Protein AF-A0A3M4SKT0-F1 (afdb_monomer)

Structure (mmCIF, N/CA/C/O backbone):
data_AF-A0A3M4SKT0-F1
#
_entry.id   AF-A0A3M4SKT0-F1
#
loop_
_atom_site.group_PDB
_atom_site.id
_atom_site.type_symbol
_atom_site.label_atom_id
_atom_site.label_alt_id
_atom_site.label_comp_id
_atom_site.label_asym_id
_atom_site.label_entity_id
_atom_site.label_seq_id
_atom_site.pdbx_PDB_ins_code
_atom_site.Cartn_x
_atom_site.Cartn_y
_atom_site.Cartn_z
_atom_site.occupancy
_atom_site.B_iso_or_equiv
_atom_site.auth_seq_id
_atom_site.auth_comp_id
_atom_site.auth_asym_id
_atom_site.auth_atom_id
_atom_site.pdbx_PDB_model_num
ATOM 1 N N . MET A 1 1 ? 21.524 2.873 -84.196 1.00 40.25 1 MET A N 1
ATOM 2 C CA . MET A 1 1 ? 21.923 1.639 -83.472 1.00 40.25 1 MET A CA 1
ATOM 3 C C . MET A 1 1 ? 23.097 0.876 -84.099 1.00 40.25 1 MET A C 1
ATOM 5 O O . MET A 1 1 ? 23.668 0.061 -83.390 1.00 40.25 1 MET A O 1
ATOM 9 N N . TYR A 1 2 ? 23.519 1.143 -85.344 1.00 30.77 2 TYR A N 1
ATOM 10 C CA . TYR A 1 2 ? 24.672 0.449 -85.950 1.00 30.77 2 TYR A CA 1
ATOM 11 C C . TYR A 1 2 ? 26.050 1.003 -85.520 1.00 30.77 2 TYR A C 1
ATOM 13 O O . TYR A 1 2 ? 26.929 0.214 -85.200 1.00 30.77 2 TYR A O 1
ATOM 21 N N . GLY A 1 3 ? 26.210 2.323 -85.343 1.00 29.98 3 GLY A N 1
ATOM 22 C CA . GLY A 1 3 ? 27.500 2.914 -84.929 1.00 29.98 3 GLY A CA 1
ATOM 23 C C . GLY A 1 3 ? 27.944 2.615 -83.486 1.00 29.98 3 GLY A C 1
ATOM 24 O O . GLY A 1 3 ? 29.134 2.515 -83.218 1.00 29.98 3 GLY A O 1
ATOM 25 N N . LEU A 1 4 ? 27.015 2.397 -82.543 1.00 31.78 4 LEU A N 1
ATOM 26 C CA . LEU A 1 4 ? 27.370 2.099 -81.142 1.00 31.78 4 LEU A CA 1
ATOM 27 C C . LEU A 1 4 ? 27.911 0.669 -80.969 1.00 31.78 4 LEU A C 1
ATOM 29 O O . LEU A 1 4 ? 28.758 0.420 -80.119 1.00 31.78 4 LEU A O 1
ATOM 33 N N . ARG A 1 5 ? 27.422 -0.272 -81.787 1.00 31.64 5 ARG A N 1
ATOM 34 C CA . ARG A 1 5 ? 27.840 -1.680 -81.769 1.00 31.64 5 ARG A CA 1
ATOM 35 C C . ARG A 1 5 ? 29.223 -1.848 -82.397 1.00 31.64 5 ARG A C 1
ATOM 37 O O . ARG A 1 5 ? 30.015 -2.644 -81.908 1.00 31.64 5 ARG A O 1
ATOM 44 N N . GLU A 1 6 ? 29.522 -1.051 -83.419 1.00 30.66 6 GLU A N 1
ATOM 45 C CA . GLU A 1 6 ? 30.832 -0.991 -84.068 1.00 30.66 6 GLU A CA 1
ATOM 46 C C . GLU A 1 6 ? 31.882 -0.372 -83.138 1.00 30.66 6 GLU A C 1
ATOM 48 O O . GLU A 1 6 ? 32.917 -0.995 -82.908 1.00 30.66 6 GLU A O 1
ATOM 53 N N . VAL A 1 7 ? 31.555 0.748 -82.476 1.00 39.28 7 VAL A N 1
ATOM 54 C CA . VAL A 1 7 ? 32.413 1.364 -81.450 1.00 39.28 7 VAL A CA 1
ATOM 55 C C . VAL A 1 7 ? 32.655 0.410 -80.282 1.00 39.28 7 VAL A C 1
ATOM 57 O O . VAL A 1 7 ? 33.806 0.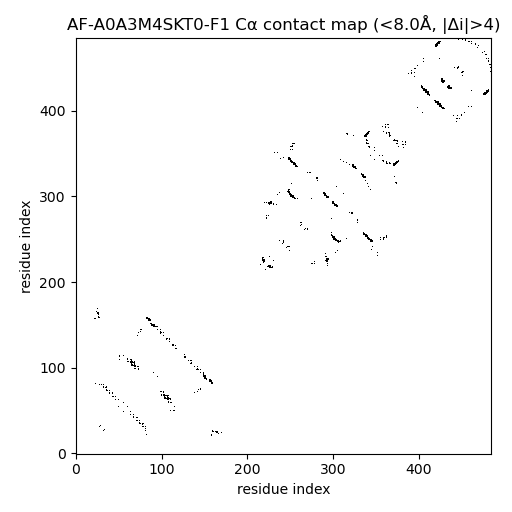229 -79.914 1.00 39.28 7 VAL A O 1
ATOM 60 N N . LEU A 1 8 ? 31.625 -0.262 -79.749 1.00 35.16 8 LEU A N 1
ATOM 61 C CA . LEU A 1 8 ? 31.771 -1.241 -78.659 1.00 35.16 8 LEU A CA 1
ATOM 62 C C . LEU A 1 8 ? 32.544 -2.501 -79.079 1.00 35.16 8 LEU A C 1
ATOM 64 O O . LEU A 1 8 ? 33.274 -3.057 -78.264 1.00 35.16 8 LEU A O 1
ATOM 68 N N . SER A 1 9 ? 32.422 -2.945 -80.334 1.00 33.81 9 SER A N 1
ATOM 69 C CA . SER A 1 9 ? 33.174 -4.095 -80.858 1.00 33.81 9 SER A CA 1
ATOM 70 C C . SER A 1 9 ? 34.650 -3.769 -81.102 1.00 33.81 9 SER A C 1
ATOM 72 O O . SER A 1 9 ? 35.509 -4.564 -80.730 1.00 33.81 9 SER A O 1
ATOM 74 N N . GLN A 1 10 ? 34.960 -2.580 -81.634 1.00 36.44 10 GLN A N 1
ATOM 75 C CA . GLN A 1 10 ? 36.330 -2.082 -81.767 1.00 36.44 10 GLN A CA 1
ATOM 76 C C . GLN A 1 10 ? 36.944 -1.786 -80.394 1.00 36.44 10 GLN A C 1
ATOM 78 O O . GLN A 1 10 ? 38.112 -2.098 -80.181 1.00 36.44 10 GLN A O 1
ATOM 83 N N . TRP A 1 11 ? 36.150 -1.300 -79.432 1.00 41.19 11 TRP A N 1
ATOM 84 C CA . TRP A 1 11 ? 36.553 -1.176 -78.028 1.00 41.19 11 TRP A CA 1
ATOM 85 C C . TRP A 1 11 ? 36.865 -2.537 -77.394 1.00 41.19 11 TRP A C 1
ATOM 87 O O . TRP A 1 11 ? 37.925 -2.709 -76.803 1.00 41.19 11 TRP A O 1
ATOM 97 N N . ALA A 1 12 ? 35.986 -3.530 -77.550 1.00 31.20 12 ALA A N 1
ATOM 98 C CA . ALA A 1 12 ? 36.173 -4.869 -76.990 1.00 31.20 12 ALA A CA 1
ATOM 99 C C . ALA A 1 12 ? 37.360 -5.616 -77.625 1.00 31.20 12 ALA A C 1
ATOM 101 O O . ALA A 1 12 ? 38.073 -6.334 -76.927 1.00 31.20 12 ALA A O 1
ATOM 102 N N . LEU A 1 13 ? 37.619 -5.417 -78.922 1.00 34.81 13 LEU A N 1
ATOM 103 C CA . LEU A 1 13 ? 38.779 -5.980 -79.625 1.00 34.81 13 LEU A CA 1
ATOM 104 C C . LEU A 1 13 ? 40.091 -5.257 -79.279 1.00 34.81 13 LEU A C 1
ATOM 106 O O . LEU A 1 13 ? 41.121 -5.922 -79.154 1.00 34.81 13 LEU A O 1
ATOM 110 N N . ALA A 1 14 ? 40.064 -3.934 -79.081 1.00 35.19 14 ALA A N 1
ATOM 111 C CA . ALA A 1 14 ? 41.228 -3.154 -78.655 1.00 35.19 14 ALA A CA 1
ATOM 112 C C . ALA A 1 14 ? 41.610 -3.435 -77.194 1.00 35.19 14 ALA A C 1
ATOM 114 O O . ALA A 1 14 ? 42.794 -3.518 -76.879 1.00 35.19 14 ALA A O 1
ATOM 115 N N . VAL A 1 15 ? 40.622 -3.642 -76.317 1.00 37.31 15 VAL A N 1
ATOM 116 C CA . VAL A 1 15 ? 40.839 -4.022 -74.915 1.00 37.31 15 VAL A CA 1
ATOM 117 C C . VAL A 1 15 ? 41.234 -5.497 -74.821 1.00 37.31 15 VAL A C 1
ATOM 119 O O . VAL A 1 15 ? 42.263 -5.798 -74.233 1.00 37.31 15 VAL A O 1
ATOM 122 N N . GLY A 1 16 ? 40.512 -6.412 -75.476 1.00 30.20 16 GLY A N 1
ATOM 123 C CA . GLY A 1 16 ? 40.748 -7.858 -75.384 1.00 30.20 16 GLY A CA 1
ATOM 124 C C . GLY A 1 16 ? 42.086 -8.347 -75.953 1.00 30.20 16 GLY A C 1
ATOM 125 O O . GLY A 1 16 ? 42.607 -9.340 -75.459 1.00 30.20 16 GLY A O 1
ATOM 126 N N . ARG A 1 17 ? 42.676 -7.655 -76.944 1.00 32.75 17 ARG A N 1
ATOM 127 C CA . ARG A 1 17 ? 44.039 -7.963 -77.433 1.00 32.75 17 ARG A CA 1
ATOM 128 C C . ARG A 1 17 ? 45.156 -7.235 -76.683 1.00 32.75 17 ARG A C 1
ATOM 130 O O . ARG A 1 17 ? 46.296 -7.671 -76.776 1.00 32.75 17 ARG A O 1
ATOM 137 N N . ARG A 1 18 ? 44.865 -6.141 -75.964 1.00 40.66 18 ARG A N 1
ATOM 138 C CA . ARG A 1 18 ? 45.871 -5.389 -75.182 1.00 40.66 18 ARG A CA 1
ATOM 139 C C . ARG A 1 18 ? 45.945 -5.820 -73.715 1.00 40.66 18 ARG A C 1
ATOM 141 O O . ARG A 1 18 ? 46.968 -5.593 -73.083 1.00 40.66 18 ARG A O 1
ATOM 148 N N . THR A 1 19 ? 44.906 -6.456 -73.172 1.00 38.25 19 THR A N 1
ATOM 149 C CA . THR A 1 19 ? 44.882 -6.939 -71.778 1.00 38.25 19 THR A CA 1
ATOM 150 C C . THR A 1 19 ? 45.243 -8.416 -71.623 1.00 38.25 19 THR A C 1
ATOM 152 O O . THR A 1 19 ? 45.629 -8.823 -70.530 1.00 38.25 19 THR A O 1
ATOM 155 N N . SER A 1 20 ? 45.188 -9.223 -72.690 1.00 32.06 20 SER A N 1
ATOM 156 C CA . SER A 1 20 ? 45.441 -10.673 -72.626 1.00 32.06 20 SER A CA 1
ATOM 157 C C . SER A 1 20 ? 46.900 -11.066 -72.351 1.00 32.06 20 SER A C 1
ATOM 159 O O . SER A 1 20 ? 47.176 -12.241 -72.135 1.00 32.06 20 SER A O 1
ATOM 161 N N . SER A 1 21 ? 47.836 -10.113 -72.347 1.00 40.88 21 SER A N 1
ATOM 162 C CA . SER A 1 21 ? 49.266 -10.342 -72.083 1.00 40.88 21 SER A CA 1
ATOM 163 C C . SER A 1 21 ? 49.825 -9.478 -70.945 1.00 40.88 21 SER A C 1
ATOM 165 O O . SER A 1 21 ? 51.038 -9.294 -70.845 1.00 40.88 21 SER A O 1
ATOM 167 N N . VAL A 1 22 ? 48.967 -8.929 -70.078 1.00 41.97 22 VAL A N 1
ATOM 168 C CA . VAL A 1 22 ? 49.419 -8.164 -68.909 1.00 41.97 22 VAL A CA 1
ATOM 169 C C . VAL A 1 22 ? 49.676 -9.136 -67.753 1.00 41.97 22 VAL A C 1
ATOM 171 O O . VAL A 1 22 ? 48.756 -9.698 -67.165 1.00 41.97 22 VAL A O 1
ATOM 174 N N . CYS A 1 23 ? 50.966 -9.373 -67.503 1.00 42.44 23 CYS A N 1
ATOM 175 C CA . CYS A 1 23 ? 51.544 -10.284 -66.515 1.00 42.44 23 CYS A CA 1
ATOM 176 C C . CYS A 1 23 ? 50.910 -10.184 -65.117 1.00 42.44 23 CYS A C 1
ATOM 178 O O . CYS A 1 23 ? 51.180 -9.247 -64.370 1.00 42.44 23 CYS A O 1
ATOM 180 N N . TRP A 1 24 ? 50.188 -11.230 -64.721 1.00 42.69 24 TRP A N 1
ATOM 181 C CA . TRP A 1 24 ? 49.868 -11.534 -63.325 1.00 42.69 24 TRP A CA 1
ATOM 182 C C . TRP A 1 24 ? 50.733 -12.715 -62.871 1.00 42.69 24 TRP A C 1
ATOM 184 O O . TRP A 1 24 ? 50.278 -13.852 -62.920 1.00 42.69 24 TRP A O 1
ATOM 194 N N . HIS A 1 25 ? 52.010 -12.489 -62.547 1.00 45.72 25 HIS A N 1
ATOM 195 C CA . HIS A 1 25 ? 52.913 -13.530 -62.020 1.00 45.72 25 HIS A CA 1
ATOM 196 C C . HIS A 1 25 ? 53.598 -13.038 -60.729 1.00 45.72 25 HIS A C 1
ATOM 198 O O . HIS A 1 25 ? 53.997 -11.879 -60.600 1.00 45.72 25 HIS A O 1
ATOM 204 N N . SER A 1 26 ? 53.681 -13.930 -59.744 1.00 42.09 26 SER A N 1
ATOM 205 C CA . SER A 1 26 ? 53.785 -13.681 -58.296 1.00 42.09 26 SER A CA 1
ATOM 206 C C . SER A 1 26 ? 55.192 -13.387 -57.748 1.00 42.09 26 SER A C 1
ATOM 208 O O . SER A 1 26 ? 55.489 -13.705 -56.601 1.00 42.09 26 SER A O 1
ATOM 210 N N . SER A 1 27 ? 56.028 -12.681 -58.511 1.00 44.50 27 SER A N 1
ATOM 211 C CA . SER A 1 27 ? 57.257 -12.038 -57.992 1.00 44.50 27 SER A CA 1
ATOM 212 C C . SER A 1 27 ? 57.028 -10.547 -57.680 1.00 44.50 27 SER A C 1
ATOM 214 O O . SER A 1 27 ? 57.956 -9.761 -57.504 1.00 44.50 27 SER A O 1
ATOM 216 N N . CYS A 1 28 ? 55.755 -10.143 -57.606 1.00 45.19 28 CYS A N 1
ATOM 217 C CA . CYS A 1 28 ? 55.297 -8.761 -57.520 1.00 45.19 28 CYS A CA 1
ATOM 218 C C . CYS A 1 28 ? 54.972 -8.320 -56.079 1.00 45.19 28 CYS A C 1
ATOM 220 O O . CYS A 1 28 ? 53.980 -7.638 -55.843 1.00 45.19 28 CYS A O 1
ATOM 222 N N . LEU A 1 29 ? 55.813 -8.651 -55.093 1.00 51.62 29 LEU A N 1
ATOM 223 C CA . LEU A 1 29 ? 55.817 -7.902 -53.827 1.00 51.62 29 LEU A CA 1
ATOM 224 C C . LEU A 1 29 ? 56.739 -6.685 -53.965 1.00 51.62 29 LEU A C 1
ATOM 226 O O . LEU A 1 29 ? 57.667 -6.467 -53.190 1.00 51.62 29 LEU A O 1
ATOM 230 N N . SER A 1 30 ? 56.506 -5.890 -55.012 1.00 60.62 30 SER A N 1
ATOM 231 C CA . SER A 1 30 ? 57.133 -4.580 -55.093 1.00 60.62 30 SER A CA 1
ATOM 232 C C . SER A 1 30 ? 56.611 -3.745 -53.923 1.00 60.62 30 SER A C 1
ATOM 234 O O . SER A 1 30 ? 55.437 -3.828 -53.557 1.00 60.62 30 SER A O 1
ATOM 236 N N . THR A 1 31 ? 57.469 -2.922 -53.327 1.00 72.12 31 THR A N 1
ATOM 237 C CA . THR A 1 31 ? 57.079 -1.959 -52.282 1.00 72.12 31 THR A CA 1
ATOM 238 C C . THR A 1 31 ? 55.842 -1.141 -52.679 1.00 72.12 31 THR A C 1
ATOM 240 O O . THR A 1 31 ? 55.043 -0.783 -51.821 1.00 72.12 31 THR A O 1
ATOM 243 N N . LEU A 1 32 ? 55.633 -0.925 -53.983 1.00 73.75 32 LEU A N 1
ATOM 244 C CA . LEU A 1 32 ? 54.468 -0.260 -54.569 1.00 73.75 32 LEU A CA 1
ATOM 245 C C . LEU A 1 32 ? 53.156 -1.055 -54.444 1.00 73.75 32 LEU A C 1
ATOM 247 O O . LEU A 1 32 ? 52.113 -0.448 -54.215 1.00 73.75 32 LEU A O 1
ATOM 251 N N . ALA A 1 33 ? 53.178 -2.387 -54.547 1.00 70.00 33 ALA A N 1
ATOM 252 C CA . ALA A 1 33 ? 51.981 -3.218 -54.381 1.00 70.00 33 ALA A CA 1
ATOM 253 C C . ALA A 1 33 ? 51.516 -3.257 -52.912 1.00 70.00 33 ALA A C 1
ATOM 255 O O . ALA A 1 33 ? 50.330 -3.091 -52.628 1.00 70.00 33 ALA A O 1
ATOM 256 N N . LEU A 1 34 ? 52.458 -3.381 -51.967 1.00 76.62 34 LEU A N 1
ATOM 257 C CA . LEU A 1 34 ? 52.172 -3.259 -50.530 1.00 76.62 34 LEU A CA 1
ATOM 258 C C 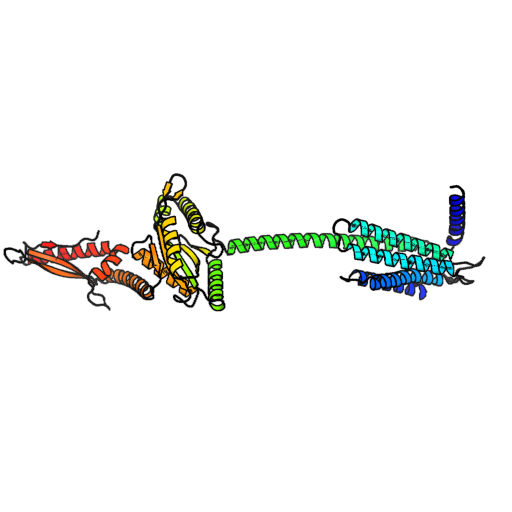. LEU A 1 34 ? 51.690 -1.849 -50.164 1.00 76.62 34 LEU A C 1
ATOM 260 O O . LEU A 1 34 ? 50.777 -1.701 -49.353 1.00 76.62 34 LEU A O 1
ATOM 264 N N . LEU A 1 35 ? 52.263 -0.818 -50.792 1.00 82.69 35 LEU A N 1
ATOM 265 C CA . LEU A 1 35 ? 51.817 0.564 -50.630 1.00 82.69 35 LEU A CA 1
ATOM 266 C C . LEU A 1 35 ? 50.379 0.750 -51.138 1.00 82.69 35 LEU A C 1
ATOM 268 O O . LEU A 1 35 ? 49.581 1.376 -50.447 1.00 82.69 35 LEU A O 1
ATOM 272 N N . SER A 1 36 ? 50.027 0.170 -52.292 1.00 83.56 36 SER A N 1
ATOM 273 C CA . SER A 1 36 ? 48.652 0.189 -52.816 1.00 83.56 36 SER A CA 1
ATOM 274 C C . SER A 1 36 ? 47.670 -0.460 -51.832 1.00 83.56 36 SER A C 1
ATOM 276 O O . SER A 1 36 ? 46.645 0.136 -51.496 1.00 83.56 36 SER A O 1
ATOM 278 N N . LEU A 1 37 ? 48.019 -1.621 -51.265 1.00 79.69 37 LEU A N 1
ATOM 279 C CA . LEU A 1 37 ? 47.199 -2.285 -50.246 1.00 79.69 37 LEU A CA 1
ATOM 280 C C . LEU A 1 37 ? 47.028 -1.426 -48.981 1.00 79.69 37 LEU A C 1
ATOM 282 O O . LEU A 1 37 ? 45.922 -1.305 -48.455 1.00 79.69 37 LEU A O 1
ATOM 286 N N . LEU A 1 38 ? 48.099 -0.791 -48.502 1.00 84.06 38 LEU A N 1
ATOM 287 C CA . LEU A 1 38 ? 48.051 0.083 -47.329 1.00 84.06 38 LEU A CA 1
ATOM 288 C C . LEU A 1 38 ? 47.180 1.327 -47.577 1.00 84.06 38 LEU A C 1
ATOM 290 O O . LEU A 1 38 ? 46.382 1.697 -46.714 1.00 84.06 38 LEU A O 1
ATOM 294 N N . ILE A 1 39 ? 47.262 1.928 -48.769 1.00 86.31 39 ILE A N 1
ATOM 295 C CA . ILE A 1 39 ? 46.379 3.029 -49.184 1.00 86.31 39 ILE A CA 1
ATOM 296 C C . ILE A 1 39 ? 44.913 2.570 -49.186 1.00 86.31 39 ILE A C 1
ATOM 298 O O . ILE A 1 39 ? 44.042 3.300 -48.702 1.00 86.31 39 ILE A O 1
ATOM 302 N N . ALA A 1 40 ? 44.623 1.359 -49.672 1.00 81.50 40 ALA A N 1
ATOM 303 C CA . ALA A 1 40 ? 43.271 0.798 -49.666 1.00 81.50 40 ALA A CA 1
ATOM 304 C C . ALA A 1 40 ? 42.722 0.614 -48.237 1.00 81.50 40 ALA A C 1
ATOM 306 O O . ALA A 1 40 ? 41.585 1.001 -47.956 1.00 81.50 40 ALA A O 1
ATOM 307 N N . ILE A 1 41 ? 43.535 0.083 -47.316 1.00 82.12 41 ILE A N 1
ATOM 308 C CA . ILE A 1 41 ? 43.149 -0.128 -45.911 1.00 82.12 41 ILE A CA 1
ATOM 309 C C . ILE A 1 41 ? 42.896 1.211 -45.208 1.00 82.12 41 ILE A C 1
ATOM 311 O O . ILE A 1 41 ? 41.860 1.378 -44.563 1.00 82.12 41 ILE A O 1
ATOM 315 N N . LEU A 1 42 ? 43.802 2.184 -45.354 1.00 85.88 42 LEU A N 1
ATOM 316 C CA . LEU A 1 42 ? 43.671 3.492 -44.704 1.00 85.88 42 LEU A CA 1
ATOM 317 C C . LEU A 1 42 ? 42.479 4.291 -45.243 1.00 85.88 42 LEU A C 1
ATOM 319 O O . LEU A 1 42 ? 41.723 4.865 -44.458 1.00 85.88 42 LEU A O 1
ATOM 323 N N . SER A 1 43 ? 42.276 4.304 -46.565 1.00 83.69 43 SER A N 1
ATOM 324 C CA . SER A 1 43 ? 41.134 4.995 -47.182 1.00 83.69 43 SER A CA 1
ATOM 325 C C . SER A 1 43 ? 39.795 4.367 -46.779 1.00 83.69 43 SER A C 1
ATOM 327 O O . SER A 1 43 ? 38.861 5.093 -46.429 1.00 83.69 43 SER A O 1
ATOM 329 N N . SER A 1 44 ? 39.718 3.033 -46.726 1.00 80.69 44 SER A N 1
ATOM 330 C CA . SER A 1 44 ? 38.523 2.310 -46.270 1.00 80.69 44 SER A CA 1
ATOM 331 C C . SER A 1 44 ? 38.255 2.521 -44.776 1.00 80.69 44 SER A C 1
ATOM 333 O O . SER A 1 44 ? 37.122 2.801 -44.383 1.00 80.69 44 SER A O 1
ATOM 335 N N . GLY A 1 45 ? 39.292 2.458 -43.934 1.00 81.62 45 GLY A N 1
ATOM 336 C CA . GLY A 1 45 ? 39.186 2.719 -42.497 1.00 81.62 45 GLY A CA 1
ATOM 337 C C . GLY A 1 45 ? 38.722 4.145 -42.194 1.00 81.62 45 GLY A C 1
ATOM 338 O O . GLY A 1 45 ? 37.830 4.348 -41.371 1.00 81.62 45 GLY A O 1
ATOM 339 N N . PHE A 1 46 ? 39.250 5.138 -42.913 1.00 83.56 46 PHE A N 1
ATOM 340 C CA . PHE A 1 46 ? 38.803 6.526 -42.798 1.00 83.56 46 PHE A CA 1
ATOM 341 C C . PHE A 1 46 ? 37.335 6.705 -43.212 1.00 83.56 46 PHE A C 1
ATOM 343 O O . PHE A 1 46 ? 36.578 7.379 -42.509 1.00 83.56 46 PHE A O 1
ATOM 350 N N . ALA A 1 47 ? 36.902 6.070 -44.306 1.00 78.00 47 ALA A N 1
ATOM 351 C CA . ALA A 1 47 ? 35.505 6.108 -44.735 1.00 78.00 47 ALA A CA 1
ATOM 352 C C . ALA A 1 47 ? 34.556 5.503 -43.685 1.00 78.00 47 ALA A C 1
ATOM 354 O O . ALA A 1 47 ? 33.503 6.082 -43.409 1.00 78.00 47 ALA A O 1
ATOM 355 N N . LEU A 1 48 ? 34.948 4.394 -43.046 1.00 75.75 48 LEU A N 1
ATOM 356 C CA . LEU A 1 48 ? 34.190 3.777 -41.951 1.00 75.75 48 LEU A CA 1
ATOM 357 C C . LEU A 1 48 ? 34.119 4.683 -40.714 1.00 75.75 48 LEU A C 1
ATOM 359 O O . LEU A 1 48 ? 33.039 4.868 -40.152 1.00 75.75 48 LEU A O 1
ATOM 363 N N . LEU A 1 49 ? 35.236 5.303 -40.321 1.00 81.12 49 LEU A N 1
ATOM 364 C CA . LEU A 1 49 ? 35.273 6.258 -39.207 1.00 81.12 49 LEU A CA 1
ATOM 365 C C . LEU A 1 49 ? 34.375 7.470 -39.459 1.00 81.12 49 LEU A C 1
ATOM 367 O O . LEU A 1 49 ? 33.710 7.949 -38.540 1.00 81.12 49 LEU A O 1
ATOM 371 N N . LEU A 1 50 ? 34.342 7.968 -40.696 1.00 79.25 50 LEU A N 1
ATOM 372 C CA . LEU A 1 50 ? 33.476 9.076 -41.075 1.00 79.25 50 LEU A CA 1
ATOM 373 C C . LEU A 1 50 ? 32.001 8.655 -41.026 1.00 79.25 50 LEU A C 1
ATOM 375 O O . LEU A 1 50 ? 31.190 9.359 -40.430 1.00 79.25 50 LEU A O 1
ATOM 379 N N . ALA A 1 51 ? 31.669 7.481 -41.572 1.00 71.56 51 ALA A N 1
ATOM 380 C CA . ALA A 1 51 ? 30.317 6.924 -41.557 1.00 71.56 51 ALA A CA 1
ATOM 381 C C . ALA A 1 51 ? 29.796 6.614 -40.139 1.00 71.56 51 ALA A C 1
ATOM 383 O O . ALA A 1 51 ? 28.587 6.671 -39.902 1.00 71.56 51 ALA A O 1
ATOM 384 N N . ALA A 1 52 ? 30.685 6.330 -39.181 1.00 73.00 52 ALA A N 1
ATOM 385 C CA . ALA A 1 52 ? 30.322 6.087 -37.786 1.00 73.00 52 ALA A CA 1
ATOM 386 C C . ALA A 1 52 ? 29.860 7.358 -37.044 1.00 73.00 52 ALA A C 1
ATOM 388 O O . ALA A 1 52 ? 29.103 7.263 -36.071 1.00 73.00 52 ALA A O 1
ATOM 389 N N . ARG A 1 53 ? 30.254 8.560 -37.497 1.00 80.25 53 ARG A N 1
ATOM 390 C CA . ARG A 1 53 ? 29.931 9.817 -36.799 1.00 80.25 53 ARG A CA 1
ATOM 391 C C . ARG A 1 53 ? 28.423 10.127 -36.819 1.00 80.25 53 ARG A C 1
ATOM 393 O O . ARG A 1 53 ? 27.760 9.905 -37.833 1.00 80.25 53 ARG A O 1
ATOM 400 N N . PRO A 1 54 ? 27.854 10.651 -35.713 1.00 70.25 54 PRO A N 1
ATOM 401 C CA . PRO A 1 54 ? 26.413 10.902 -35.596 1.00 70.25 54 PRO A CA 1
ATOM 402 C C . PRO A 1 54 ? 25.935 12.099 -36.430 1.00 70.25 54 PRO A C 1
ATOM 404 O O . PRO A 1 54 ? 24.809 12.091 -36.921 1.00 70.25 54 PRO A O 1
ATOM 407 N N . LEU A 1 55 ? 26.789 13.110 -36.617 1.00 74.62 55 LEU A N 1
ATOM 408 C CA . LEU A 1 55 ? 26.504 14.334 -37.365 1.00 74.62 55 LEU A CA 1
ATOM 409 C C . LEU A 1 55 ? 27.685 14.636 -38.296 1.00 74.62 55 LEU A C 1
ATOM 411 O O . LEU A 1 55 ? 28.823 14.717 -37.834 1.00 74.62 55 LEU A O 1
ATOM 415 N N . LEU A 1 56 ? 27.413 14.801 -39.591 1.00 75.69 56 LEU A N 1
ATOM 416 C CA . LEU A 1 56 ? 28.389 15.198 -40.602 1.00 75.69 56 LEU A CA 1
ATOM 417 C C . LEU A 1 56 ? 27.904 16.461 -41.310 1.00 75.69 56 LEU A C 1
ATOM 419 O O . LEU A 1 56 ? 26.763 16.529 -41.769 1.00 75.69 56 LEU A O 1
ATOM 423 N N . SER A 1 57 ? 28.779 17.458 -41.425 1.00 83.38 57 SER A N 1
ATOM 424 C CA . SER A 1 57 ? 28.515 18.634 -42.255 1.00 83.38 57 SER A CA 1
ATOM 425 C C . SER A 1 57 ? 28.705 18.309 -43.742 1.00 83.38 57 SER A C 1
ATOM 427 O O . SER A 1 57 ? 29.439 17.388 -44.107 1.00 83.38 57 SER A O 1
ATOM 429 N N . ALA A 1 58 ? 28.094 19.096 -44.634 1.00 82.06 58 ALA A N 1
ATOM 430 C CA . ALA A 1 58 ? 28.281 18.932 -46.081 1.00 82.06 58 ALA A CA 1
ATOM 431 C C . ALA A 1 58 ? 29.764 19.032 -46.496 1.00 82.06 58 ALA A C 1
ATOM 433 O O . ALA A 1 58 ? 30.213 18.297 -47.373 1.00 82.06 58 ALA A O 1
ATOM 434 N N . ALA A 1 59 ? 30.544 19.874 -45.808 1.00 83.12 59 ALA A N 1
ATOM 435 C CA . ALA A 1 59 ? 31.986 19.992 -46.013 1.00 83.12 59 ALA A CA 1
ATOM 436 C C . ALA A 1 59 ? 32.742 18.708 -45.631 1.00 83.12 59 ALA A C 1
ATOM 438 O O . ALA A 1 59 ? 33.660 18.304 -46.337 1.00 83.12 59 ALA A O 1
ATOM 439 N N . GLN A 1 60 ? 32.336 18.029 -44.554 1.00 84.25 60 GLN A N 1
ATOM 440 C CA . GLN A 1 60 ? 32.928 16.751 -44.146 1.00 84.25 60 GLN A CA 1
ATOM 441 C C . GLN A 1 60 ? 32.573 15.616 -45.109 1.00 84.25 60 GLN A C 1
ATOM 443 O O . GLN A 1 60 ? 33.418 14.765 -45.367 1.00 84.25 60 GLN A O 1
ATOM 448 N N . ILE A 1 61 ? 31.364 15.615 -45.677 1.00 83.69 61 ILE A N 1
ATOM 449 C CA . ILE A 1 61 ? 30.974 14.660 -46.726 1.00 83.69 61 ILE A CA 1
ATOM 450 C C . ILE A 1 61 ? 31.793 14.907 -47.999 1.00 83.69 61 ILE A C 1
ATOM 452 O O . ILE A 1 61 ? 32.306 13.958 -48.585 1.00 83.69 61 ILE A O 1
ATOM 456 N N . GLY A 1 62 ? 31.969 16.173 -48.394 1.00 85.81 62 GLY A N 1
ATOM 457 C CA . GLY A 1 62 ? 32.806 16.551 -49.536 1.00 85.81 62 GLY A CA 1
ATOM 458 C C . GLY A 1 62 ? 34.273 16.157 -49.349 1.00 85.81 62 GLY A C 1
ATOM 459 O O . GLY A 1 62 ? 34.853 15.518 -50.223 1.00 85.81 62 GLY A O 1
ATOM 460 N N . LEU A 1 63 ? 34.855 16.458 -48.184 1.00 87.56 63 LEU A N 1
ATOM 461 C CA . LEU A 1 63 ? 36.228 16.076 -47.837 1.00 87.56 63 LEU A CA 1
ATOM 462 C C . LEU A 1 63 ? 36.386 14.552 -47.716 1.00 87.56 63 LEU A C 1
ATOM 464 O O . LEU A 1 63 ? 37.388 13.997 -48.159 1.00 87.56 63 LEU A O 1
ATOM 468 N N . GLY A 1 64 ? 35.375 13.867 -47.180 1.00 85.88 64 GLY A N 1
ATOM 469 C CA . GLY A 1 64 ? 35.308 12.411 -47.127 1.00 85.88 64 GLY A CA 1
ATOM 470 C C . GLY A 1 64 ? 35.303 11.763 -48.507 1.00 85.88 64 GLY A C 1
ATOM 471 O O . GLY A 1 64 ? 36.086 10.852 -48.764 1.00 85.88 64 GLY A O 1
ATOM 472 N N . GLY A 1 65 ? 34.460 12.270 -49.409 1.00 88.06 65 GLY A N 1
ATOM 473 C CA . GLY A 1 65 ? 34.379 11.812 -50.793 1.00 88.06 65 GLY A CA 1
ATOM 474 C C . GLY A 1 65 ? 35.652 12.091 -51.584 1.00 88.06 65 GLY A C 1
ATOM 475 O O . GLY A 1 65 ? 36.094 11.233 -52.343 1.00 88.06 65 GLY A O 1
ATOM 476 N N . LEU A 1 66 ? 36.280 13.247 -51.353 1.00 90.25 66 LEU A N 1
ATOM 477 C CA . LEU A 1 66 ? 37.581 13.589 -51.922 1.00 90.25 66 LEU A CA 1
ATOM 478 C C . LEU A 1 66 ? 38.652 12.579 -51.495 1.00 90.25 66 LEU A C 1
ATOM 480 O O . LEU A 1 66 ? 39.294 11.981 -52.350 1.00 90.25 66 LEU A O 1
ATOM 484 N N . LEU A 1 67 ? 38.821 12.351 -50.190 1.00 89.38 67 LEU A N 1
ATOM 485 C CA . LEU A 1 67 ? 39.842 11.437 -49.670 1.00 89.38 67 LEU A CA 1
ATOM 486 C C . LEU A 1 67 ? 39.607 9.987 -50.110 1.00 89.38 67 LEU A C 1
ATOM 488 O O . LEU A 1 67 ? 40.555 9.313 -50.507 1.00 89.38 67 LEU A O 1
ATOM 492 N N . LEU A 1 68 ? 38.355 9.519 -50.092 1.00 87.69 68 LEU A N 1
ATOM 493 C CA . LEU A 1 68 ? 38.007 8.175 -50.550 1.00 87.69 68 LEU A CA 1
ATOM 494 C C . LEU A 1 68 ? 38.242 8.016 -52.061 1.00 87.69 68 LEU A C 1
ATOM 496 O O . LEU A 1 68 ? 38.863 7.043 -52.484 1.00 87.69 68 LEU A O 1
ATOM 500 N N . GLY A 1 69 ? 37.826 8.993 -52.871 1.00 89.06 69 GLY A N 1
ATOM 501 C CA . GLY A 1 69 ? 38.010 8.961 -54.323 1.00 89.06 69 GLY A CA 1
ATOM 502 C C . GLY A 1 69 ? 39.476 9.062 -54.754 1.00 89.06 69 GLY A C 1
ATOM 503 O O . GLY A 1 69 ? 39.902 8.363 -55.682 1.00 89.06 69 GLY A O 1
ATOM 504 N N . LEU A 1 70 ? 40.269 9.879 -54.051 1.00 90.88 70 LEU A N 1
ATOM 505 C CA . LEU A 1 70 ? 41.725 9.929 -54.206 1.00 90.88 70 LEU A CA 1
ATOM 506 C C . LEU A 1 70 ? 42.370 8.603 -53.790 1.00 90.88 70 LEU A C 1
ATOM 508 O O . LEU A 1 70 ? 43.236 8.120 -54.509 1.00 90.88 70 LEU A O 1
ATOM 512 N N . GLY A 1 71 ? 41.921 7.986 -52.692 1.00 88.88 71 GLY A N 1
ATOM 513 C CA . GLY A 1 71 ? 42.379 6.666 -52.251 1.00 88.88 71 GLY A CA 1
ATOM 514 C C . GLY A 1 71 ? 42.136 5.584 -53.304 1.00 88.88 71 GLY A C 1
ATOM 515 O O . GLY A 1 71 ? 43.076 4.913 -53.718 1.00 88.88 71 GLY A O 1
ATOM 516 N N . ILE A 1 72 ? 40.906 5.478 -53.819 1.00 88.00 72 ILE A N 1
ATOM 517 C CA . ILE A 1 72 ? 40.539 4.539 -54.894 1.00 88.00 72 ILE A CA 1
ATOM 518 C C . ILE A 1 72 ? 41.415 4.765 -56.136 1.00 88.00 72 ILE A C 1
ATOM 520 O O . ILE A 1 72 ? 41.998 3.824 -56.673 1.00 88.00 72 ILE A O 1
ATOM 524 N N . SER A 1 73 ? 41.584 6.016 -56.565 1.00 90.19 73 SER A N 1
ATOM 525 C CA . SER A 1 73 ? 42.406 6.329 -57.742 1.00 90.19 73 SER A CA 1
ATOM 526 C C . SER A 1 73 ? 43.887 6.022 -57.501 1.00 90.19 73 SER A C 1
ATOM 528 O O . SER A 1 73 ? 44.555 5.461 -58.366 1.00 90.19 73 SER A O 1
ATOM 530 N N . ALA A 1 74 ? 44.399 6.321 -56.304 1.00 88.56 74 ALA A N 1
ATOM 531 C CA . ALA A 1 74 ? 45.767 6.013 -55.912 1.00 88.56 74 ALA A CA 1
ATOM 532 C C . ALA A 1 74 ? 46.020 4.504 -55.923 1.00 88.56 74 ALA A C 1
ATOM 534 O O . ALA A 1 74 ? 47.038 4.086 -56.465 1.00 88.56 74 ALA A O 1
ATOM 535 N N . THR A 1 75 ? 45.095 3.673 -55.426 1.00 87.75 75 THR A N 1
ATOM 536 C CA . THR A 1 75 ? 45.245 2.205 -55.493 1.00 87.75 75 THR A CA 1
ATOM 537 C C . THR A 1 75 ? 45.355 1.698 -56.933 1.00 87.75 75 THR A C 1
ATOM 539 O O . THR A 1 75 ? 46.200 0.851 -57.227 1.00 87.75 75 THR A O 1
ATOM 542 N N . HIS A 1 76 ? 44.580 2.278 -57.855 1.00 86.88 76 HIS A N 1
ATOM 543 C CA . HIS A 1 76 ? 44.618 1.921 -59.269 1.00 86.88 76 HIS A CA 1
ATOM 544 C C . HIS A 1 76 ? 45.937 2.332 -59.933 1.00 86.88 76 HIS A C 1
ATOM 546 O O . HIS A 1 76 ? 46.632 1.483 -60.487 1.00 86.88 76 HIS A O 1
ATOM 552 N N . TYR A 1 77 ? 46.331 3.605 -59.836 1.00 87.69 77 TYR A N 1
ATOM 553 C CA . TYR A 1 77 ? 47.532 4.107 -60.512 1.00 87.69 77 TYR A CA 1
ATOM 554 C C . TYR A 1 77 ? 48.840 3.612 -59.888 1.00 87.69 77 TYR A C 1
ATOM 556 O O . TYR A 1 77 ? 49.812 3.385 -60.607 1.00 87.69 77 TYR A O 1
ATOM 564 N N . THR A 1 78 ? 48.877 3.372 -58.574 1.00 84.12 78 THR A N 1
ATOM 565 C CA . THR A 1 78 ? 50.024 2.695 -57.939 1.00 84.12 78 THR A CA 1
ATOM 566 C C . THR A 1 78 ? 50.138 1.242 -58.397 1.00 84.12 78 THR A C 1
ATOM 568 O O . THR A 1 78 ? 51.249 0.776 -58.644 1.00 84.12 78 THR A O 1
ATOM 571 N N . GLY A 1 79 ? 49.008 0.556 -58.606 1.00 79.19 79 GLY A N 1
ATOM 572 C CA . GLY A 1 79 ? 48.969 -0.757 -59.253 1.00 79.19 79 GLY A CA 1
ATOM 573 C C . GLY A 1 79 ? 49.497 -0.718 -60.690 1.00 79.19 79 GLY A C 1
ATOM 574 O O . GLY A 1 79 ? 50.323 -1.546 -61.064 1.00 79.19 79 GLY A O 1
ATOM 575 N N . MET A 1 80 ? 49.110 0.296 -61.473 1.00 80.12 80 MET A N 1
ATOM 576 C CA . MET A 1 80 ? 49.625 0.497 -62.835 1.00 80.12 80 MET A CA 1
ATOM 577 C C . MET A 1 80 ? 51.138 0.746 -62.856 1.00 80.12 80 MET A C 1
ATOM 579 O O . MET A 1 80 ? 51.852 0.185 -63.686 1.00 80.12 80 MET A O 1
ATOM 583 N N . ALA A 1 81 ? 51.649 1.542 -61.915 1.00 81.00 81 ALA A N 1
ATOM 584 C CA . ALA A 1 81 ? 53.079 1.805 -61.774 1.00 81.00 81 ALA A CA 1
ATOM 585 C C . ALA A 1 81 ? 53.876 0.559 -61.341 1.00 81.00 81 ALA A C 1
ATOM 587 O O . ALA A 1 81 ? 55.025 0.385 -61.753 1.00 81.00 81 ALA A O 1
ATOM 588 N N . ALA A 1 82 ? 53.270 -0.334 -60.550 1.00 74.06 82 ALA A N 1
ATOM 589 C CA . ALA A 1 82 ? 53.898 -1.584 -60.121 1.00 74.06 82 ALA A CA 1
ATOM 590 C C . ALA A 1 82 ? 54.213 -2.531 -61.295 1.00 74.06 82 ALA A C 1
ATOM 592 O O . ALA A 1 82 ? 55.135 -3.338 -61.183 1.00 74.06 82 ALA A O 1
ATOM 593 N N . MET A 1 83 ? 53.525 -2.385 -62.435 1.00 70.06 83 MET A N 1
ATOM 594 C CA . MET A 1 83 ? 53.791 -3.167 -63.648 1.00 70.06 83 MET A CA 1
ATOM 595 C C . MET A 1 83 ? 55.114 -2.809 -64.346 1.00 70.06 83 MET A C 1
ATOM 597 O O . MET A 1 83 ? 55.518 -3.534 -65.247 1.00 70.06 83 MET A O 1
ATOM 601 N N . ARG A 1 84 ? 55.802 -1.718 -63.958 1.00 71.12 84 ARG A N 1
ATOM 602 C CA . ARG A 1 84 ? 57.143 -1.335 -64.464 1.00 71.12 84 ARG A CA 1
ATOM 603 C C . ARG A 1 84 ? 57.311 -1.539 -65.981 1.00 71.12 84 ARG A C 1
ATOM 605 O O . ARG A 1 84 ? 58.243 -2.207 -66.431 1.00 71.12 84 ARG A O 1
ATOM 612 N N . MET A 1 85 ? 56.380 -0.994 -66.761 1.00 70.50 85 MET A N 1
ATOM 613 C CA . MET A 1 85 ? 56.389 -1.125 -68.219 1.00 70.50 85 MET A CA 1
ATOM 614 C C . MET A 1 85 ? 57.592 -0.385 -68.831 1.00 70.50 85 MET A C 1
ATOM 616 O O . MET A 1 85 ? 57.921 0.716 -68.383 1.00 70.50 85 MET A O 1
ATOM 620 N N . GLN A 1 86 ? 58.241 -0.980 -69.835 1.00 72.69 86 GLN A N 1
ATOM 621 C CA . GLN A 1 86 ? 59.312 -0.353 -70.619 1.00 72.69 86 GLN A CA 1
ATOM 622 C C . GLN A 1 86 ? 58.970 -0.396 -72.121 1.00 72.69 86 GLN A C 1
ATOM 624 O O . GLN A 1 86 ? 58.776 -1.494 -72.646 1.00 72.69 86 GLN A O 1
ATOM 629 N N . PRO A 1 87 ? 58.904 0.751 -72.833 1.00 74.00 87 PRO A N 1
ATOM 630 C CA . PRO A 1 87 ? 58.928 2.131 -72.324 1.00 74.00 87 PRO A CA 1
ATOM 631 C C . PRO A 1 87 ? 57.792 2.416 -71.323 1.00 74.00 87 PRO A C 1
ATOM 633 O O . PRO A 1 87 ? 56.806 1.681 -71.274 1.00 74.00 87 PRO A O 1
ATOM 636 N N . GLY A 1 88 ? 57.956 3.457 -70.499 1.00 75.50 88 GLY A N 1
ATOM 637 C CA . GLY A 1 88 ? 57.006 3.811 -69.438 1.00 75.50 88 GLY A CA 1
ATOM 638 C C . GLY A 1 88 ? 55.595 4.116 -69.952 1.00 75.50 88 GLY A C 1
ATOM 639 O O . GLY A 1 88 ? 55.405 4.470 -71.111 1.00 75.50 88 GLY A O 1
ATOM 640 N N . ILE A 1 89 ? 54.599 3.986 -69.071 1.00 79.56 89 ILE A N 1
ATOM 641 C CA . ILE A 1 89 ? 53.202 4.312 -69.390 1.00 79.56 89 ILE A CA 1
ATOM 642 C C . ILE A 1 89 ? 53.064 5.831 -69.499 1.00 79.56 89 ILE A C 1
ATOM 644 O O . ILE A 1 89 ? 53.285 6.544 -68.518 1.00 79.56 89 ILE A O 1
ATOM 648 N N . GLU A 1 90 ? 52.657 6.318 -70.666 1.00 84.31 90 GLU A N 1
ATOM 649 C CA . GLU A 1 90 ? 52.301 7.722 -70.861 1.00 84.31 90 GLU A CA 1
ATOM 650 C C . GLU A 1 90 ? 50.804 7.910 -70.609 1.00 84.31 90 GLU A C 1
ATOM 652 O O . GLU A 1 90 ? 49.993 7.099 -71.058 1.00 84.31 90 GLU A O 1
ATOM 657 N N . TYR A 1 91 ? 50.424 8.964 -69.883 1.00 85.19 91 TYR A N 1
ATOM 658 C CA . TYR A 1 91 ? 49.026 9.237 -69.548 1.00 85.19 91 TYR A CA 1
ATOM 659 C C . TYR A 1 91 ? 48.499 10.460 -70.290 1.00 85.19 91 TYR A C 1
ATOM 661 O O . TYR A 1 91 ? 49.102 11.532 -70.245 1.00 85.19 91 TYR A O 1
ATOM 669 N N . THR A 1 92 ? 47.323 10.338 -70.906 1.00 90.25 92 THR A N 1
ATOM 670 C CA . THR A 1 92 ? 46.629 11.485 -71.501 1.00 90.25 92 THR A CA 1
ATOM 671 C C . THR A 1 92 ? 46.030 12.361 -70.387 1.00 90.25 92 THR A C 1
ATOM 673 O O . THR A 1 92 ? 45.158 11.881 -69.652 1.00 90.25 92 THR A O 1
ATOM 676 N N . PRO A 1 93 ? 46.420 13.647 -70.246 1.00 89.25 93 PRO A N 1
ATOM 677 C CA . PRO A 1 93 ? 46.084 14.445 -69.058 1.00 89.25 93 PRO A CA 1
ATOM 678 C C . PRO A 1 93 ? 44.583 14.583 -68.769 1.00 89.25 93 PRO A C 1
ATOM 680 O O . PRO A 1 93 ? 44.165 14.548 -67.612 1.00 89.25 93 PRO A O 1
ATOM 683 N N . TRP A 1 94 ? 43.753 14.712 -69.808 1.00 91.12 94 TRP A N 1
ATOM 684 C CA . TRP A 1 94 ? 42.314 14.926 -69.635 1.00 91.12 94 TRP A CA 1
ATOM 685 C C . TRP A 1 94 ? 41.565 13.649 -69.217 1.00 91.12 94 TRP A C 1
ATOM 687 O O . TRP A 1 94 ? 40.675 13.727 -68.373 1.00 91.12 94 TRP A O 1
ATOM 697 N N . LEU A 1 95 ? 41.939 12.472 -69.741 1.00 83.31 95 LEU A N 1
ATOM 698 C CA . LEU A 1 95 ? 41.347 11.183 -69.346 1.00 83.31 95 LEU A CA 1
ATOM 699 C C . LEU A 1 95 ? 41.768 10.792 -67.930 1.00 83.31 95 LEU A C 1
ATOM 701 O O . LEU A 1 95 ? 40.950 10.306 -67.148 1.00 83.31 95 LEU A O 1
ATOM 705 N N . PHE A 1 96 ? 43.022 11.074 -67.573 1.00 89.19 96 PHE A N 1
ATOM 706 C CA . PHE A 1 96 ? 43.512 10.904 -66.212 1.00 89.19 96 PHE A CA 1
ATOM 707 C C . PHE A 1 96 ? 42.702 11.761 -65.227 1.00 89.19 96 PHE A C 1
ATOM 709 O O . PHE A 1 96 ? 42.144 11.234 -64.261 1.00 89.19 96 PHE A O 1
ATOM 716 N N . ALA A 1 97 ? 42.539 13.059 -65.511 1.00 91.00 97 ALA A N 1
ATOM 717 C CA . ALA A 1 97 ? 41.723 13.954 -64.690 1.00 91.00 97 ALA A CA 1
ATOM 718 C C . ALA A 1 97 ? 40.250 13.507 -64.618 1.00 91.00 97 ALA A C 1
ATOM 720 O O . ALA A 1 97 ? 39.644 13.549 -63.545 1.00 91.00 97 ALA A O 1
ATOM 721 N N . LEU A 1 98 ? 39.686 13.019 -65.729 1.00 91.38 98 LEU A N 1
ATOM 722 C CA . LEU A 1 98 ? 38.317 12.505 -65.780 1.00 91.38 98 LEU A CA 1
ATOM 723 C C . LEU A 1 98 ? 38.130 11.271 -64.885 1.00 91.38 98 LEU A C 1
ATOM 725 O O . LEU A 1 98 ? 37.156 11.207 -64.138 1.00 91.38 98 LEU A O 1
ATOM 729 N N . SER A 1 99 ? 39.068 10.319 -64.900 1.00 90.56 99 SER A N 1
ATOM 730 C CA . SER A 1 99 ? 39.012 9.130 -64.033 1.00 90.56 99 SER A CA 1
ATOM 731 C C . SER A 1 99 ? 39.003 9.494 -62.539 1.00 90.56 99 SER A C 1
ATOM 733 O O . SER A 1 99 ? 38.241 8.920 -61.757 1.00 90.56 99 SER A O 1
ATOM 735 N N . LEU A 1 100 ? 39.786 10.511 -62.159 1.00 91.25 100 LEU A N 1
ATOM 736 C CA . LEU A 1 100 ? 39.874 11.021 -60.794 1.00 91.25 100 LEU A CA 1
ATOM 737 C C . LEU A 1 100 ? 38.566 11.705 -60.382 1.00 91.25 100 LEU A C 1
ATOM 739 O O . LEU A 1 100 ? 38.044 11.455 -59.294 1.00 91.25 100 LEU A O 1
ATOM 743 N N . ALA A 1 101 ? 38.004 12.522 -61.278 1.00 91.75 101 ALA A N 1
ATOM 744 C CA . ALA A 1 101 ? 36.727 13.193 -61.068 1.00 91.75 101 ALA A CA 1
ATOM 745 C C . ALA A 1 101 ? 35.574 12.192 -60.886 1.00 91.75 101 ALA A C 1
ATOM 747 O O . ALA A 1 101 ? 34.768 12.363 -59.971 1.00 91.75 101 ALA A O 1
ATOM 748 N N . ILE A 1 102 ? 35.529 11.121 -61.693 1.00 90.06 102 ILE A N 1
ATOM 749 C CA . ILE A 1 102 ? 34.536 10.039 -61.567 1.00 90.06 102 ILE A CA 1
ATOM 750 C C . ILE A 1 102 ? 34.619 9.397 -60.177 1.00 90.06 102 ILE A C 1
ATOM 752 O O . ILE A 1 102 ? 33.600 9.264 -59.496 1.00 90.06 102 ILE A O 1
ATOM 756 N N . SER A 1 103 ? 35.829 9.049 -59.730 1.00 89.81 103 SER A N 1
ATOM 757 C CA . SER A 1 103 ? 36.051 8.413 -58.428 1.00 89.81 103 SER A CA 1
ATOM 758 C C . SER A 1 103 ? 35.630 9.301 -57.251 1.00 89.81 103 SER A C 1
ATOM 760 O O . SER A 1 103 ? 34.928 8.850 -56.342 1.00 89.81 103 SER A O 1
ATOM 762 N N . ILE A 1 104 ? 36.012 10.583 -57.276 1.00 91.12 104 ILE A N 1
ATOM 763 C CA . ILE A 1 104 ? 35.683 11.557 -56.222 1.00 91.12 104 ILE A CA 1
ATOM 764 C C . ILE A 1 104 ? 34.179 11.832 -56.177 1.00 91.12 104 ILE A C 1
ATOM 766 O O . ILE A 1 104 ? 33.578 11.776 -55.102 1.00 91.12 104 ILE A O 1
ATOM 770 N N . ALA A 1 105 ? 33.555 12.097 -57.329 1.00 89.81 105 ALA A N 1
ATOM 771 C CA . ALA A 1 105 ? 32.130 12.406 -57.402 1.00 89.81 105 ALA A CA 1
ATOM 772 C C . ALA A 1 105 ? 31.277 11.234 -56.900 1.00 89.81 105 ALA A C 1
ATOM 774 O O . ALA A 1 105 ? 30.364 11.426 -56.094 1.00 89.81 105 ALA A O 1
ATOM 775 N N . ALA A 1 106 ? 31.607 10.010 -57.313 1.00 87.19 106 ALA A N 1
ATOM 776 C CA . ALA A 1 106 ? 30.893 8.824 -56.867 1.00 87.19 106 ALA A CA 1
ATOM 777 C C . ALA A 1 106 ? 31.117 8.511 -55.383 1.00 87.19 106 ALA A C 1
ATOM 779 O O . ALA A 1 106 ? 30.167 8.160 -54.685 1.00 87.19 106 ALA A O 1
ATOM 780 N N . SER A 1 107 ? 32.340 8.691 -54.878 1.00 88.31 107 SER A N 1
ATOM 781 C CA . SER A 1 107 ? 32.655 8.511 -53.455 1.00 88.31 107 SER A CA 1
ATOM 782 C C . SER A 1 107 ? 31.899 9.511 -52.574 1.00 88.31 107 SER A C 1
ATOM 784 O O . SER A 1 107 ? 31.343 9.136 -51.541 1.00 88.31 107 SER A O 1
ATOM 786 N N . ALA A 1 108 ? 31.808 10.774 -53.005 1.00 87.62 108 ALA A N 1
ATOM 787 C CA . ALA A 1 108 ? 31.017 11.798 -52.327 1.00 87.62 108 ALA A CA 1
ATOM 788 C C . ALA A 1 108 ? 29.514 11.477 -52.359 1.00 87.62 108 ALA A C 1
ATOM 790 O O . ALA A 1 108 ? 28.843 11.582 -51.332 1.00 87.62 108 ALA A O 1
ATOM 791 N N . ALA A 1 109 ? 28.989 11.036 -53.508 1.00 87.00 109 ALA A N 1
ATOM 792 C CA . ALA A 1 109 ? 27.592 10.631 -53.645 1.00 87.00 109 ALA A CA 1
ATOM 793 C C . ALA A 1 109 ? 27.253 9.422 -52.757 1.00 87.00 109 ALA A C 1
ATOM 795 O O . ALA A 1 109 ? 26.240 9.442 -52.060 1.00 87.00 109 ALA A O 1
ATOM 796 N N . ALA A 1 110 ? 28.113 8.401 -52.719 1.00 83.81 110 ALA A N 1
ATOM 797 C CA . ALA A 1 110 ? 27.928 7.220 -51.879 1.00 83.81 110 ALA A CA 1
ATOM 798 C C . ALA A 1 110 ? 27.902 7.579 -50.382 1.00 83.81 110 ALA A C 1
ATOM 800 O O . ALA A 1 110 ? 26.993 7.153 -49.666 1.00 83.81 110 ALA A O 1
ATOM 801 N N . LEU A 1 111 ? 28.836 8.421 -49.918 1.00 83.50 111 LEU A N 1
ATOM 802 C CA . LEU A 1 111 ? 28.862 8.914 -48.534 1.00 83.50 111 LEU A CA 1
ATOM 803 C C . LEU A 1 111 ? 27.641 9.780 -48.203 1.00 83.50 111 LEU A C 1
ATOM 805 O O . LEU A 1 111 ? 27.055 9.647 -47.127 1.00 83.50 111 LEU A O 1
ATOM 809 N N . TRP A 1 112 ? 27.220 10.638 -49.132 1.00 84.19 112 TRP A N 1
ATOM 810 C CA . TRP A 1 112 ? 26.036 11.474 -48.963 1.00 84.19 112 TRP A CA 1
ATOM 811 C C . TRP A 1 112 ? 24.752 10.646 -48.836 1.00 84.19 112 TRP A C 1
ATOM 813 O O . TRP A 1 112 ? 23.956 10.891 -47.926 1.00 84.19 112 TRP A O 1
ATOM 823 N N . ILE A 1 113 ? 24.570 9.632 -49.692 1.00 80.75 113 ILE A N 1
ATOM 824 C CA . ILE A 1 113 ? 23.439 8.693 -49.622 1.00 80.75 113 ILE A CA 1
ATOM 825 C C . ILE A 1 113 ? 23.481 7.925 -48.293 1.00 80.75 113 ILE A C 1
ATOM 827 O O . ILE A 1 113 ? 22.469 7.852 -47.596 1.00 80.75 113 ILE A O 1
ATOM 831 N N . ALA A 1 114 ? 24.648 7.408 -47.897 1.00 75.88 114 ALA A N 1
ATOM 832 C CA . ALA A 1 114 ? 24.804 6.659 -46.651 1.00 75.88 114 ALA A CA 1
ATOM 833 C C . ALA A 1 114 ? 24.435 7.490 -45.406 1.00 75.88 114 ALA A C 1
ATOM 835 O O . ALA A 1 114 ? 23.776 6.979 -44.499 1.00 75.88 114 ALA A O 1
ATOM 836 N N . PHE A 1 115 ? 24.808 8.774 -45.373 1.00 76.00 115 PHE A N 1
ATOM 837 C CA . PHE A 1 115 ? 24.542 9.653 -44.235 1.00 76.00 115 PHE A CA 1
ATOM 838 C C . PHE A 1 115 ? 23.100 10.188 -44.204 1.00 76.00 115 PHE A C 1
ATOM 840 O O . PHE A 1 115 ? 22.432 10.108 -43.170 1.00 76.00 115 PHE A O 1
ATOM 847 N N . ARG A 1 116 ? 22.574 10.685 -45.335 1.00 75.38 116 ARG A N 1
ATOM 848 C CA . ARG A 1 116 ? 21.237 11.314 -45.412 1.00 75.38 116 ARG A CA 1
ATOM 849 C C . ARG A 1 116 ? 20.098 10.355 -45.045 1.00 75.38 116 ARG A C 1
ATOM 851 O O . ARG A 1 116 ? 19.034 10.790 -44.614 1.00 75.38 116 ARG A O 1
ATOM 858 N N . LEU A 1 117 ? 20.314 9.050 -45.197 1.00 64.94 117 LEU A N 1
ATOM 859 C CA . LEU A 1 117 ? 19.295 8.014 -45.014 1.00 64.94 117 LEU A CA 1
ATOM 860 C C . LEU A 1 117 ? 19.350 7.292 -43.662 1.00 64.94 117 LEU A C 1
ATOM 862 O O . LEU A 1 117 ? 18.499 6.442 -43.403 1.00 64.94 117 LEU A O 1
ATOM 866 N N . ARG A 1 118 ? 20.261 7.677 -42.755 1.00 65.44 118 ARG A N 1
ATOM 867 C CA . ARG A 1 118 ? 20.303 7.160 -41.372 1.00 65.44 118 ARG A CA 1
ATOM 868 C C . ARG A 1 118 ? 19.017 7.472 -40.581 1.00 65.44 118 ARG A C 1
ATOM 870 O O . ARG A 1 118 ? 18.751 6.820 -39.577 1.00 65.44 118 ARG A O 1
ATOM 877 N N . GLN A 1 119 ? 18.205 8.429 -41.047 1.00 58.00 119 GLN A N 1
ATOM 878 C CA . GLN A 1 119 ? 16.989 8.902 -40.371 1.00 58.00 119 GLN A CA 1
ATOM 879 C C . GLN A 1 119 ? 15.660 8.356 -40.941 1.00 58.00 119 GLN A C 1
ATOM 881 O O . GLN A 1 119 ? 14.635 8.498 -40.281 1.00 58.00 119 GLN A O 1
ATOM 886 N N . GLN A 1 120 ? 15.624 7.704 -42.116 1.00 56.34 120 GLN A N 1
ATOM 887 C CA . GLN A 1 120 ? 14.361 7.244 -42.731 1.00 56.34 120 GLN A CA 1
ATOM 888 C C . GLN A 1 120 ? 14.210 5.714 -42.702 1.00 56.34 120 GLN A C 1
ATOM 890 O O . GLN A 1 120 ? 14.746 4.988 -43.539 1.00 56.34 120 GLN A O 1
ATOM 895 N N . ARG A 1 121 ? 13.430 5.229 -41.728 1.00 57.97 121 ARG A N 1
ATOM 896 C CA . ARG A 1 121 ? 13.270 3.806 -41.374 1.00 57.97 121 ARG A CA 1
ATOM 897 C C . ARG A 1 121 ? 12.678 2.871 -42.456 1.00 57.97 121 ARG A C 1
ATOM 899 O O . ARG A 1 121 ? 13.098 1.719 -42.453 1.00 57.97 121 ARG A O 1
ATOM 906 N N . PRO A 1 122 ? 11.798 3.268 -43.406 1.00 58.81 122 PRO A N 1
ATOM 907 C CA . PRO A 1 122 ? 11.192 2.273 -44.304 1.00 58.81 122 PRO A CA 1
ATOM 908 C C . PRO A 1 122 ? 12.002 1.956 -45.577 1.00 58.81 122 PRO A C 1
ATOM 910 O O . PRO A 1 122 ? 11.740 0.945 -46.217 1.00 58.81 122 PRO A O 1
ATOM 913 N N . ARG A 1 123 ? 12.982 2.785 -45.980 1.00 62.88 123 ARG A N 1
ATOM 914 C CA . ARG A 1 123 ? 13.736 2.615 -47.252 1.00 62.88 123 ARG A CA 1
ATOM 915 C C . ARG A 1 123 ? 15.240 2.386 -47.082 1.00 62.88 123 ARG A C 1
ATOM 917 O O . ARG A 1 123 ? 15.978 2.395 -48.069 1.00 62.88 123 ARG A O 1
ATOM 924 N N . ILE A 1 124 ? 15.701 2.165 -45.851 1.00 71.88 124 ILE A N 1
ATOM 925 C CA . ILE A 1 124 ? 17.133 2.119 -45.534 1.00 71.88 124 ILE A CA 1
ATOM 926 C C . ILE A 1 124 ? 17.876 0.997 -46.282 1.00 71.88 124 ILE A C 1
ATOM 928 O O . ILE A 1 124 ? 18.965 1.234 -46.799 1.00 71.88 124 ILE A O 1
ATOM 932 N N . TYR A 1 125 ? 17.270 -0.188 -46.425 1.00 70.25 125 TYR A N 1
ATOM 933 C CA . TYR A 1 125 ? 17.885 -1.327 -47.119 1.00 70.25 125 TYR A CA 1
ATOM 934 C C . TYR A 1 125 ? 18.015 -1.101 -48.632 1.00 70.25 125 TYR A C 1
ATOM 936 O O . TYR A 1 125 ? 19.090 -1.301 -49.194 1.00 70.25 125 TYR A O 1
ATOM 944 N N . LEU A 1 126 ? 16.955 -0.610 -49.286 1.00 74.31 126 LEU A N 1
ATOM 945 C CA . LEU A 1 126 ? 16.951 -0.343 -50.729 1.00 74.31 126 LEU A CA 1
ATOM 946 C C . LEU A 1 126 ? 17.987 0.723 -51.111 1.00 74.31 126 LEU A C 1
ATOM 948 O O . LEU A 1 126 ? 18.720 0.567 -52.081 1.00 74.31 126 LEU A O 1
ATOM 952 N N . MET A 1 127 ? 18.073 1.806 -50.342 1.00 69.75 127 MET A N 1
ATOM 953 C CA . MET A 1 127 ? 18.992 2.904 -50.652 1.00 69.75 127 MET A CA 1
ATOM 954 C C . MET A 1 127 ? 20.453 2.562 -50.337 1.00 69.75 127 MET A C 1
ATOM 956 O O . MET A 1 127 ? 21.349 3.029 -51.038 1.00 69.75 127 MET A O 1
ATOM 960 N N . ARG A 1 128 ? 20.711 1.705 -49.337 1.00 73.81 128 ARG A N 1
ATOM 961 C CA . ARG A 1 128 ? 22.045 1.119 -49.126 1.00 73.81 128 ARG A CA 1
ATOM 962 C C . ARG A 1 128 ? 22.466 0.263 -50.319 1.00 73.81 128 ARG A C 1
ATOM 964 O O . ARG A 1 128 ? 23.586 0.424 -50.789 1.00 73.81 128 ARG A O 1
ATOM 971 N N . ALA A 1 129 ? 21.561 -0.552 -50.865 1.00 76.62 129 ALA A N 1
ATOM 972 C CA . ALA A 1 129 ? 21.834 -1.305 -52.089 1.00 76.62 129 ALA A CA 1
ATOM 973 C C . ALA A 1 129 ? 22.158 -0.374 -53.275 1.00 76.62 129 ALA A C 1
ATOM 975 O O . ALA A 1 129 ? 23.124 -0.616 -53.995 1.00 76.62 129 ALA A O 1
ATOM 976 N N . VAL A 1 130 ? 21.425 0.737 -53.431 1.00 79.81 130 VAL A N 1
ATOM 977 C CA . VAL A 1 130 ? 21.722 1.764 -54.450 1.00 79.81 130 VAL A CA 1
ATOM 978 C C . VAL A 1 130 ? 23.116 2.372 -54.256 1.00 79.81 130 VAL A C 1
ATOM 980 O O . VAL A 1 130 ? 23.853 2.501 -55.230 1.00 79.81 130 VAL A O 1
ATOM 983 N N . ALA A 1 131 ? 23.512 2.708 -53.023 1.00 78.25 131 ALA A N 1
ATOM 984 C CA . ALA A 1 131 ? 24.843 3.251 -52.738 1.00 78.25 131 ALA A CA 1
ATOM 985 C C . ALA A 1 131 ? 25.967 2.256 -53.081 1.00 78.25 131 ALA A C 1
ATOM 987 O O . ALA A 1 131 ? 26.971 2.650 -53.674 1.00 78.25 131 ALA A O 1
ATOM 988 N N . THR A 1 132 ? 25.789 0.969 -52.763 1.00 80.12 132 THR A N 1
ATOM 989 C CA . THR A 1 132 ? 26.754 -0.088 -53.104 1.00 80.12 132 THR A CA 1
ATOM 990 C C . THR A 1 132 ? 26.878 -0.276 -54.616 1.00 80.12 132 THR A C 1
ATOM 992 O O . THR A 1 132 ? 27.993 -0.351 -55.129 1.00 80.12 132 THR A O 1
ATOM 995 N N . ILE A 1 133 ? 25.756 -0.296 -55.344 1.00 82.06 133 ILE A N 1
ATOM 996 C CA . ILE A 1 133 ? 25.751 -0.395 -56.812 1.00 82.06 133 ILE A CA 1
ATOM 997 C C . ILE A 1 133 ? 26.449 0.822 -57.432 1.00 82.06 133 ILE A C 1
ATOM 999 O O . ILE A 1 133 ? 27.306 0.667 -58.301 1.00 82.06 133 ILE A O 1
ATOM 1003 N N . LEU A 1 134 ? 26.133 2.029 -56.956 1.00 82.50 134 LEU A N 1
ATOM 1004 C CA . LEU A 1 134 ? 26.743 3.269 -57.431 1.00 82.50 134 LEU A CA 1
ATOM 1005 C C . LEU A 1 134 ? 28.263 3.255 -57.233 1.00 82.50 134 LEU A C 1
ATOM 1007 O O . LEU A 1 134 ? 29.001 3.527 -58.177 1.00 82.50 134 LEU A O 1
ATOM 1011 N N . LEU A 1 135 ? 28.742 2.868 -56.048 1.00 80.81 135 LEU A N 1
ATOM 1012 C CA . LEU A 1 135 ? 30.177 2.779 -55.777 1.00 80.81 135 LEU A CA 1
ATOM 1013 C C . LEU A 1 135 ? 30.860 1.715 -56.653 1.00 80.81 135 LEU A C 1
ATOM 1015 O O . LEU A 1 135 ? 31.918 1.981 -57.219 1.00 80.81 135 LEU A O 1
ATOM 1019 N N . GLY A 1 136 ? 30.236 0.546 -56.835 1.00 82.62 136 GLY A N 1
ATOM 1020 C CA . GLY A 1 136 ? 30.751 -0.514 -57.707 1.00 82.62 136 GLY A CA 1
ATOM 1021 C C . GLY A 1 136 ? 30.874 -0.072 -59.169 1.00 82.62 136 GLY A C 1
ATOM 1022 O O . GLY A 1 136 ? 31.937 -0.213 -59.774 1.00 82.62 136 GLY A O 1
ATOM 1023 N N . THR A 1 137 ? 29.820 0.533 -59.726 1.00 81.00 137 THR A N 1
ATOM 1024 C CA . THR A 1 137 ? 29.845 1.072 -61.100 1.00 81.00 137 THR A CA 1
ATOM 1025 C C . THR A 1 137 ? 30.887 2.174 -61.279 1.00 81.00 137 THR A C 1
ATOM 1027 O O . THR A 1 137 ? 31.526 2.245 -62.326 1.00 81.00 137 THR A O 1
ATOM 1030 N N . ALA A 1 138 ? 31.119 2.996 -60.255 1.00 81.06 138 ALA A N 1
ATOM 1031 C CA . ALA A 1 138 ? 32.118 4.052 -60.300 1.00 81.06 138 ALA A CA 1
ATOM 1032 C C . ALA A 1 138 ? 33.558 3.539 -60.230 1.00 81.06 138 ALA A C 1
ATOM 1034 O O . ALA A 1 138 ? 34.410 4.070 -60.936 1.00 81.06 138 ALA A O 1
ATOM 1035 N N . ILE A 1 139 ? 33.835 2.501 -59.434 1.00 83.06 139 ILE A N 1
ATOM 1036 C CA . ILE A 1 139 ? 35.153 1.847 -59.414 1.00 83.06 139 ILE A CA 1
ATOM 1037 C C . ILE A 1 139 ? 35.452 1.252 -60.793 1.00 83.06 139 ILE A C 1
ATOM 1039 O O . ILE A 1 139 ? 36.535 1.470 -61.332 1.00 83.06 139 ILE A O 1
ATOM 1043 N N . ILE A 1 140 ? 34.471 0.573 -61.400 1.00 85.94 140 ILE A N 1
ATOM 1044 C CA . ILE A 1 140 ? 34.582 0.036 -62.762 1.00 85.94 140 ILE A CA 1
ATOM 1045 C C . ILE A 1 140 ? 34.810 1.172 -63.776 1.00 85.94 140 ILE A C 1
ATOM 1047 O O . ILE A 1 140 ? 35.717 1.094 -64.604 1.00 85.94 140 ILE A O 1
ATOM 1051 N N . GLY A 1 141 ? 34.025 2.250 -63.696 1.00 83.81 141 GLY A N 1
ATOM 1052 C CA . GLY A 1 141 ? 34.144 3.411 -64.581 1.00 83.81 141 GLY A CA 1
ATOM 1053 C C . GLY A 1 141 ? 35.493 4.125 -64.462 1.00 83.81 141 GLY A C 1
ATOM 1054 O O . GLY A 1 141 ? 36.112 4.434 -65.480 1.00 83.81 141 GLY A O 1
ATOM 1055 N N . MET A 1 142 ? 35.985 4.334 -63.237 1.00 89.38 142 MET A N 1
ATOM 1056 C CA . MET A 1 142 ? 37.320 4.875 -62.972 1.00 89.38 142 MET A CA 1
ATOM 1057 C C . MET A 1 142 ? 38.394 3.965 -63.568 1.00 89.38 142 MET A C 1
ATOM 1059 O O . MET A 1 142 ? 39.252 4.461 -64.291 1.00 89.38 142 MET A O 1
ATOM 1063 N N . HIS A 1 143 ? 38.305 2.650 -63.346 1.00 85.88 143 HIS A N 1
ATOM 1064 C CA . HIS A 1 143 ? 39.281 1.679 -63.841 1.00 85.88 143 HIS A CA 1
ATOM 1065 C C . HIS A 1 143 ? 39.397 1.700 -65.370 1.00 85.88 143 HIS A C 1
ATOM 1067 O O . HIS A 1 143 ? 40.492 1.829 -65.911 1.00 85.88 143 HIS A O 1
ATOM 1073 N N . TYR A 1 144 ? 38.273 1.646 -66.090 1.00 85.12 144 TYR A N 1
ATOM 1074 C CA . TYR A 1 144 ? 38.298 1.695 -67.554 1.00 85.12 144 TYR A CA 1
ATOM 1075 C C . TYR A 1 144 ? 38.733 3.056 -68.098 1.00 85.12 144 TYR A C 1
ATOM 1077 O O . TYR A 1 144 ? 39.448 3.110 -69.097 1.00 85.12 144 TYR A O 1
ATOM 1085 N N . THR A 1 145 ? 38.349 4.154 -67.443 1.00 86.62 145 THR A N 1
ATOM 1086 C CA . THR A 1 145 ? 38.790 5.499 -67.843 1.00 86.62 145 THR A CA 1
ATOM 1087 C C . THR A 1 145 ? 40.291 5.681 -67.601 1.00 86.62 145 THR A C 1
ATOM 1089 O O . THR A 1 145 ? 40.977 6.253 -68.443 1.00 86.62 145 THR A O 1
ATOM 1092 N N . GLY A 1 146 ? 40.824 5.145 -66.499 1.00 84.25 146 GLY A N 1
ATOM 1093 C CA . GLY A 1 146 ? 42.256 5.145 -66.198 1.00 84.25 146 GLY A CA 1
ATOM 1094 C C . GLY A 1 146 ? 43.061 4.291 -67.177 1.00 84.25 146 GLY A C 1
ATOM 1095 O O . GLY A 1 146 ? 44.099 4.730 -67.666 1.00 84.25 146 GLY A O 1
ATOM 1096 N N . MET A 1 147 ? 42.532 3.129 -67.566 1.00 84.94 147 MET A N 1
ATOM 1097 C CA . MET A 1 147 ? 43.113 2.305 -68.631 1.00 84.94 147 MET A CA 1
ATOM 1098 C C . MET A 1 147 ? 43.077 2.998 -69.998 1.00 84.94 147 MET A C 1
ATOM 1100 O O . MET A 1 147 ? 44.035 2.887 -70.753 1.00 84.94 147 MET A O 1
ATOM 1104 N N . ALA A 1 148 ? 42.009 3.734 -70.317 1.00 82.62 148 ALA A N 1
ATOM 1105 C CA . ALA A 1 148 ? 41.926 4.521 -71.547 1.00 82.62 148 ALA A CA 1
ATOM 1106 C C . ALA A 1 148 ? 42.887 5.723 -71.543 1.00 82.62 148 ALA A C 1
ATOM 1108 O O . ALA A 1 148 ? 43.346 6.135 -72.605 1.00 82.62 148 ALA A O 1
ATOM 1109 N N . ALA A 1 149 ? 43.199 6.275 -70.364 1.00 84.69 149 ALA A N 1
ATOM 1110 C CA . ALA A 1 149 ? 44.201 7.326 -70.207 1.00 84.69 149 ALA A CA 1
ATOM 1111 C C . ALA A 1 149 ? 45.627 6.812 -70.442 1.00 84.69 149 ALA A C 1
ATOM 1113 O O . ALA A 1 149 ? 46.491 7.602 -70.810 1.00 84.69 149 ALA A O 1
ATOM 1114 N N . ALA A 1 150 ? 45.879 5.523 -70.201 1.00 83.50 150 ALA A N 1
ATOM 1115 C CA . ALA A 1 150 ? 47.186 4.896 -70.329 1.00 83.50 150 ALA A CA 1
ATOM 1116 C C . ALA A 1 150 ? 47.480 4.505 -71.786 1.00 83.50 150 ALA A C 1
ATOM 1118 O O . ALA A 1 150 ? 46.864 3.604 -72.358 1.00 83.50 150 ALA A O 1
ATOM 1119 N N . THR A 1 151 ? 48.471 5.158 -72.381 1.00 78.88 151 THR A N 1
ATOM 1120 C CA . THR A 1 151 ? 49.025 4.800 -73.687 1.00 78.88 151 THR A CA 1
ATOM 1121 C C . THR A 1 151 ? 50.288 3.967 -73.511 1.00 78.88 151 THR A C 1
ATOM 1123 O O . THR A 1 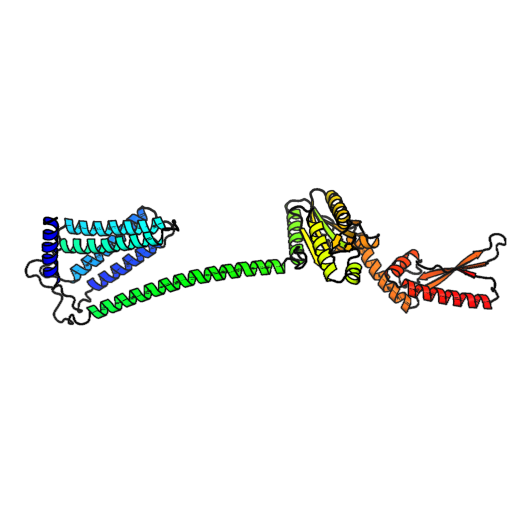151 ? 51.211 4.346 -72.790 1.00 78.88 151 THR A O 1
ATOM 1126 N N . PHE A 1 152 ? 50.307 2.810 -74.168 1.00 78.19 152 PHE A N 1
ATOM 1127 C CA . PHE A 1 152 ? 51.430 1.882 -74.181 1.00 78.19 152 PHE A CA 1
ATOM 1128 C C . PHE A 1 152 ? 52.109 1.971 -75.545 1.00 78.19 152 PHE A C 1
ATOM 1130 O O . PHE A 1 152 ? 51.429 1.857 -76.566 1.00 78.19 152 PHE A O 1
ATOM 1137 N N . ALA A 1 153 ? 53.427 2.175 -75.566 1.00 74.44 153 ALA A N 1
ATOM 1138 C CA . ALA A 1 153 ? 54.196 2.153 -76.805 1.00 74.44 153 ALA A CA 1
ATOM 1139 C C . ALA A 1 153 ? 54.159 0.750 -77.442 1.00 74.44 153 ALA A C 1
ATOM 1141 O O . ALA A 1 153 ? 54.174 -0.265 -76.732 1.00 74.44 153 ALA A O 1
ATOM 1142 N N . ASP A 1 154 ? 54.122 0.694 -78.776 1.00 69.00 154 ASP A N 1
ATOM 1143 C CA . ASP A 1 154 ? 54.156 -0.565 -79.524 1.00 69.00 154 ASP A CA 1
ATOM 1144 C C . ASP A 1 154 ? 55.471 -1.312 -79.228 1.00 69.00 154 ASP A C 1
ATOM 1146 O O . ASP A 1 154 ? 56.559 -0.749 -79.340 1.00 69.00 154 ASP A O 1
ATOM 1150 N N . GLY A 1 155 ? 55.373 -2.577 -78.804 1.00 63.38 155 GLY A N 1
ATOM 1151 C CA . GLY A 1 155 ? 56.524 -3.385 -78.372 1.00 63.38 155 GLY A CA 1
ATOM 1152 C C . GLY A 1 155 ? 56.914 -3.240 -76.894 1.00 63.38 155 GLY A C 1
ATOM 1153 O O . GLY A 1 155 ? 57.953 -3.762 -76.493 1.00 63.38 155 GLY A O 1
ATOM 1154 N N . SER A 1 156 ? 56.102 -2.559 -76.078 1.00 66.25 156 SER A N 1
ATOM 1155 C CA . SER A 1 156 ? 56.320 -2.481 -74.628 1.00 66.25 156 SER A CA 1
ATOM 1156 C C . SER A 1 156 ? 56.262 -3.852 -73.941 1.00 66.25 156 SER A C 1
ATOM 1158 O O . SER A 1 156 ? 55.429 -4.700 -74.268 1.00 66.25 156 SER A O 1
ATOM 1160 N N . PHE A 1 157 ? 57.145 -4.063 -72.962 1.00 68.25 157 PHE A N 1
ATOM 1161 C CA . PHE A 1 157 ? 57.165 -5.267 -72.129 1.00 68.25 157 PHE A CA 1
ATOM 1162 C C . PHE A 1 157 ? 57.178 -4.921 -70.635 1.00 68.25 157 PHE A C 1
ATOM 1164 O O . PHE A 1 157 ? 57.665 -3.872 -70.204 1.00 68.25 157 PHE A O 1
ATOM 1171 N N . CYS A 1 158 ? 56.623 -5.826 -69.831 1.00 67.12 158 CYS A N 1
ATOM 1172 C CA . CYS A 1 158 ? 56.573 -5.700 -68.379 1.00 67.12 158 CYS A CA 1
ATOM 1173 C C . CYS A 1 158 ? 57.945 -6.064 -67.790 1.00 67.12 158 CYS A C 1
ATOM 1175 O O . CYS A 1 158 ? 58.348 -7.226 -67.827 1.00 67.12 158 CYS A O 1
ATOM 1177 N N . GLY A 1 159 ? 58.669 -5.087 -67.235 1.00 58.91 159 GLY A N 1
ATOM 1178 C CA . GLY A 1 159 ? 60.022 -5.262 -66.686 1.00 58.91 159 GLY A CA 1
ATOM 1179 C C . GLY A 1 159 ? 60.083 -5.963 -65.322 1.00 58.91 159 GLY A C 1
ATOM 1180 O O . GLY A 1 159 ? 61.066 -5.817 -64.598 1.00 58.91 159 GLY A O 1
ATOM 1181 N N . ALA A 1 160 ? 59.029 -6.677 -64.924 1.00 61.62 160 ALA A N 1
ATOM 1182 C CA . ALA A 1 160 ? 58.891 -7.287 -63.603 1.00 61.62 160 ALA A CA 1
ATOM 1183 C C . ALA A 1 160 ? 59.375 -8.760 -63.507 1.00 61.62 160 ALA A C 1
ATOM 1185 O O . ALA A 1 160 ? 59.055 -9.415 -62.518 1.00 61.62 160 ALA A O 1
ATOM 1186 N N . LEU A 1 161 ? 60.135 -9.298 -64.479 1.00 51.94 161 LEU A N 1
ATOM 1187 C CA . LEU A 1 161 ? 60.575 -10.715 -64.513 1.00 51.94 161 LEU A CA 1
ATOM 1188 C C . LEU A 1 161 ? 62.099 -10.885 -64.693 1.00 51.94 161 LEU A C 1
ATOM 1190 O O . LEU A 1 161 ? 62.674 -10.272 -65.593 1.00 51.94 161 LEU A O 1
ATOM 1194 N N . PRO A 1 162 ? 62.744 -11.747 -63.870 1.00 47.16 162 PRO A N 1
ATOM 1195 C CA . PRO A 1 162 ? 63.513 -12.869 -64.445 1.00 47.16 162 PRO A CA 1
ATOM 1196 C C . PRO A 1 162 ? 63.004 -14.282 -64.087 1.00 47.16 162 PRO A C 1
ATOM 1198 O O . PRO A 1 162 ? 63.198 -15.192 -64.881 1.00 47.16 162 PRO A O 1
ATOM 1201 N N . GLU A 1 163 ? 62.322 -14.500 -62.958 1.00 50.50 163 GLU A N 1
ATOM 1202 C CA . GLU A 1 163 ? 61.779 -15.821 -62.576 1.00 50.50 163 GLU A CA 1
ATOM 1203 C C . GLU A 1 163 ? 60.337 -15.664 -62.075 1.00 50.50 163 GLU A C 1
ATOM 1205 O O . GLU A 1 163 ? 60.069 -14.894 -61.148 1.00 50.50 163 GLU A O 1
ATOM 1210 N N . GLY A 1 164 ? 59.388 -16.334 -62.735 1.00 47.38 164 GLY A N 1
ATOM 1211 C CA . GLY A 1 164 ? 57.950 -16.183 -62.501 1.00 47.38 164 GLY A CA 1
ATOM 1212 C C . GLY A 1 164 ? 57.271 -17.500 -62.128 1.00 47.38 164 GLY A C 1
ATOM 1213 O O . GLY A 1 164 ? 57.535 -18.534 -62.730 1.00 47.38 164 GLY A O 1
ATOM 1214 N N . LEU A 1 165 ? 56.358 -17.445 -61.157 1.00 49.66 165 LEU A N 1
ATOM 1215 C CA . LEU A 1 165 ? 55.381 -18.498 -60.854 1.00 49.66 165 LEU A CA 1
ATOM 1216 C C . LEU A 1 165 ? 54.301 -18.524 -61.939 1.00 49.66 165 LEU A C 1
ATOM 1218 O O . LEU A 1 165 ? 53.638 -17.509 -62.130 1.00 49.66 165 LEU A O 1
ATOM 1222 N N . SER A 1 166 ? 54.115 -19.663 -62.609 1.00 54.78 166 SER A N 1
ATOM 1223 C CA . SER A 1 166 ? 53.087 -19.891 -63.635 1.00 54.78 166 SER A CA 1
ATOM 1224 C C . SER A 1 166 ? 51.688 -19.446 -63.189 1.00 54.78 166 SER A C 1
ATOM 1226 O O . SER A 1 166 ? 51.307 -19.673 -62.043 1.00 54.78 166 SER A O 1
ATOM 1228 N N . SER A 1 167 ? 50.890 -18.897 -64.111 1.00 53.59 167 SER A N 1
ATOM 1229 C CA . SER A 1 167 ? 49.495 -18.471 -63.882 1.00 53.59 167 SER A CA 1
ATOM 1230 C C . SER A 1 167 ? 48.544 -19.562 -63.370 1.00 53.59 167 SER A C 1
ATOM 1232 O O . SER A 1 167 ? 47.420 -19.247 -62.990 1.00 53.59 167 SER A O 1
ATOM 1234 N N . ASP A 1 168 ? 48.968 -20.825 -63.360 1.00 56.28 168 ASP A N 1
ATOM 1235 C CA . ASP A 1 168 ? 48.220 -21.933 -62.772 1.00 56.28 168 ASP A CA 1
ATOM 1236 C C . ASP A 1 168 ? 48.218 -21.832 -61.236 1.00 56.28 168 ASP A C 1
ATOM 1238 O O . ASP A 1 168 ? 49.153 -22.262 -60.562 1.00 56.28 168 ASP A O 1
ATOM 1242 N N . GLY A 1 169 ? 47.145 -21.272 -60.664 1.00 60.81 169 GLY A N 1
ATOM 1243 C CA . GLY A 1 169 ? 46.828 -21.376 -59.234 1.00 60.81 169 GLY A CA 1
ATOM 1244 C C . GLY A 1 169 ? 46.688 -20.053 -58.479 1.00 60.81 169 GLY A C 1
ATOM 1245 O O . GLY A 1 169 ? 46.008 -20.026 -57.452 1.00 60.81 169 GLY A O 1
ATOM 1246 N N . LEU A 1 170 ? 47.257 -18.946 -58.971 1.00 66.19 170 LEU A N 1
ATOM 1247 C CA . LEU A 1 170 ? 47.084 -17.622 -58.349 1.00 66.19 170 LEU A CA 1
ATOM 1248 C C . LEU A 1 170 ? 45.619 -17.157 -58.426 1.00 66.19 170 LEU A C 1
ATOM 1250 O O . LEU A 1 170 ? 45.071 -16.636 -57.456 1.00 66.19 170 LEU A O 1
ATOM 1254 N N . ASP A 1 171 ? 44.975 -17.401 -59.566 1.00 64.25 171 ASP A N 1
ATOM 1255 C CA . ASP A 1 171 ? 43.553 -17.161 -59.810 1.00 64.25 171 ASP A CA 1
ATOM 1256 C C . ASP A 1 171 ? 42.671 -17.905 -58.794 1.00 64.25 171 ASP A C 1
ATOM 1258 O O . ASP A 1 171 ? 41.767 -17.318 -58.194 1.00 64.25 171 ASP A O 1
ATOM 1262 N N . ARG A 1 172 ? 42.992 -19.176 -58.520 1.00 73.38 172 ARG A N 1
ATOM 1263 C CA . ARG A 1 172 ? 42.290 -20.008 -57.536 1.00 73.38 172 ARG A CA 1
ATOM 1264 C C . ARG A 1 172 ? 42.496 -19.497 -56.115 1.00 73.38 172 ARG A C 1
ATOM 1266 O O . ARG A 1 172 ? 41.535 -19.453 -55.353 1.00 73.38 172 ARG A O 1
ATOM 1273 N N . ILE A 1 173 ? 43.710 -19.075 -55.756 1.00 75.62 173 ILE A N 1
ATOM 1274 C CA . ILE A 1 173 ? 44.005 -18.523 -54.424 1.00 75.62 173 ILE A CA 1
ATOM 1275 C C . ILE A 1 173 ? 43.217 -17.229 -54.189 1.00 75.62 173 ILE A C 1
ATOM 1277 O O . ILE A 1 173 ? 42.566 -17.090 -53.154 1.00 75.62 173 ILE A O 1
ATOM 1281 N N . VAL A 1 174 ? 43.222 -16.302 -55.153 1.00 74.50 174 VAL A N 1
ATOM 1282 C CA . VAL A 1 174 ? 42.482 -15.032 -55.049 1.00 74.50 174 VAL A CA 1
ATOM 1283 C C . VAL A 1 174 ? 40.974 -15.274 -54.995 1.00 74.50 174 VAL A C 1
ATOM 1285 O O . VAL A 1 174 ? 40.284 -14.640 -54.192 1.00 74.50 174 VAL A O 1
ATOM 1288 N N . LEU A 1 175 ? 40.459 -16.213 -55.794 1.00 78.56 175 LEU A N 1
ATOM 1289 C CA . LEU A 1 175 ? 39.051 -16.600 -55.766 1.00 78.56 175 LEU A CA 1
ATOM 1290 C C . LEU A 1 175 ? 38.655 -17.168 -54.395 1.00 78.56 175 LEU A C 1
ATOM 1292 O O . LEU A 1 175 ? 37.683 -16.705 -53.798 1.00 78.56 175 LEU A O 1
ATOM 1296 N N . VAL A 1 176 ? 39.424 -18.124 -53.866 1.00 84.31 176 VAL A N 1
ATOM 1297 C CA . VAL A 1 176 ? 39.159 -18.754 -52.562 1.00 84.31 176 VAL A CA 1
ATOM 1298 C C . VAL A 1 176 ? 39.258 -17.737 -51.427 1.00 84.31 176 VAL A C 1
ATOM 1300 O O . VAL A 1 176 ? 38.384 -17.711 -50.560 1.00 84.31 176 VAL A O 1
ATOM 1303 N N . ALA A 1 177 ? 40.264 -16.861 -51.438 1.00 81.12 177 ALA A N 1
ATOM 1304 C CA . ALA A 1 177 ? 40.415 -15.818 -50.429 1.00 81.12 177 ALA A CA 1
ATOM 1305 C C . ALA A 1 177 ? 39.246 -14.819 -50.468 1.00 81.12 177 ALA A C 1
ATOM 1307 O O . ALA A 1 177 ? 38.675 -14.501 -49.425 1.00 81.12 177 ALA A O 1
ATOM 1308 N N . SER A 1 178 ? 38.828 -14.388 -51.662 1.00 80.44 178 SER A N 1
ATOM 1309 C CA . SER A 1 178 ? 37.708 -13.452 -51.832 1.00 80.44 178 SER A CA 1
ATOM 1310 C C . SER A 1 178 ? 36.377 -14.056 -51.377 1.00 80.44 178 SER A C 1
ATOM 1312 O O . SER A 1 178 ? 35.617 -13.406 -50.659 1.00 80.44 178 SER A O 1
ATOM 1314 N N . LEU A 1 179 ? 36.109 -15.317 -51.737 1.00 86.06 179 LEU A N 1
ATOM 1315 C CA . LEU A 1 179 ? 34.916 -16.044 -51.294 1.00 86.06 179 LEU A CA 1
ATOM 1316 C C . LEU A 1 179 ? 34.915 -16.274 -49.780 1.00 86.06 179 LEU A C 1
ATOM 1318 O O . LEU A 1 179 ? 33.872 -16.137 -49.145 1.00 86.06 179 LEU A O 1
ATOM 1322 N N . SER A 1 180 ? 36.077 -16.566 -49.195 1.00 84.38 180 SER A N 1
ATOM 1323 C CA . SER A 1 180 ? 36.215 -16.758 -47.748 1.00 84.38 180 SER A CA 1
ATOM 1324 C C . SER A 1 180 ? 35.938 -15.462 -46.985 1.00 84.38 180 SER A C 1
ATOM 1326 O O . SER A 1 180 ? 35.146 -15.463 -46.047 1.00 84.38 180 SER A O 1
ATOM 1328 N N . ILE A 1 181 ? 36.523 -14.338 -47.418 1.00 86.12 181 ILE A N 1
ATOM 1329 C CA . ILE A 1 181 ? 36.291 -13.021 -46.803 1.00 86.12 181 ILE A CA 1
ATOM 1330 C C . ILE A 1 181 ? 34.813 -12.627 -46.908 1.00 86.12 181 ILE A C 1
ATOM 1332 O O . ILE A 1 181 ? 34.226 -12.185 -45.919 1.00 86.12 181 ILE A O 1
ATOM 1336 N N . LEU A 1 182 ? 34.189 -12.830 -48.074 1.00 84.81 182 LEU A N 1
ATOM 1337 C CA . LEU A 1 182 ? 32.765 -12.556 -48.268 1.00 84.81 182 LEU A CA 1
ATOM 1338 C C . LEU A 1 182 ? 31.888 -13.434 -47.364 1.00 84.81 182 LEU A C 1
ATOM 1340 O O . LEU A 1 182 ? 30.952 -12.932 -46.743 1.00 84.81 182 LEU A O 1
ATOM 1344 N N . GLY A 1 183 ? 32.207 -14.727 -47.256 1.00 83.75 183 GLY A N 1
ATOM 1345 C CA . GLY A 1 183 ? 31.496 -15.665 -46.389 1.00 83.75 183 GLY A CA 1
ATOM 1346 C C . GLY A 1 183 ? 31.575 -15.276 -44.913 1.00 83.75 183 GLY A C 1
ATOM 1347 O O . GLY A 1 183 ? 30.547 -15.233 -44.239 1.00 83.75 183 GLY A O 1
ATOM 1348 N N . ILE A 1 184 ? 32.770 -14.918 -44.428 1.00 87.56 184 ILE A N 1
ATOM 1349 C CA . ILE A 1 184 ? 32.980 -14.432 -43.055 1.00 87.56 184 ILE A CA 1
ATOM 1350 C C . ILE A 1 184 ? 32.173 -13.151 -42.818 1.00 87.56 184 ILE A C 1
ATOM 1352 O O . ILE A 1 184 ? 31.454 -13.069 -41.829 1.00 87.56 184 ILE A O 1
ATOM 1356 N N . ALA A 1 185 ? 32.231 -12.177 -43.730 1.00 76.62 185 ALA A N 1
ATOM 1357 C CA . ALA A 1 185 ? 31.507 -10.914 -43.584 1.00 76.62 185 ALA A CA 1
ATOM 1358 C C . ALA A 1 185 ? 29.980 -11.109 -43.530 1.00 76.62 185 ALA A C 1
ATOM 1360 O O . ALA A 1 185 ? 29.303 -10.489 -42.708 1.00 76.62 185 ALA A O 1
ATOM 1361 N N . LEU A 1 186 ? 29.437 -11.995 -44.373 1.00 82.12 186 LEU A N 1
ATOM 1362 C CA . LEU A 1 186 ? 28.016 -12.347 -44.354 1.00 82.12 186 LEU A CA 1
ATOM 1363 C C . LEU A 1 186 ? 27.629 -13.041 -43.048 1.00 82.12 186 LEU A C 1
ATOM 1365 O O . LEU A 1 186 ? 26.629 -12.668 -42.439 1.00 82.12 186 LEU A O 1
ATOM 1369 N N . LEU A 1 187 ? 28.434 -14.004 -42.593 1.00 84.94 187 LEU A N 1
ATOM 1370 C CA . LEU A 1 187 ? 28.195 -14.702 -41.334 1.00 84.94 187 LEU A CA 1
ATOM 1371 C C . LEU A 1 187 ? 28.225 -13.736 -40.145 1.00 84.94 187 LEU A C 1
ATOM 1373 O O . LEU A 1 187 ? 27.317 -13.773 -39.318 1.00 84.94 187 LEU A O 1
ATOM 1377 N N . SER A 1 188 ? 29.221 -12.845 -40.082 1.00 79.44 188 SER A N 1
ATOM 1378 C CA . SER A 1 188 ? 29.308 -11.804 -39.056 1.00 79.44 188 SER A CA 1
ATOM 1379 C C . SER A 1 188 ? 28.071 -10.908 -39.069 1.00 79.44 188 SER A C 1
ATOM 1381 O O . SER A 1 188 ? 27.496 -10.671 -38.016 1.00 79.44 188 SER A O 1
ATOM 1383 N N . CYS A 1 189 ? 27.609 -10.474 -40.245 1.00 79.94 189 CYS A N 1
ATOM 1384 C CA . CYS A 1 189 ? 26.418 -9.632 -40.368 1.00 79.94 189 CYS A CA 1
ATOM 1385 C C . CYS A 1 189 ? 25.131 -10.351 -39.925 1.00 79.94 189 CYS A C 1
ATOM 1387 O O . CYS A 1 189 ? 24.298 -9.763 -39.234 1.00 79.94 189 CYS A O 1
ATOM 1389 N N . ILE A 1 190 ? 24.975 -11.629 -40.284 1.00 81.69 190 ILE A N 1
ATOM 1390 C CA . ILE A 1 190 ? 23.831 -12.453 -39.868 1.00 81.69 190 ILE A CA 1
ATOM 1391 C C . ILE A 1 190 ? 23.844 -12.660 -38.350 1.00 81.69 190 ILE A C 1
ATOM 1393 O O . ILE A 1 190 ? 22.807 -12.515 -37.703 1.00 81.69 190 ILE A O 1
ATOM 1397 N N . LEU A 1 191 ? 25.008 -12.978 -37.776 1.00 82.44 191 LEU A N 1
ATOM 1398 C CA . LEU A 1 191 ? 25.153 -13.188 -36.339 1.00 82.44 191 LEU A CA 1
ATOM 1399 C C . LEU A 1 191 ? 24.823 -11.913 -35.556 1.00 82.44 191 LEU A C 1
ATOM 1401 O O . LEU A 1 191 ? 24.063 -11.979 -34.594 1.00 82.44 191 LEU A O 1
ATOM 1405 N N . ASP A 1 192 ? 25.329 -10.766 -36.008 1.00 79.69 192 ASP A N 1
ATOM 1406 C CA . ASP A 1 192 ? 25.075 -9.460 -35.394 1.00 79.69 192 ASP A CA 1
ATOM 1407 C C . ASP A 1 192 ? 23.571 -9.127 -35.406 1.00 79.69 192 ASP A C 1
ATOM 1409 O O . ASP A 1 192 ? 22.975 -8.832 -34.370 1.00 79.69 192 ASP A O 1
ATOM 1413 N N . SER A 1 193 ? 22.899 -9.341 -36.546 1.00 75.56 193 SER A N 1
ATOM 1414 C CA . SER A 1 193 ? 21.445 -9.158 -36.662 1.00 75.56 193 SER A CA 1
ATOM 1415 C C . SER A 1 193 ? 20.641 -10.095 -35.745 1.00 75.56 193 SER A C 1
ATOM 1417 O O . SER A 1 193 ? 19.619 -9.699 -35.171 1.00 75.56 193 SER A O 1
ATOM 1419 N N . HIS A 1 194 ? 21.086 -11.340 -35.575 1.00 79.38 194 HIS A N 1
ATOM 1420 C CA . HIS A 1 194 ? 20.442 -12.282 -34.660 1.00 79.38 194 HIS A CA 1
ATOM 1421 C C . HIS A 1 194 ? 20.660 -11.925 -33.184 1.00 79.38 194 HIS A C 1
ATOM 1423 O O . HIS A 1 194 ? 19.764 -12.147 -32.366 1.00 79.38 194 HIS A O 1
ATOM 1429 N N . LEU A 1 195 ? 21.820 -11.376 -32.824 1.00 77.50 195 LEU A N 1
ATOM 1430 C CA . LEU A 1 195 ? 22.107 -10.943 -31.457 1.00 77.50 195 LEU A CA 1
ATOM 1431 C C . LEU A 1 195 ? 21.284 -9.705 -31.076 1.00 77.50 195 LEU A C 1
ATOM 1433 O O . LEU A 1 195 ? 20.688 -9.681 -29.996 1.00 77.50 195 LEU A O 1
ATOM 1437 N N . GLU A 1 196 ? 21.161 -8.722 -31.971 1.00 78.38 196 GLU A N 1
ATOM 1438 C CA . GLU A 1 196 ? 20.334 -7.530 -31.732 1.00 78.38 196 GLU A CA 1
ATOM 1439 C C . GLU A 1 196 ? 18.856 -7.886 -31.495 1.00 78.38 196 GLU A C 1
ATOM 1441 O O . GLU A 1 196 ? 18.215 -7.371 -30.580 1.00 78.38 196 GLU A O 1
ATOM 1446 N N . THR A 1 197 ? 18.305 -8.820 -32.274 1.00 74.50 197 THR A N 1
ATOM 1447 C CA . THR A 1 197 ? 16.896 -9.225 -32.122 1.00 74.50 197 THR A CA 1
ATOM 1448 C C . THR A 1 197 ? 16.644 -10.001 -30.829 1.00 74.50 197 THR A C 1
ATOM 1450 O O . THR A 1 197 ? 15.661 -9.739 -30.136 1.00 74.50 197 THR A O 1
ATOM 1453 N N . ARG A 1 198 ? 17.541 -10.924 -30.454 1.00 75.50 198 ARG A N 1
ATOM 1454 C CA . ARG A 1 198 ? 17.408 -11.700 -29.208 1.00 75.50 198 ARG A CA 1
ATOM 1455 C C . ARG A 1 198 ? 17.553 -10.835 -27.961 1.00 75.50 198 ARG A C 1
ATOM 1457 O O . ARG A 1 198 ? 16.800 -11.024 -27.009 1.00 75.50 198 ARG A O 1
ATOM 1464 N N . THR A 1 199 ? 18.489 -9.889 -27.962 1.00 78.56 199 THR A N 1
ATOM 1465 C CA . THR A 1 199 ? 18.696 -8.983 -26.821 1.00 78.56 199 THR A CA 1
ATOM 1466 C C . THR A 1 199 ? 17.488 -8.077 -26.592 1.00 78.56 199 THR A C 1
ATOM 1468 O O . THR A 1 199 ? 17.078 -7.909 -25.446 1.00 78.56 199 THR A O 1
ATOM 1471 N N . ALA A 1 200 ? 16.853 -7.577 -27.658 1.00 76.62 200 ALA A N 1
ATOM 1472 C CA . ALA A 1 200 ? 15.636 -6.773 -27.552 1.00 76.62 200 ALA A CA 1
ATOM 1473 C C . ALA A 1 200 ? 14.450 -7.553 -26.953 1.00 76.62 200 ALA A C 1
ATOM 1475 O O . ALA A 1 200 ? 13.750 -7.037 -26.084 1.00 76.62 200 ALA A O 1
ATOM 1476 N N . VAL A 1 201 ? 14.239 -8.806 -27.376 1.00 80.12 201 VAL A N 1
ATOM 1477 C CA . VAL A 1 201 ? 13.159 -9.653 -26.835 1.00 80.12 201 VAL A CA 1
ATOM 1478 C C . VAL A 1 201 ? 13.400 -9.968 -25.359 1.00 80.12 201 VAL A C 1
ATOM 1480 O O . VAL A 1 201 ? 12.498 -9.790 -24.546 1.00 80.12 201 VAL A O 1
ATOM 1483 N N . LEU A 1 202 ? 14.624 -10.369 -24.996 1.00 81.56 202 LEU A N 1
ATOM 1484 C CA . LEU A 1 202 ? 14.978 -10.662 -23.604 1.00 81.56 202 LEU A CA 1
ATOM 1485 C C . LEU A 1 202 ? 14.833 -9.433 -22.698 1.00 81.56 202 LEU A C 1
ATOM 1487 O O . LEU A 1 202 ? 14.332 -9.559 -21.584 1.00 81.56 202 LEU A O 1
ATOM 1491 N N . ALA A 1 203 ? 15.235 -8.250 -23.171 1.00 81.31 203 ALA A N 1
ATOM 1492 C CA . ALA A 1 203 ? 15.081 -7.008 -22.421 1.00 81.31 203 ALA A CA 1
ATOM 1493 C C . ALA A 1 203 ? 13.603 -6.666 -22.169 1.00 81.31 203 ALA A C 1
ATOM 1495 O O . ALA A 1 203 ? 13.246 -6.279 -21.054 1.00 81.31 203 ALA A O 1
ATOM 1496 N N . ASN A 1 204 ? 12.735 -6.859 -23.168 1.00 82.75 204 ASN A N 1
ATOM 1497 C CA . ASN A 1 204 ? 11.297 -6.640 -23.013 1.00 82.75 204 ASN A CA 1
ATOM 1498 C C . ASN A 1 204 ? 10.674 -7.637 -22.031 1.00 82.75 204 ASN A C 1
ATOM 1500 O O . ASN A 1 204 ? 10.012 -7.211 -21.090 1.00 82.75 204 ASN A O 1
ATOM 1504 N N . SER A 1 205 ? 10.952 -8.937 -22.172 1.00 83.44 205 SER A N 1
ATOM 1505 C CA . SER A 1 205 ? 10.430 -9.955 -21.250 1.00 83.44 205 SER A CA 1
ATOM 1506 C C . SER A 1 205 ? 10.910 -9.748 -19.811 1.00 83.44 205 SER A C 1
ATOM 1508 O O . SER A 1 205 ? 10.133 -9.918 -18.878 1.00 83.44 205 SER A O 1
ATOM 1510 N N . LEU A 1 206 ? 12.166 -9.333 -19.610 1.00 83.62 206 LEU A N 1
ATOM 1511 C CA . LEU A 1 206 ? 12.674 -8.981 -18.281 1.00 83.62 206 LEU A CA 1
ATOM 1512 C C . LEU A 1 206 ? 11.938 -7.766 -17.698 1.00 83.62 206 LEU A C 1
ATOM 1514 O O . LEU A 1 206 ? 11.662 -7.725 -16.502 1.00 83.62 206 LEU A O 1
ATOM 1518 N N . THR A 1 207 ? 11.625 -6.776 -18.535 1.00 83.94 207 THR A N 1
ATOM 1519 C CA . THR A 1 207 ? 10.893 -5.572 -18.119 1.00 83.94 207 THR A CA 1
ATOM 1520 C C . THR A 1 207 ? 9.462 -5.915 -17.710 1.00 83.94 207 THR A C 1
ATOM 1522 O O . THR A 1 207 ? 9.031 -5.498 -16.638 1.00 83.94 207 THR A O 1
ATOM 1525 N N . GLU A 1 208 ? 8.755 -6.717 -18.507 1.00 82.62 208 GLU A N 1
ATOM 1526 C CA . GLU A 1 208 ? 7.399 -7.194 -18.201 1.00 82.62 208 GLU A CA 1
ATOM 1527 C C . GLU A 1 208 ? 7.376 -8.037 -16.920 1.00 82.62 208 GLU A C 1
ATOM 1529 O O . GLU A 1 208 ? 6.604 -7.747 -16.007 1.00 82.62 208 GLU A O 1
ATOM 1534 N N . ALA A 1 209 ? 8.288 -9.008 -16.791 1.00 75.81 209 ALA A N 1
ATOM 1535 C CA . ALA A 1 209 ? 8.396 -9.837 -15.592 1.00 75.81 209 ALA A CA 1
ATOM 1536 C C . ALA A 1 209 ? 8.702 -9.001 -14.336 1.00 75.81 209 ALA A C 1
ATOM 1538 O O . ALA A 1 209 ? 8.119 -9.230 -13.278 1.00 75.81 209 ALA A O 1
ATOM 1539 N N . ASN A 1 210 ? 9.574 -7.992 -14.437 1.00 79.75 210 ASN A N 1
ATOM 1540 C CA . ASN A 1 210 ? 9.853 -7.082 -13.324 1.00 79.75 210 ASN A CA 1
ATOM 1541 C C . ASN A 1 210 ? 8.648 -6.210 -12.960 1.00 79.75 210 ASN A C 1
ATOM 1543 O O . ASN A 1 210 ? 8.426 -5.958 -11.777 1.00 79.75 210 ASN A O 1
ATOM 1547 N N . GLN A 1 211 ? 7.867 -5.746 -13.936 1.00 76.94 211 GLN A N 1
ATOM 1548 C CA . GLN A 1 211 ? 6.638 -4.995 -13.670 1.00 76.94 211 GLN A CA 1
ATOM 1549 C C . GLN A 1 211 ? 5.602 -5.862 -12.953 1.00 76.94 211 GLN A C 1
ATOM 1551 O O . GLN A 1 211 ? 5.026 -5.416 -11.962 1.00 76.94 211 GLN A O 1
ATOM 1556 N N . GLU A 1 212 ? 5.412 -7.104 -13.397 1.00 73.25 212 GLU A N 1
ATOM 1557 C CA . GLU A 1 212 ? 4.495 -8.052 -12.762 1.00 73.25 212 GLU A CA 1
ATOM 1558 C C . GLU A 1 212 ? 4.946 -8.406 -11.336 1.00 73.25 212 GLU A C 1
ATOM 1560 O O . GLU A 1 212 ? 4.150 -8.328 -10.400 1.00 73.25 212 GLU A O 1
ATOM 1565 N N . LEU A 1 213 ? 6.241 -8.676 -11.132 1.00 74.25 213 LEU A N 1
ATOM 1566 C CA . LEU A 1 213 ? 6.818 -8.907 -9.803 1.00 74.25 213 LEU A CA 1
ATOM 1567 C C . LEU A 1 213 ? 6.661 -7.692 -8.887 1.00 74.25 213 LEU A C 1
ATOM 1569 O O . LEU A 1 213 ? 6.312 -7.843 -7.719 1.00 74.25 213 LEU A O 1
ATOM 1573 N N . THR A 1 214 ? 6.880 -6.487 -9.412 1.00 74.12 214 THR A N 1
ATOM 1574 C CA . THR A 1 214 ? 6.710 -5.242 -8.651 1.00 74.12 214 THR A CA 1
ATOM 1575 C C . THR A 1 214 ? 5.245 -5.043 -8.271 1.00 74.12 214 THR A C 1
ATOM 1577 O O . THR A 1 214 ? 4.944 -4.670 -7.140 1.00 74.12 214 THR A O 1
ATOM 1580 N N . HIS A 1 215 ? 4.314 -5.338 -9.181 1.00 71.06 215 HIS A N 1
ATOM 1581 C CA . HIS A 1 215 ? 2.887 -5.257 -8.897 1.00 71.06 215 HIS A CA 1
ATOM 1582 C C . HIS A 1 215 ? 2.478 -6.244 -7.794 1.00 71.06 215 HIS A C 1
ATOM 1584 O O . HIS A 1 215 ? 1.840 -5.828 -6.828 1.00 71.06 215 HIS A O 1
ATOM 1590 N N . LEU A 1 216 ? 2.907 -7.509 -7.888 1.00 71.88 216 LEU A N 1
ATOM 1591 C CA . LEU A 1 216 ? 2.655 -8.549 -6.880 1.00 71.88 216 LEU A CA 1
ATOM 1592 C C . LEU A 1 216 ? 3.308 -8.240 -5.525 1.00 71.88 216 LEU A C 1
ATOM 1594 O O . LEU A 1 216 ? 2.755 -8.568 -4.480 1.00 71.88 216 LEU A O 1
ATOM 1598 N N . ALA A 1 217 ? 4.473 -7.591 -5.525 1.00 79.50 217 ALA A N 1
ATOM 1599 C CA . ALA A 1 217 ? 5.169 -7.212 -4.299 1.00 79.50 217 ALA A CA 1
ATOM 1600 C C . ALA A 1 217 ? 4.518 -6.021 -3.574 1.00 79.50 217 ALA A C 1
ATOM 1602 O O . ALA A 1 217 ? 4.737 -5.852 -2.374 1.00 79.50 217 ALA A O 1
ATOM 1603 N N . LEU A 1 218 ? 3.732 -5.195 -4.276 1.00 88.38 218 LEU A N 1
ATOM 1604 C CA . LEU A 1 218 ? 3.214 -3.915 -3.770 1.00 88.38 218 LEU A CA 1
ATOM 1605 C C . LEU A 1 218 ? 1.687 -3.855 -3.611 1.00 88.38 218 LEU A C 1
ATOM 1607 O O . LEU A 1 218 ? 1.183 -2.904 -3.012 1.00 88.38 218 LEU A O 1
ATOM 1611 N N . HIS A 1 219 ? 0.946 -4.851 -4.099 1.00 93.00 219 HIS A N 1
ATOM 1612 C CA . HIS A 1 219 ? -0.518 -4.893 -4.021 1.00 93.00 219 HIS A CA 1
ATOM 1613 C C . HIS A 1 219 ? -1.017 -6.162 -3.319 1.00 93.00 219 HIS A C 1
ATOM 1615 O O . HIS A 1 219 ? -0.354 -7.194 -3.299 1.00 93.00 219 HIS A O 1
ATOM 1621 N N . ASP A 1 220 ? -2.195 -6.068 -2.709 1.00 93.81 220 ASP A N 1
ATOM 1622 C CA . ASP A 1 220 ? -2.938 -7.189 -2.146 1.00 93.81 220 ASP A CA 1
ATOM 1623 C C . ASP A 1 220 ? -3.592 -7.999 -3.273 1.00 93.81 220 ASP A C 1
ATOM 1625 O O . ASP A 1 220 ? -4.379 -7.465 -4.055 1.00 93.81 220 ASP A O 1
ATOM 1629 N N . ASN A 1 221 ? -3.311 -9.301 -3.340 1.00 89.44 221 ASN A N 1
ATOM 1630 C CA . ASN A 1 221 ? -3.778 -10.163 -4.433 1.00 89.44 221 ASN A CA 1
ATOM 1631 C C . ASN A 1 221 ? -5.306 -10.317 -4.490 1.00 89.44 221 ASN A C 1
ATOM 1633 O O . ASN A 1 221 ? -5.851 -10.591 -5.558 1.00 89.44 221 ASN A O 1
ATOM 1637 N N . LEU A 1 222 ? -6.004 -10.165 -3.359 1.00 92.94 222 LEU A N 1
ATOM 1638 C CA . LEU A 1 222 ? -7.456 -10.337 -3.311 1.00 92.94 222 LEU A CA 1
ATOM 1639 C C . LEU A 1 222 ? -8.196 -9.080 -3.788 1.00 92.94 222 LEU A C 1
ATOM 1641 O O . LEU A 1 222 ? -9.109 -9.166 -4.612 1.00 92.94 222 LEU A O 1
ATOM 1645 N N . THR A 1 223 ? -7.825 -7.915 -3.258 1.00 94.19 223 THR A N 1
ATOM 1646 C CA . THR A 1 223 ? -8.532 -6.647 -3.508 1.00 94.19 223 THR A CA 1
ATOM 1647 C C . THR A 1 223 ? -7.907 -5.809 -4.624 1.00 94.19 223 THR A C 1
ATOM 1649 O O . THR A 1 223 ? -8.576 -4.933 -5.173 1.00 94.19 223 THR A O 1
ATOM 1652 N N . GLY A 1 224 ? -6.644 -6.062 -4.978 1.00 92.12 224 GLY A N 1
ATOM 1653 C CA . GLY A 1 224 ? -5.866 -5.238 -5.907 1.00 92.12 224 GLY A CA 1
ATOM 1654 C C . GLY A 1 224 ? -5.483 -3.866 -5.343 1.00 92.12 224 GLY A C 1
ATOM 1655 O O . GLY A 1 224 ? -5.006 -3.014 -6.089 1.00 92.12 224 GLY A O 1
ATOM 1656 N N . LEU A 1 225 ? -5.718 -3.620 -4.050 1.00 95.31 225 LEU A N 1
ATOM 1657 C CA . LEU A 1 225 ? -5.304 -2.391 -3.376 1.00 95.31 225 LEU A CA 1
ATOM 1658 C C . LEU A 1 225 ? -3.808 -2.434 -3.033 1.00 95.31 225 LEU A C 1
ATOM 1660 O O . LEU A 1 225 ? -3.262 -3.523 -2.868 1.00 95.31 225 LEU A O 1
ATOM 1664 N N . PRO A 1 226 ? -3.141 -1.279 -2.877 1.00 95.69 226 PRO A N 1
ATOM 1665 C CA . PRO A 1 226 ? -1.855 -1.178 -2.200 1.00 95.69 226 PRO A CA 1
ATOM 1666 C C . PRO A 1 226 ? -1.776 -2.049 -0.940 1.00 95.69 226 PRO A C 1
ATOM 1668 O O . PRO A 1 226 ? -2.695 -2.059 -0.117 1.00 95.69 226 PRO A O 1
ATOM 1671 N N . ASN A 1 227 ? -0.669 -2.769 -0.785 1.00 94.69 227 ASN A N 1
ATOM 1672 C CA . ASN A 1 227 ? -0.388 -3.533 0.425 1.00 94.69 227 ASN A CA 1
ATOM 1673 C C . ASN A 1 227 ? 0.354 -2.670 1.461 1.00 94.69 227 ASN A C 1
ATOM 1675 O O . ASN A 1 227 ? 0.628 -1.485 1.253 1.00 94.69 227 ASN A O 1
ATOM 1679 N N . ARG A 1 228 ? 0.731 -3.285 2.585 1.00 93.25 228 ARG A N 1
ATOM 1680 C CA . ARG A 1 228 ? 1.463 -2.624 3.675 1.00 93.25 228 ARG A CA 1
ATOM 1681 C C . ARG A 1 228 ? 2.770 -1.952 3.233 1.00 93.25 228 ARG A C 1
ATOM 1683 O O . ARG A 1 228 ? 3.122 -0.908 3.781 1.00 93.25 228 ARG A O 1
ATOM 1690 N N . VAL A 1 229 ? 3.486 -2.536 2.270 1.00 91.56 229 VAL A N 1
ATOM 1691 C CA . VAL A 1 229 ? 4.767 -2.006 1.775 1.00 91.56 229 VAL A CA 1
ATOM 1692 C C . VAL A 1 229 ? 4.529 -0.724 0.984 1.00 91.56 229 VAL A C 1
ATOM 1694 O O . VAL A 1 229 ? 5.128 0.301 1.294 1.00 91.56 229 VAL A O 1
ATOM 1697 N N . LEU A 1 230 ? 3.602 -0.749 0.022 1.00 93.75 230 LEU A N 1
ATOM 1698 C CA . LEU A 1 230 ? 3.291 0.435 -0.779 1.00 93.75 230 LEU A CA 1
ATOM 1699 C C . LEU A 1 230 ? 2.647 1.545 0.059 1.00 93.75 230 LEU A C 1
ATOM 1701 O O . LEU A 1 230 ? 2.972 2.714 -0.119 1.00 93.75 230 LEU A O 1
ATOM 1705 N N . LEU A 1 231 ? 1.776 1.200 1.010 1.00 95.38 231 LEU A N 1
ATOM 1706 C CA . LEU A 1 231 ? 1.212 2.172 1.950 1.00 95.38 231 LEU A CA 1
ATOM 1707 C C . LEU A 1 231 ? 2.307 2.906 2.732 1.00 95.38 231 LEU A C 1
ATOM 1709 O O . LEU A 1 231 ? 2.222 4.114 2.927 1.00 95.38 231 LEU A O 1
ATOM 1713 N N . THR A 1 232 ? 3.326 2.172 3.175 1.00 93.19 232 THR A N 1
ATOM 1714 C CA . THR A 1 232 ? 4.435 2.726 3.955 1.00 93.19 232 THR A CA 1
ATOM 1715 C C . THR A 1 232 ? 5.193 3.786 3.166 1.00 93.19 232 THR A C 1
ATOM 1717 O O . THR A 1 232 ? 5.325 4.915 3.636 1.00 93.19 232 THR A O 1
ATOM 1720 N N . ASP A 1 233 ? 5.574 3.460 1.931 1.00 94.06 233 ASP A N 1
ATOM 1721 C CA . ASP A 1 233 ? 6.205 4.399 0.998 1.00 94.06 233 ASP A CA 1
ATOM 1722 C C . ASP A 1 233 ? 5.327 5.641 0.744 1.00 94.06 233 ASP A C 1
ATOM 1724 O O . ASP A 1 233 ? 5.806 6.776 0.771 1.00 94.06 233 ASP A O 1
ATOM 1728 N N . ARG A 1 234 ? 4.009 5.460 0.580 1.00 95.19 234 ARG A N 1
ATOM 1729 C CA . ARG A 1 234 ? 3.071 6.576 0.365 1.00 95.19 234 ARG A CA 1
ATOM 1730 C C . ARG A 1 234 ? 2.957 7.513 1.564 1.00 95.19 234 ARG A C 1
ATOM 1732 O O . ARG A 1 234 ? 2.888 8.725 1.365 1.00 95.19 234 ARG A O 1
ATOM 1739 N N . ILE A 1 235 ? 2.965 6.987 2.788 1.00 95.56 235 ILE A N 1
ATOM 1740 C CA . ILE A 1 235 ? 2.946 7.817 3.999 1.00 95.56 235 ILE A CA 1
ATOM 1741 C C . ILE A 1 235 ? 4.249 8.619 4.106 1.00 95.56 235 ILE A C 1
ATOM 1743 O O . ILE A 1 235 ? 4.195 9.818 4.372 1.00 95.56 235 ILE A O 1
ATOM 1747 N N . GLU A 1 236 ? 5.410 8.008 3.849 1.00 94.75 236 GLU A N 1
ATOM 1748 C CA . GLU A 1 236 ? 6.694 8.726 3.859 1.00 94.75 236 GLU A CA 1
ATOM 1749 C C . GLU A 1 236 ? 6.729 9.857 2.820 1.00 94.75 236 GLU A C 1
ATOM 1751 O O . GLU A 1 236 ? 7.135 10.982 3.130 1.00 94.75 236 GLU A O 1
ATOM 1756 N N . GLN A 1 237 ? 6.243 9.592 1.603 1.00 94.38 237 GLN A N 1
ATOM 1757 C CA . GLN A 1 237 ? 6.116 10.606 0.553 1.00 94.38 237 GLN A CA 1
ATOM 1758 C C . GLN A 1 237 ? 5.196 11.758 0.980 1.00 94.38 237 GLN A C 1
ATOM 1760 O O . GLN A 1 237 ? 5.550 12.923 0.787 1.00 94.38 237 GLN A O 1
ATOM 1765 N N . ALA A 1 238 ? 4.048 11.455 1.593 1.00 94.19 238 ALA A N 1
ATOM 1766 C CA . ALA A 1 238 ? 3.109 12.465 2.079 1.00 94.19 238 ALA A CA 1
ATOM 1767 C C . ALA A 1 238 ? 3.702 13.306 3.223 1.00 94.19 238 ALA A C 1
ATOM 1769 O O . ALA A 1 238 ? 3.588 14.532 3.206 1.00 94.19 238 ALA A O 1
ATOM 1770 N N . MET A 1 239 ? 4.402 12.681 4.177 1.00 94.69 239 MET A N 1
ATOM 1771 C CA . MET A 1 239 ? 5.102 13.386 5.259 1.00 94.69 239 MET A CA 1
ATOM 1772 C C . MET A 1 239 ? 6.157 14.346 4.712 1.00 94.69 239 MET A C 1
ATOM 1774 O O . MET A 1 239 ? 6.201 15.512 5.109 1.00 94.69 239 MET A O 1
ATOM 1778 N N . LYS A 1 240 ? 6.972 13.885 3.756 1.00 94.62 240 LYS A N 1
ATOM 1779 C CA . LYS A 1 240 ? 7.984 14.721 3.107 1.00 94.62 240 LYS A CA 1
ATOM 1780 C C . LYS A 1 240 ? 7.349 15.900 2.370 1.00 94.62 240 LYS A C 1
ATOM 1782 O O . LYS A 1 240 ? 7.781 17.035 2.548 1.00 94.62 240 LYS A O 1
ATOM 1787 N N . LYS A 1 241 ? 6.286 15.649 1.602 1.00 93.19 241 LYS A N 1
ATOM 1788 C CA . LYS A 1 241 ? 5.547 16.684 0.869 1.00 93.19 241 LYS A CA 1
ATOM 1789 C C . LYS A 1 241 ? 4.989 17.760 1.801 1.00 93.19 241 LYS A C 1
ATOM 1791 O O . LYS A 1 241 ? 5.178 18.943 1.530 1.00 93.19 241 LYS A O 1
ATOM 1796 N N . VAL A 1 242 ? 4.354 17.362 2.905 1.00 92.56 242 VAL A N 1
ATOM 1797 C CA . VAL A 1 242 ? 3.825 18.297 3.910 1.00 92.56 242 VAL A CA 1
ATOM 1798 C C . VAL A 1 242 ? 4.949 19.073 4.601 1.00 92.56 242 VAL A C 1
ATOM 1800 O O . VAL A 1 242 ? 4.812 20.272 4.827 1.00 92.56 242 VAL A O 1
ATOM 1803 N N . SER A 1 243 ? 6.090 18.434 4.874 1.00 89.25 243 SER A N 1
ATOM 1804 C CA . SER A 1 243 ? 7.258 19.118 5.440 1.00 89.25 243 SER A CA 1
ATOM 1805 C C . SER A 1 243 ? 7.871 20.156 4.492 1.00 89.25 243 SER A C 1
ATOM 1807 O O . SER A 1 243 ? 8.437 21.137 4.970 1.00 89.25 243 SER A O 1
ATOM 1809 N N . GLU A 1 244 ? 7.810 19.942 3.176 1.00 92.50 244 GLU A N 1
ATOM 1810 C CA . GLU A 1 244 ? 8.400 20.837 2.169 1.00 92.50 244 GLU A CA 1
ATOM 1811 C C . GLU A 1 244 ? 7.437 21.946 1.719 1.00 92.50 244 GLU A C 1
ATOM 1813 O O . GLU A 1 244 ? 7.853 23.084 1.517 1.00 92.50 244 GLU A O 1
ATOM 1818 N N . SER A 1 245 ? 6.155 21.618 1.542 1.00 90.69 245 SER A N 1
ATOM 1819 C CA . SER A 1 245 ? 5.152 22.495 0.913 1.00 90.69 245 SER A CA 1
ATOM 1820 C C . SER A 1 245 ? 4.094 23.027 1.886 1.00 90.69 245 SER A C 1
ATOM 1822 O O . SER A 1 245 ? 3.263 23.845 1.493 1.00 90.69 245 SER A O 1
ATOM 1824 N N . GLY A 1 246 ? 4.103 22.575 3.143 1.00 86.38 246 GLY A N 1
ATOM 1825 C CA . GLY A 1 246 ? 3.007 22.796 4.085 1.00 86.38 246 GLY A CA 1
ATOM 1826 C C . GLY A 1 246 ? 1.765 21.958 3.753 1.00 86.38 246 GLY A C 1
ATOM 1827 O O . GLY A 1 246 ? 1.788 21.092 2.878 1.00 86.38 246 GLY A O 1
ATOM 1828 N N . GLY A 1 247 ? 0.668 22.215 4.466 1.00 89.50 247 GLY A N 1
ATOM 1829 C CA . GLY A 1 247 ? -0.586 21.461 4.350 1.00 89.50 247 GLY A CA 1
ATOM 1830 C C . GLY A 1 247 ? -0.741 20.394 5.433 1.00 89.50 247 GLY A C 1
ATOM 1831 O O . GLY A 1 247 ? -0.036 20.411 6.443 1.00 89.50 247 GLY A O 1
ATOM 1832 N N . CYS A 1 248 ? -1.692 19.481 5.239 1.00 93.19 248 CYS A N 1
ATOM 1833 C CA . CYS A 1 248 ? -1.932 18.380 6.165 1.00 93.19 248 CYS A CA 1
ATOM 1834 C C . CYS A 1 248 ? -2.458 17.136 5.440 1.00 93.19 248 CYS A C 1
ATOM 1836 O O . CYS A 1 248 ? -2.901 17.195 4.293 1.00 93.19 248 CYS A O 1
ATOM 1838 N N . PHE A 1 249 ? -2.408 15.991 6.109 1.00 95.44 249 PHE A N 1
ATOM 1839 C CA . PHE A 1 249 ? -3.095 14.785 5.657 1.00 95.44 249 PHE A CA 1
ATOM 1840 C C . PHE A 1 249 ? -3.738 14.064 6.839 1.00 95.44 249 PHE A C 1
ATOM 1842 O O . PHE A 1 249 ? -3.296 14.200 7.984 1.00 95.44 249 PHE A O 1
ATOM 1849 N N . ALA A 1 250 ? -4.771 13.279 6.545 1.00 96.25 250 ALA A N 1
ATOM 1850 C CA . ALA A 1 250 ? -5.386 12.354 7.484 1.00 96.25 250 ALA A CA 1
ATOM 1851 C C . ALA A 1 250 ? -4.995 10.913 7.143 1.00 96.25 250 ALA A C 1
ATOM 1853 O O . ALA A 1 250 ? -5.046 10.495 5.984 1.00 96.25 250 ALA A O 1
ATOM 1854 N N . LEU A 1 251 ? -4.639 10.149 8.170 1.00 97.31 251 LEU A N 1
ATOM 1855 C CA . LEU A 1 251 ? -4.473 8.705 8.125 1.00 97.31 251 LEU A CA 1
ATOM 1856 C C . LEU A 1 251 ? -5.644 8.064 8.871 1.00 97.31 251 LEU A C 1
ATOM 1858 O O . LEU A 1 251 ? -5.820 8.290 10.066 1.00 97.31 251 LEU A O 1
ATOM 1862 N N . MET A 1 252 ? -6.448 7.282 8.160 1.00 97.62 252 MET A N 1
ATOM 1863 C CA . MET A 1 252 ? -7.647 6.639 8.683 1.00 97.62 252 MET A CA 1
ATOM 1864 C C . MET A 1 252 ? -7.439 5.129 8.723 1.00 97.62 252 MET A C 1
ATOM 1866 O O . MET A 1 252 ? -7.370 4.489 7.674 1.00 97.62 252 MET A O 1
ATOM 1870 N N . PHE A 1 253 ? -7.335 4.565 9.922 1.00 97.56 253 PHE A N 1
ATOM 1871 C CA . PHE A 1 253 ? -7.297 3.121 10.132 1.00 97.56 253 PHE A CA 1
ATOM 1872 C C . PHE A 1 253 ? -8.726 2.602 10.250 1.00 97.56 253 PHE A C 1
ATOM 1874 O O . PHE A 1 253 ? -9.504 3.122 11.044 1.00 97.56 253 PHE A O 1
ATOM 1881 N N . MET A 1 254 ? -9.090 1.615 9.443 1.00 97.62 254 MET A N 1
ATOM 1882 C CA . MET A 1 254 ? -10.468 1.172 9.266 1.00 97.62 254 MET A CA 1
ATOM 1883 C C . MET A 1 254 ? -10.567 -0.338 9.433 1.00 97.62 254 MET A C 1
ATOM 1885 O O . MET A 1 254 ? -9.765 -1.078 8.870 1.00 97.62 254 MET A O 1
ATOM 1889 N N . ASP A 1 255 ? -11.586 -0.792 10.150 1.00 97.06 255 ASP A N 1
ATOM 1890 C CA . ASP A 1 255 ? -11.838 -2.212 10.379 1.00 97.06 255 ASP A CA 1
ATOM 1891 C C . ASP A 1 255 ? -13.325 -2.541 10.207 1.00 97.06 255 ASP A C 1
ATOM 1893 O O . ASP A 1 255 ? -14.197 -1.762 10.616 1.00 97.06 255 ASP A O 1
ATOM 1897 N N . LEU A 1 256 ? -13.603 -3.674 9.554 1.00 96.56 256 LEU A N 1
ATOM 1898 C CA . LEU A 1 256 ? -14.963 -4.128 9.277 1.00 96.56 256 LEU A CA 1
ATOM 1899 C C . LEU A 1 256 ? -15.568 -4.860 10.475 1.00 96.56 256 LEU A C 1
ATOM 1901 O O . LEU A 1 256 ? -15.299 -6.030 10.758 1.00 96.56 256 LEU A O 1
ATOM 1905 N N . ASP A 1 257 ? -16.524 -4.203 11.112 1.00 93.69 257 ASP A N 1
ATOM 1906 C CA . ASP A 1 257 ? -17.283 -4.789 12.197 1.00 93.69 257 ASP A CA 1
ATOM 1907 C C . ASP A 1 257 ? -18.174 -5.931 11.687 1.00 93.69 257 ASP A C 1
ATOM 1909 O O . ASP A 1 257 ? -19.013 -5.760 10.800 1.00 93.69 257 ASP A O 1
ATOM 1913 N N . GLY A 1 258 ? -18.040 -7.106 12.305 1.00 88.19 258 GLY A N 1
ATOM 1914 C CA . GLY A 1 258 ? -18.885 -8.261 11.991 1.00 88.19 258 GLY A CA 1
ATOM 1915 C C . GLY A 1 258 ? -18.392 -9.110 10.818 1.00 88.19 258 GLY A C 1
ATOM 1916 O O . GLY A 1 258 ? -19.082 -10.052 10.435 1.00 88.19 258 GLY A O 1
ATOM 1917 N N . PHE A 1 259 ? -17.184 -8.865 10.299 1.00 93.56 259 PHE A N 1
ATOM 1918 C CA . PHE A 1 259 ? -16.605 -9.684 9.231 1.00 93.56 259 PHE A CA 1
ATOM 1919 C C . PHE A 1 259 ? -16.360 -11.146 9.646 1.00 93.56 259 PHE A C 1
ATOM 1921 O O . PHE A 1 259 ? -16.681 -12.073 8.902 1.00 93.56 259 PHE A O 1
ATOM 1928 N N . LYS A 1 260 ? -15.847 -11.387 10.859 1.00 89.94 260 LYS A N 1
ATOM 1929 C CA . LYS A 1 260 ? -15.598 -12.753 11.352 1.00 89.94 260 LYS A CA 1
ATOM 1930 C C . LYS A 1 260 ? -16.870 -13.626 11.409 1.00 89.94 260 LYS A C 1
ATOM 1932 O O . LYS A 1 260 ? -16.838 -14.704 10.821 1.00 89.94 260 LYS A O 1
ATOM 1937 N N . PRO A 1 261 ? -17.998 -13.176 12.000 1.00 91.44 261 PRO A N 1
ATOM 1938 C CA . PRO A 1 261 ? -19.271 -13.897 11.911 1.00 91.44 261 PRO A CA 1
ATOM 1939 C C . PRO A 1 261 ? -19.711 -14.246 10.483 1.00 91.44 261 PRO A C 1
ATOM 1941 O O . PRO A 1 261 ? -20.276 -15.315 10.270 1.00 91.44 261 PRO A O 1
ATOM 1944 N N . VAL A 1 262 ? -19.438 -13.384 9.494 1.00 91.06 262 VAL A N 1
ATOM 1945 C CA . VAL A 1 262 ? -19.741 -13.677 8.083 1.00 91.06 262 VAL A CA 1
ATOM 1946 C C . VAL A 1 262 ? -18.899 -14.846 7.571 1.00 91.06 262 VAL A C 1
ATOM 1948 O O . VAL A 1 262 ? -19.445 -15.750 6.941 1.00 91.06 262 VAL A O 1
ATOM 1951 N N . ASN A 1 263 ? -17.596 -14.867 7.864 1.00 91.06 263 ASN A N 1
ATOM 1952 C CA . ASN A 1 263 ? -16.729 -15.993 7.501 1.00 91.06 263 ASN A CA 1
ATOM 1953 C C . ASN A 1 263 ? -17.169 -17.297 8.167 1.00 91.06 263 ASN A C 1
ATOM 1955 O O . ASN A 1 263 ? -17.195 -18.336 7.510 1.00 91.06 263 ASN A O 1
ATOM 1959 N N . ASP A 1 264 ? -17.530 -17.230 9.447 1.00 90.75 264 ASP A N 1
ATOM 1960 C CA . ASP A 1 264 ? -17.934 -18.401 10.223 1.00 90.75 264 ASP A CA 1
ATOM 1961 C C . ASP A 1 264 ? -19.280 -18.972 9.725 1.00 90.75 264 ASP A C 1
ATOM 1963 O O . ASP A 1 264 ? -19.470 -20.187 9.724 1.00 90.75 264 ASP A O 1
ATOM 1967 N N . ALA A 1 265 ? -20.201 -18.117 9.256 1.00 90.12 265 ALA A N 1
ATOM 1968 C CA . ALA A 1 265 ? -21.528 -18.523 8.782 1.00 90.12 265 ALA A CA 1
ATOM 1969 C C . ALA A 1 265 ? -21.585 -18.913 7.292 1.00 90.12 265 ALA A C 1
ATOM 1971 O O . ALA A 1 265 ? -22.286 -19.859 6.935 1.00 90.12 265 ALA A O 1
ATOM 1972 N N . PHE A 1 266 ? -20.876 -18.194 6.414 1.00 89.94 266 PHE A N 1
ATOM 1973 C CA . PHE A 1 266 ? -20.995 -18.326 4.950 1.00 89.94 266 PHE A CA 1
ATOM 1974 C C . PHE A 1 266 ? -19.705 -18.798 4.262 1.00 89.94 266 PHE A C 1
ATOM 1976 O O . PHE A 1 266 ? -19.656 -18.906 3.033 1.00 89.94 266 PHE A O 1
ATOM 1983 N N . GLY A 1 267 ? -18.660 -19.079 5.043 1.00 91.81 267 GLY A N 1
ATOM 1984 C CA . GLY A 1 267 ? -17.362 -19.542 4.569 1.00 91.81 267 GLY A CA 1
ATOM 1985 C C . GLY A 1 267 ? -16.466 -18.433 4.008 1.00 91.81 267 GLY A C 1
ATOM 1986 O O . GLY A 1 267 ? -16.914 -17.365 3.586 1.00 91.81 267 GLY A O 1
ATOM 1987 N N . HIS A 1 268 ? -15.165 -18.729 3.947 1.00 91.75 268 HIS A N 1
ATOM 1988 C CA . HIS A 1 268 ? -14.136 -17.778 3.510 1.00 91.75 268 HIS A CA 1
ATOM 1989 C C . HIS A 1 268 ? -14.326 -17.263 2.078 1.00 91.75 268 HIS A C 1
ATOM 1991 O O . HIS A 1 268 ? -14.012 -16.112 1.809 1.00 91.75 268 HIS A O 1
ATOM 1997 N N . HIS A 1 269 ? -14.889 -18.063 1.166 1.00 92.75 269 HIS A N 1
ATOM 1998 C CA . HIS A 1 269 ? -15.139 -17.610 -0.207 1.00 92.75 269 HIS A CA 1
ATOM 1999 C C . HIS A 1 269 ? -16.112 -16.420 -0.260 1.00 92.75 269 HIS A C 1
ATOM 2001 O O . HIS A 1 269 ? -15.873 -15.445 -0.972 1.00 92.75 269 HIS A O 1
ATOM 2007 N N . THR A 1 270 ? -17.187 -16.469 0.532 1.00 93.00 270 THR A N 1
ATOM 2008 C CA . THR A 1 270 ? -18.157 -15.371 0.648 1.00 93.00 270 THR A CA 1
ATOM 2009 C C . THR A 1 270 ? -17.518 -14.149 1.306 1.00 93.00 270 THR A C 1
ATOM 2011 O O . THR A 1 270 ? -17.737 -13.024 0.857 1.00 93.00 270 THR A O 1
ATOM 2014 N N . GLY A 1 271 ? -16.673 -14.364 2.320 1.00 94.50 271 GLY A N 1
ATOM 2015 C CA . GLY A 1 271 ? -15.874 -13.305 2.936 1.00 94.50 271 GLY A CA 1
ATOM 2016 C C . GLY A 1 271 ? -14.925 -12.616 1.958 1.00 94.50 271 GLY A C 1
ATOM 2017 O O . GLY A 1 271 ? -14.861 -11.390 1.924 1.00 94.50 271 GLY A O 1
ATOM 2018 N N . ASP A 1 272 ? -14.246 -13.375 1.101 1.00 95.44 272 ASP A N 1
ATOM 2019 C CA . ASP A 1 272 ? -13.350 -12.832 0.080 1.00 95.44 272 ASP A CA 1
ATOM 2020 C C . ASP A 1 272 ? -14.104 -11.970 -0.942 1.00 95.44 272 ASP A C 1
ATOM 2022 O O . ASP A 1 272 ? -13.645 -10.889 -1.323 1.00 95.44 272 ASP A O 1
ATOM 2026 N N . LEU A 1 273 ? -15.293 -12.410 -1.366 1.00 94.88 273 LEU A N 1
ATOM 2027 C CA . LEU A 1 273 ? -16.169 -11.621 -2.236 1.00 94.88 273 LEU A CA 1
ATOM 2028 C C . LEU A 1 273 ? -16.643 -10.335 -1.548 1.00 94.88 273 LEU A C 1
ATOM 2030 O O . LEU A 1 273 ? -16.654 -9.275 -2.180 1.00 94.88 273 LEU A O 1
ATOM 2034 N N . LEU A 1 274 ? -16.984 -10.412 -0.259 1.00 95.81 274 LEU A N 1
ATOM 2035 C CA . LEU A 1 274 ? -17.355 -9.249 0.541 1.00 95.81 274 LEU A CA 1
ATOM 2036 C C . LEU A 1 274 ? -16.198 -8.245 0.626 1.00 95.81 274 LEU A C 1
ATOM 2038 O O . LEU A 1 274 ? -16.405 -7.068 0.343 1.00 95.81 274 LEU A O 1
ATOM 2042 N N . LEU A 1 275 ? -14.972 -8.697 0.907 1.00 96.81 275 LEU A N 1
ATOM 2043 C CA . LEU A 1 275 ? -13.784 -7.836 0.952 1.00 96.81 275 LEU A CA 1
ATOM 2044 C C . LEU A 1 275 ? -13.520 -7.131 -0.381 1.00 96.81 275 LEU A C 1
ATOM 2046 O O . LEU A 1 275 ? -13.177 -5.949 -0.397 1.00 96.81 275 LEU A O 1
ATOM 2050 N N . ARG A 1 276 ? -13.719 -7.822 -1.511 1.00 96.06 276 ARG A N 1
ATOM 2051 C CA . ARG A 1 276 ? -13.608 -7.206 -2.844 1.00 96.06 276 ARG A CA 1
ATOM 2052 C C . ARG A 1 276 ? -14.653 -6.110 -3.047 1.00 96.06 276 ARG A C 1
ATOM 2054 O O . ARG A 1 276 ? -14.317 -5.050 -3.567 1.00 96.06 276 ARG A O 1
ATOM 2061 N N . GLN A 1 277 ? -15.896 -6.332 -2.622 1.00 95.44 277 GLN A N 1
ATOM 2062 C CA . GLN A 1 277 ? -16.953 -5.320 -2.724 1.00 95.44 277 GLN A CA 1
ATOM 2063 C C . GLN A 1 277 ? -16.726 -4.136 -1.781 1.00 95.44 277 GLN A C 1
ATOM 2065 O O . GLN A 1 277 ? -16.940 -2.993 -2.183 1.00 95.44 277 GLN A O 1
ATOM 2070 N N . VAL A 1 278 ? -16.235 -4.383 -0.566 1.00 96.44 278 VAL A N 1
ATOM 2071 C CA . VAL A 1 278 ? -15.822 -3.329 0.369 1.00 96.44 278 VAL A CA 1
ATOM 2072 C C . VAL A 1 278 ? -14.714 -2.481 -0.247 1.00 96.44 278 VAL A C 1
ATOM 2074 O O . VAL A 1 278 ? -14.851 -1.263 -0.308 1.00 96.44 278 VAL A O 1
ATOM 2077 N N . ALA A 1 279 ? -13.662 -3.106 -0.782 1.00 96.31 279 ALA A N 1
ATOM 2078 C CA . ALA A 1 279 ? -12.562 -2.398 -1.433 1.00 96.31 279 ALA A CA 1
ATOM 2079 C C . ALA A 1 279 ? -13.044 -1.515 -2.597 1.00 96.31 279 ALA A C 1
ATOM 2081 O O . ALA A 1 279 ? -12.615 -0.368 -2.730 1.00 96.31 279 ALA A O 1
ATOM 2082 N N . LEU A 1 280 ? -13.968 -2.021 -3.421 1.00 94.81 280 LEU A N 1
ATOM 2083 C CA . LEU A 1 280 ? -14.584 -1.244 -4.499 1.00 94.81 280 LEU A CA 1
ATOM 2084 C C . LEU A 1 280 ? -15.396 -0.061 -3.962 1.00 94.81 280 LEU A C 1
ATOM 2086 O O . LEU A 1 280 ? -15.252 1.053 -4.466 1.00 94.81 280 LEU A O 1
ATOM 2090 N N . ARG A 1 281 ? -16.219 -0.283 -2.932 1.00 95.25 281 ARG A N 1
ATOM 2091 C CA . ARG A 1 281 ? -17.086 0.751 -2.359 1.00 95.25 281 ARG A CA 1
ATOM 2092 C C . ARG A 1 281 ? -16.282 1.860 -1.678 1.00 95.25 281 ARG A C 1
ATOM 2094 O O . ARG A 1 281 ? -16.540 3.027 -1.956 1.00 95.25 281 ARG A O 1
ATOM 2101 N N . LEU A 1 282 ? -15.263 1.503 -0.892 1.00 94.62 282 LEU A N 1
ATOM 2102 C CA . LEU A 1 282 ? -14.342 2.461 -0.270 1.00 94.62 282 LEU A CA 1
ATOM 2103 C C . LEU A 1 282 ? -13.623 3.317 -1.324 1.00 94.62 282 LEU A C 1
ATOM 2105 O O . LEU A 1 282 ? -13.447 4.517 -1.130 1.00 94.62 282 LEU A O 1
ATOM 2109 N N . ARG A 1 283 ? -13.236 2.716 -2.460 1.00 93.19 283 ARG A N 1
ATOM 2110 C CA . ARG A 1 283 ? -12.486 3.394 -3.529 1.00 93.19 283 ARG A CA 1
ATOM 2111 C C . ARG A 1 283 ? -13.327 4.351 -4.374 1.00 93.19 283 ARG A C 1
ATOM 2113 O O . ARG A 1 283 ? -12.786 5.336 -4.867 1.00 93.19 283 ARG A O 1
ATOM 2120 N N . ASN A 1 284 ? -14.619 4.082 -4.568 1.00 88.19 284 ASN A N 1
ATOM 2121 C CA . ASN A 1 284 ? -15.467 4.836 -5.506 1.00 88.19 284 ASN A CA 1
ATOM 2122 C C . ASN A 1 284 ? -15.563 6.343 -5.206 1.00 88.19 284 ASN A C 1
ATOM 2124 O O . ASN A 1 284 ? -15.830 7.120 -6.118 1.00 88.19 284 ASN A O 1
ATOM 2128 N N . ASN A 1 285 ? -15.325 6.751 -3.959 1.00 79.75 285 ASN A N 1
ATOM 2129 C CA . ASN A 1 285 ? -15.476 8.132 -3.498 1.00 79.75 285 ASN A CA 1
ATOM 2130 C C . ASN A 1 285 ? -14.143 8.832 -3.178 1.00 79.75 285 ASN A C 1
ATOM 2132 O O . ASN A 1 285 ? -14.147 9.853 -2.489 1.00 79.75 285 ASN A O 1
ATOM 2136 N N . LEU A 1 286 ? -13.020 8.284 -3.649 1.00 88.62 286 LEU A N 1
ATOM 2137 C CA . LEU A 1 286 ? -11.679 8.808 -3.388 1.00 88.62 286 LEU A CA 1
ATOM 2138 C C . LEU A 1 286 ? -11.123 9.595 -4.576 1.00 88.62 286 LEU A C 1
ATOM 2140 O O . LEU A 1 286 ? -11.375 9.274 -5.741 1.00 88.62 286 LEU A O 1
ATOM 2144 N N . HIS A 1 287 ? -10.331 10.622 -4.282 1.00 87.06 287 HIS A N 1
ATOM 2145 C CA . HIS A 1 287 ? -9.605 11.375 -5.295 1.00 87.06 287 HIS A CA 1
ATOM 2146 C C . HIS A 1 287 ? -8.383 10.592 -5.793 1.00 87.06 287 HIS A C 1
ATOM 2148 O O . HIS A 1 287 ? -7.901 9.663 -5.152 1.00 87.06 287 HIS A O 1
ATOM 2154 N N . ARG A 1 288 ? -7.820 10.995 -6.942 1.00 81.44 288 ARG A N 1
ATOM 2155 C CA . ARG A 1 288 ? -6.619 10.351 -7.520 1.00 81.44 288 ARG A CA 1
ATOM 2156 C C . ARG A 1 288 ? -5.381 10.395 -6.616 1.00 81.44 288 ARG A C 1
ATOM 2158 O O . ARG A 1 288 ? -4.457 9.623 -6.851 1.00 81.44 288 ARG A O 1
ATOM 2165 N N . HIS A 1 289 ? -5.337 11.327 -5.670 1.00 84.00 289 HIS A N 1
ATOM 2166 C CA . HIS A 1 289 ? -4.211 11.509 -4.754 1.00 84.00 289 HIS A CA 1
ATOM 2167 C C . HIS A 1 289 ? -4.384 10.737 -3.441 1.00 84.00 289 HIS A C 1
ATOM 2169 O O . HIS A 1 289 ? -3.403 10.539 -2.729 1.00 84.00 289 HIS A O 1
ATOM 2175 N N . ASP A 1 290 ? -5.591 10.243 -3.159 1.00 92.81 290 ASP A N 1
ATOM 2176 C CA . ASP A 1 290 ? -5.863 9.457 -1.963 1.00 92.81 290 ASP A CA 1
ATOM 2177 C C . ASP A 1 290 ? -5.364 8.026 -2.165 1.00 92.81 290 ASP A C 1
ATOM 2179 O O . ASP A 1 290 ? -5.474 7.443 -3.248 1.00 92.81 290 ASP A O 1
ATOM 2183 N N . THR A 1 291 ? -4.817 7.437 -1.108 1.00 95.38 291 THR A N 1
ATOM 2184 C CA . THR A 1 291 ? -4.315 6.062 -1.139 1.00 95.38 291 THR A CA 1
ATOM 2185 C C . THR A 1 291 ? -5.138 5.201 -0.197 1.00 95.38 291 THR A C 1
ATOM 2187 O O . THR A 1 291 ? -5.057 5.355 1.017 1.00 95.38 291 THR A O 1
ATOM 2190 N N . LEU A 1 292 ? -5.894 4.259 -0.758 1.00 97.31 292 LEU A N 1
ATOM 2191 C CA . LEU A 1 292 ? -6.558 3.198 -0.007 1.00 97.31 292 LEU A CA 1
ATOM 2192 C C . LEU A 1 292 ? -5.711 1.929 -0.069 1.00 97.31 292 LEU A C 1
ATOM 2194 O O . LEU A 1 292 ? -5.430 1.441 -1.158 1.00 97.31 292 LEU A O 1
ATOM 2198 N N . ALA A 1 293 ? -5.343 1.382 1.081 1.00 97.25 293 ALA A N 1
ATOM 2199 C CA . ALA A 1 293 ? -4.547 0.171 1.213 1.00 97.25 293 ALA A CA 1
ATOM 2200 C C . ALA A 1 293 ? -5.266 -0.873 2.070 1.00 97.25 293 ALA A C 1
ATOM 2202 O O . ALA A 1 293 ? -6.075 -0.530 2.932 1.00 97.25 293 ALA A O 1
ATOM 2203 N N . ARG A 1 294 ? -4.924 -2.148 1.873 1.00 97.19 294 ARG A N 1
ATOM 2204 C CA . ARG A 1 294 ? -5.334 -3.245 2.759 1.00 97.19 294 ARG A CA 1
ATOM 2205 C C . ARG A 1 294 ? -4.106 -3.786 3.480 1.00 97.19 294 ARG A C 1
ATOM 2207 O O . ARG A 1 294 ? -3.132 -4.173 2.832 1.00 97.19 294 ARG A O 1
ATOM 2214 N N . ILE A 1 295 ? -4.133 -3.789 4.813 1.00 92.56 295 ILE A N 1
ATOM 2215 C CA . ILE A 1 295 ? -2.981 -4.223 5.624 1.00 92.56 295 ILE A CA 1
ATOM 2216 C C . ILE A 1 295 ? -3.042 -5.725 5.916 1.00 92.56 295 ILE A C 1
ATOM 2218 O O . ILE A 1 295 ? -2.002 -6.384 5.926 1.00 92.56 295 ILE A O 1
ATOM 2222 N N . GLY A 1 296 ? -4.244 -6.277 6.071 1.00 89.38 296 GLY A N 1
ATOM 2223 C CA . GLY A 1 296 ? -4.474 -7.704 6.278 1.00 89.38 296 GLY A CA 1
ATOM 2224 C C . GLY A 1 296 ? -5.884 -7.956 6.802 1.00 89.38 296 GLY A C 1
ATOM 2225 O O . GLY A 1 296 ? -6.518 -7.042 7.308 1.00 89.38 296 GLY A O 1
ATOM 2226 N N . GLY A 1 297 ? -6.399 -9.181 6.651 1.00 91.50 297 GLY A N 1
ATOM 2227 C CA . GLY A 1 297 ? -7.729 -9.535 7.166 1.00 91.50 297 GLY A CA 1
ATOM 2228 C C . GLY A 1 297 ? -8.831 -8.588 6.671 1.00 91.50 297 GLY A C 1
ATOM 2229 O O . GLY A 1 297 ? -9.020 -8.431 5.462 1.00 91.50 297 GLY A O 1
ATOM 2230 N N . ASP A 1 298 ? -9.529 -7.973 7.614 1.00 94.69 298 ASP A N 1
ATOM 2231 C CA . ASP A 1 298 ? -10.585 -6.966 7.488 1.00 94.69 298 ASP A CA 1
ATOM 2232 C C . ASP A 1 298 ? -10.106 -5.516 7.695 1.00 94.69 298 ASP A C 1
ATOM 2234 O O . ASP A 1 298 ? -10.925 -4.597 7.747 1.00 94.69 298 ASP A O 1
ATOM 2238 N N . GLU A 1 299 ? -8.792 -5.292 7.756 1.00 96.31 299 GLU A N 1
ATOM 2239 C CA . GLU A 1 299 ? -8.189 -3.990 8.038 1.00 96.31 299 GLU A CA 1
ATOM 2240 C C . GLU A 1 299 ? -7.780 -3.242 6.762 1.00 96.31 299 GLU A C 1
ATOM 2242 O O . GLU A 1 299 ? -7.009 -3.726 5.918 1.00 96.31 299 GLU A O 1
ATOM 2247 N N . PHE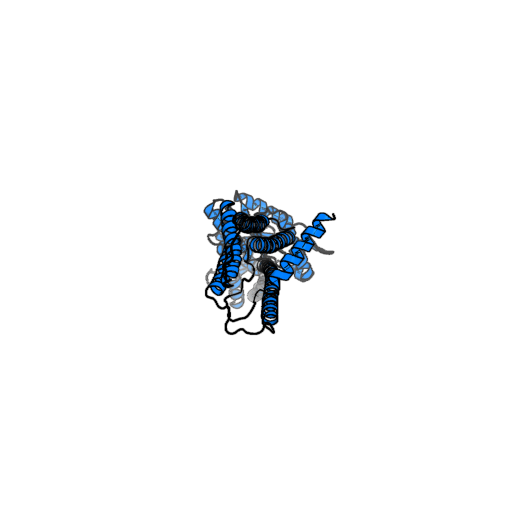 A 1 300 ? -8.241 -2.000 6.665 1.00 97.94 300 PHE A N 1
ATOM 2248 C CA . PHE A 1 300 ? -7.944 -1.069 5.585 1.00 97.94 300 PHE A CA 1
ATOM 2249 C C . PHE A 1 300 ? -7.349 0.216 6.152 1.00 97.94 300 PHE A C 1
ATOM 2251 O O . PHE A 1 300 ? -7.696 0.653 7.244 1.00 97.94 300 PHE A O 1
ATOM 2258 N N . VAL A 1 301 ? -6.472 0.861 5.390 1.00 97.88 301 VAL A N 1
ATOM 2259 C CA . VAL A 1 301 ? -5.936 2.176 5.745 1.00 97.88 301 VAL A CA 1
ATOM 2260 C C . VAL A 1 301 ? -6.124 3.128 4.585 1.00 97.88 301 VAL A C 1
ATOM 2262 O O . VAL A 1 301 ? -5.773 2.816 3.448 1.00 97.88 301 VAL A O 1
ATOM 2265 N N . LEU A 1 302 ? -6.682 4.294 4.883 1.00 97.50 302 LEU A N 1
ATOM 2266 C CA . LEU A 1 302 ? -6.902 5.362 3.927 1.00 97.50 302 LEU A CA 1
ATOM 2267 C C . LEU A 1 302 ? -6.027 6.563 4.290 1.00 97.50 302 LEU A C 1
ATOM 2269 O O . LEU A 1 302 ? -6.114 7.103 5.389 1.00 97.50 302 LEU A O 1
ATOM 2273 N N . LEU A 1 303 ? -5.189 6.976 3.347 1.00 97.00 303 LEU A N 1
ATOM 2274 C CA . LEU A 1 303 ? -4.397 8.197 3.400 1.00 97.00 303 LEU A CA 1
ATOM 2275 C C . LEU A 1 303 ? -5.061 9.242 2.499 1.00 97.00 303 LEU A C 1
ATOM 2277 O O . LEU A 1 303 ? -5.192 9.010 1.296 1.00 97.00 303 LEU A O 1
ATOM 2281 N N . VAL A 1 304 ? -5.460 10.372 3.080 1.00 95.31 304 VAL A N 1
ATOM 2282 C CA . VAL A 1 304 ? -6.140 11.472 2.379 1.00 95.31 304 VAL A CA 1
ATOM 2283 C C . VAL A 1 304 ? -5.343 12.749 2.576 1.00 95.31 304 VAL A C 1
ATOM 2285 O O . VAL A 1 304 ? -5.121 13.168 3.712 1.00 95.31 304 VAL A O 1
ATOM 2288 N N . GLU A 1 305 ? -4.921 13.378 1.485 1.00 92.25 305 GLU A N 1
ATOM 2289 C CA . GLU A 1 305 ? -4.314 14.709 1.545 1.00 92.25 305 GLU A CA 1
ATOM 2290 C C . GLU A 1 305 ? -5.413 15.769 1.681 1.00 92.25 305 GLU A C 1
ATOM 2292 O O . GLU A 1 305 ? -6.381 15.768 0.921 1.00 92.25 305 GLU A O 1
ATOM 2297 N N . LEU A 1 306 ? -5.278 16.675 2.652 1.00 90.06 306 LEU A N 1
ATOM 2298 C CA . LEU A 1 306 ? -6.330 17.617 3.029 1.00 90.06 306 LEU A CA 1
ATOM 2299 C C . LEU A 1 306 ? -5.820 19.060 3.024 1.00 90.06 306 LEU A C 1
ATOM 2301 O O . LEU A 1 306 ? -4.659 19.339 3.335 1.00 90.06 306 LEU A O 1
ATOM 2305 N N . HIS A 1 307 ? -6.722 19.990 2.709 1.00 84.31 307 HIS A N 1
ATOM 2306 C CA . HIS A 1 307 ? -6.450 21.422 2.840 1.00 84.31 307 HIS A CA 1
ATOM 2307 C C . HIS A 1 307 ? -6.812 21.915 4.245 1.00 84.31 307 HIS A C 1
ATOM 2309 O O . HIS A 1 307 ? -6.040 22.672 4.832 1.00 84.31 307 HIS A O 1
ATOM 2315 N N . ASP A 1 308 ? -7.942 21.449 4.791 1.00 83.94 308 ASP A N 1
ATOM 2316 C CA . ASP A 1 308 ? -8.395 21.736 6.152 1.00 83.94 308 ASP A CA 1
ATOM 2317 C C . ASP A 1 308 ? -8.535 20.426 6.959 1.00 83.94 308 ASP A C 1
ATOM 2319 O O . ASP A 1 308 ? -9.136 19.465 6.470 1.00 83.94 308 ASP A O 1
ATOM 2323 N N . PRO A 1 309 ? -8.028 20.353 8.204 1.00 81.56 309 PRO A N 1
ATOM 2324 C CA . PRO A 1 309 ? -8.274 19.228 9.105 1.00 81.56 309 PRO A CA 1
ATOM 2325 C C . PRO A 1 309 ? -9.748 18.824 9.269 1.00 81.56 309 PRO A C 1
ATOM 2327 O O . PRO A 1 309 ? -10.032 17.648 9.505 1.00 81.56 309 PRO A O 1
ATOM 2330 N N . GLN A 1 310 ? -10.695 19.759 9.138 1.00 80.25 310 GLN A N 1
ATOM 2331 C CA . GLN A 1 310 ? -12.128 19.464 9.254 1.00 80.25 310 GLN A CA 1
ATOM 2332 C C . GLN A 1 310 ? -12.659 18.590 8.110 1.00 80.25 310 GLN A C 1
ATOM 2334 O O . GLN A 1 310 ? -13.620 17.841 8.309 1.00 80.25 310 GLN A O 1
ATOM 2339 N N . ASP A 1 311 ? -12.006 18.596 6.946 1.00 88.25 311 ASP A N 1
ATOM 2340 C CA . ASP A 1 311 ? -12.397 17.770 5.799 1.00 88.25 311 ASP A CA 1
ATOM 2341 C C . ASP A 1 311 ? -12.262 16.265 6.102 1.00 88.25 311 ASP A C 1
ATOM 2343 O O . ASP A 1 311 ? -13.009 15.443 5.560 1.00 88.25 311 ASP A O 1
ATOM 2347 N N . ALA A 1 312 ? -11.374 15.891 7.035 1.00 91.62 312 ALA A N 1
ATOM 2348 C CA . ALA A 1 312 ? -11.209 14.511 7.491 1.00 91.62 312 ALA A CA 1
ATOM 2349 C C . ALA A 1 312 ? -12.521 13.931 8.044 1.00 91.62 312 ALA A C 1
ATOM 2351 O O . ALA A 1 312 ? -12.855 12.772 7.785 1.00 91.62 312 ALA A O 1
ATOM 2352 N N . LEU A 1 313 ? -13.301 14.749 8.760 1.00 90.62 313 LEU A N 1
ATOM 2353 C CA . LEU A 1 313 ? -14.587 14.352 9.330 1.00 90.62 313 LEU A CA 1
ATOM 2354 C C . LEU A 1 313 ? -15.591 13.984 8.233 1.00 90.62 313 LEU A C 1
ATOM 2356 O O . LEU A 1 313 ? -16.293 12.974 8.329 1.00 90.62 313 LEU A O 1
ATOM 2360 N N . ALA A 1 314 ? -15.644 14.795 7.175 1.00 91.50 314 ALA A N 1
ATOM 2361 C CA . ALA A 1 314 ? -16.554 14.595 6.056 1.00 91.50 314 ALA A CA 1
ATOM 2362 C C . ALA A 1 314 ? -16.208 13.329 5.261 1.00 91.50 314 ALA A C 1
ATOM 2364 O O . ALA A 1 314 ? -17.109 12.632 4.785 1.00 91.50 314 ALA A O 1
ATOM 2365 N N . VAL A 1 315 ? -14.918 13.011 5.120 1.00 94.06 315 VAL A N 1
ATOM 2366 C CA . VAL A 1 315 ? -14.479 11.764 4.481 1.00 94.06 315 VAL A CA 1
ATOM 2367 C C . VAL A 1 315 ? -14.818 10.561 5.361 1.00 94.06 315 VAL A C 1
ATOM 2369 O O . VAL A 1 315 ? -15.470 9.639 4.875 1.00 94.06 315 VAL A O 1
ATOM 2372 N N . ALA A 1 316 ? -14.478 10.585 6.652 1.00 94.88 316 ALA A N 1
ATOM 2373 C CA . ALA A 1 316 ? -14.757 9.476 7.566 1.00 94.88 316 ALA A CA 1
ATOM 2374 C C . ALA A 1 316 ? -16.261 9.170 7.676 1.00 94.88 316 ALA A C 1
ATOM 2376 O O . ALA A 1 316 ? -16.674 8.023 7.511 1.00 94.88 316 ALA A O 1
ATOM 2377 N N . THR A 1 317 ? -17.094 10.201 7.860 1.00 94.00 317 THR A N 1
ATOM 2378 C CA . THR A 1 317 ? -18.562 10.063 7.929 1.00 94.00 317 THR A CA 1
ATOM 2379 C C . THR A 1 317 ? -19.120 9.403 6.671 1.00 94.00 317 THR A C 1
ATOM 2381 O O . THR A 1 317 ? -19.978 8.524 6.738 1.00 94.00 317 THR A O 1
ATOM 2384 N N . ARG A 1 318 ? -18.609 9.800 5.503 1.00 94.50 318 ARG A N 1
ATOM 2385 C CA . ARG A 1 318 ? -19.024 9.232 4.221 1.00 94.50 318 ARG A CA 1
ATOM 2386 C C . ARG A 1 318 ? -18.649 7.759 4.116 1.00 94.50 318 ARG A C 1
ATOM 2388 O O . ARG A 1 318 ? -19.499 6.967 3.734 1.00 94.50 318 ARG A O 1
ATOM 2395 N N . GLN A 1 319 ? -17.423 7.387 4.486 1.00 95.62 319 GLN A N 1
ATOM 2396 C CA . GLN A 1 319 ? -16.979 5.991 4.429 1.00 95.62 319 GLN A CA 1
ATOM 2397 C C . GLN A 1 319 ? -17.806 5.086 5.354 1.00 95.62 319 GLN A C 1
ATOM 2399 O O . GLN A 1 319 ? -18.234 4.015 4.927 1.00 95.62 319 GLN A O 1
ATOM 2404 N N . VAL A 1 320 ? -18.111 5.535 6.579 1.00 95.88 320 VAL A N 1
ATOM 2405 C CA . VAL A 1 320 ? -18.988 4.791 7.505 1.00 95.88 320 VAL A CA 1
ATOM 2406 C C . VAL A 1 320 ? -20.382 4.588 6.902 1.00 95.88 320 VAL A C 1
ATOM 2408 O O . VAL A 1 320 ? -20.873 3.461 6.856 1.00 95.88 320 VAL A O 1
ATOM 2411 N N . ASN A 1 321 ? -20.994 5.651 6.370 1.00 94.44 321 ASN A N 1
ATOM 2412 C CA . ASN A 1 321 ? -22.332 5.578 5.774 1.00 94.44 321 ASN A CA 1
ATOM 2413 C C . ASN A 1 321 ? -22.380 4.670 4.535 1.00 94.44 321 ASN A C 1
ATOM 2415 O O . ASN A 1 321 ? -23.328 3.908 4.362 1.00 94.44 321 ASN A O 1
ATOM 2419 N N . GLU A 1 322 ? -21.359 4.724 3.679 1.00 94.19 322 GLU A N 1
ATOM 2420 C CA . GLU A 1 322 ? -21.278 3.895 2.472 1.00 94.19 322 GLU A CA 1
ATOM 2421 C C . GLU A 1 322 ? -21.157 2.403 2.803 1.00 94.19 322 GLU A C 1
ATOM 2423 O O . GLU A 1 322 ? -21.830 1.563 2.193 1.00 94.19 322 GLU A O 1
ATOM 2428 N N . ILE A 1 323 ? -20.329 2.047 3.789 1.00 95.19 323 ILE A N 1
ATOM 2429 C CA . ILE A 1 323 ? -20.181 0.652 4.221 1.00 95.19 323 ILE A CA 1
ATOM 2430 C C . ILE A 1 323 ? -21.419 0.149 4.966 1.00 95.19 323 ILE A C 1
ATOM 2432 O O . ILE A 1 323 ? -21.766 -1.017 4.804 1.00 95.19 323 ILE A O 1
ATOM 2436 N N . GLY A 1 324 ? -22.138 1.016 5.685 1.00 92.56 324 GLY A N 1
ATOM 2437 C CA . GLY A 1 324 ? -23.379 0.646 6.374 1.00 92.56 324 GLY A CA 1
ATOM 2438 C C . GLY A 1 324 ? -24.517 0.178 5.452 1.00 92.56 324 GLY A C 1
ATOM 2439 O O . GLY A 1 324 ? -25.458 -0.471 5.919 1.00 92.56 324 GLY A O 1
ATOM 2440 N N . ASN A 1 325 ? -24.439 0.467 4.147 1.00 93.56 325 ASN A N 1
ATOM 2441 C CA . ASN A 1 325 ? -25.402 -0.016 3.157 1.00 93.56 325 ASN A CA 1
ATOM 2442 C C . ASN A 1 325 ? -25.260 -1.537 2.917 1.00 93.56 325 ASN A C 1
ATOM 2444 O O . ASN A 1 325 ? -24.137 -2.040 2.831 1.00 93.56 325 ASN A O 1
ATOM 2448 N N . PRO A 1 326 ? -26.359 -2.289 2.701 1.00 94.06 326 PRO A N 1
ATOM 2449 C CA . PRO A 1 326 ? -26.287 -3.727 2.441 1.00 94.06 326 PRO A CA 1
ATOM 2450 C C . PRO A 1 326 ? -25.382 -4.103 1.253 1.00 94.06 326 PRO A C 1
ATOM 2452 O O . PRO A 1 326 ? -25.312 -3.411 0.231 1.00 94.06 326 PRO A O 1
ATOM 2455 N N . PHE A 1 327 ? -24.692 -5.234 1.369 1.00 94.69 327 PHE A N 1
ATOM 2456 C CA . PHE A 1 327 ? -23.916 -5.870 0.307 1.00 94.69 327 PHE A CA 1
ATOM 2457 C C . PHE A 1 327 ? -24.693 -7.064 -0.239 1.00 94.69 327 PHE A C 1
ATOM 2459 O O . PHE A 1 327 ? -25.122 -7.929 0.520 1.00 94.69 327 PHE A O 1
ATOM 2466 N N . THR A 1 328 ? -24.857 -7.129 -1.560 1.00 92.56 328 THR A N 1
ATOM 2467 C CA . THR A 1 328 ? -25.433 -8.305 -2.229 1.00 92.56 328 THR A CA 1
ATOM 2468 C C . THR A 1 328 ? -24.292 -9.199 -2.703 1.00 92.56 328 THR A C 1
ATOM 2470 O O . THR A 1 328 ? -23.560 -8.821 -3.617 1.00 92.56 328 THR A O 1
ATOM 2473 N N . ILE A 1 329 ? -24.113 -10.355 -2.059 1.00 92.00 329 ILE A N 1
ATOM 2474 C CA . ILE A 1 329 ? -23.064 -11.334 -2.374 1.00 92.00 329 ILE A CA 1
ATOM 2475 C C . ILE A 1 329 ? -23.741 -12.666 -2.707 1.00 92.00 329 ILE A C 1
ATOM 2477 O O . ILE A 1 329 ? -24.237 -13.360 -1.819 1.00 92.00 329 ILE A O 1
ATOM 2481 N N . GLY A 1 330 ? -23.791 -13.016 -3.995 1.00 86.19 330 GLY A N 1
ATOM 2482 C CA . GLY A 1 330 ? -24.568 -14.169 -4.457 1.00 86.19 330 GLY A CA 1
ATOM 2483 C C . GLY A 1 330 ? -26.057 -13.969 -4.168 1.00 86.19 330 GLY A C 1
ATOM 2484 O O . GLY A 1 330 ? -26.638 -12.984 -4.616 1.00 86.19 330 GLY A O 1
ATOM 2485 N N . GLU A 1 331 ? -26.654 -14.876 -3.393 1.00 86.19 331 GLU A N 1
ATOM 2486 C CA . GLU A 1 331 ? -28.061 -14.787 -2.965 1.00 86.19 331 GLU A CA 1
ATOM 2487 C C . GLU A 1 331 ? -28.245 -14.162 -1.571 1.00 86.19 331 GLU A C 1
ATOM 2489 O O . GLU A 1 331 ? -29.366 -14.052 -1.074 1.00 86.19 331 GLU A O 1
ATOM 2494 N N . HIS A 1 332 ? -27.160 -13.738 -0.919 1.00 87.12 332 HIS A N 1
ATOM 2495 C CA . HIS A 1 332 ? -27.201 -13.204 0.440 1.00 87.12 332 HIS A CA 1
ATOM 2496 C C . HIS A 1 332 ? -27.156 -11.674 0.447 1.00 87.12 332 HIS A C 1
ATOM 2498 O O . HIS A 1 332 ? -26.352 -11.055 -0.255 1.00 87.12 332 HIS A O 1
ATOM 2504 N N . GLN A 1 333 ? -27.981 -11.067 1.302 1.00 92.88 333 GLN A N 1
ATOM 2505 C CA . GLN A 1 333 ? -27.818 -9.676 1.718 1.00 92.88 333 GLN A CA 1
ATOM 2506 C C . GLN A 1 333 ? -27.086 -9.643 3.054 1.00 92.88 333 GLN A C 1
ATOM 2508 O O . GLN A 1 333 ? -27.600 -10.109 4.069 1.00 92.88 333 GLN A O 1
ATOM 2513 N N . LEU A 1 334 ? -25.870 -9.108 3.035 1.00 92.88 334 LEU A N 1
ATOM 2514 C CA . LEU A 1 334 ? -25.012 -8.982 4.204 1.00 92.88 334 LEU A CA 1
ATOM 2515 C C . LEU A 1 334 ? -24.939 -7.517 4.616 1.00 92.88 334 LEU A C 1
ATOM 2517 O O . LEU A 1 334 ? -24.782 -6.638 3.770 1.00 92.88 334 LEU A O 1
ATOM 2521 N N . GLN A 1 335 ? -25.020 -7.255 5.914 1.00 93.19 335 GLN A N 1
ATOM 2522 C CA . GLN A 1 335 ? -24.848 -5.919 6.464 1.00 93.19 335 GLN A CA 1
ATOM 2523 C C . GLN A 1 335 ? -23.712 -5.950 7.480 1.00 93.19 335 GLN A C 1
ATOM 2525 O O . GLN A 1 335 ? -23.733 -6.737 8.424 1.00 93.19 335 GLN A O 1
ATOM 2530 N N . ILE A 1 336 ? -22.714 -5.107 7.245 1.00 95.25 336 ILE A N 1
ATOM 2531 C CA . ILE A 1 336 ? -21.549 -4.910 8.108 1.00 95.25 336 ILE A CA 1
ATOM 2532 C C . ILE A 1 336 ? -21.422 -3.417 8.409 1.00 95.25 336 ILE A C 1
ATOM 2534 O O . ILE A 1 336 ? -22.011 -2.593 7.707 1.00 95.25 336 ILE A O 1
ATOM 2538 N N . SER A 1 337 ? -20.662 -3.068 9.442 1.00 95.69 337 SER A N 1
ATOM 2539 C CA . SER A 1 337 ? -20.329 -1.673 9.735 1.00 95.69 337 SER A CA 1
ATOM 2540 C C . SER A 1 337 ? -18.825 -1.437 9.700 1.00 95.69 337 SER A C 1
ATOM 2542 O O . SER A 1 337 ? -18.038 -2.366 9.525 1.00 95.69 337 SER A O 1
ATOM 2544 N N . LEU A 1 338 ? -18.434 -0.172 9.815 1.00 96.81 338 LEU A N 1
ATOM 2545 C CA . LEU A 1 338 ? -17.046 0.260 9.753 1.00 96.81 338 LEU A CA 1
ATOM 2546 C C . LEU A 1 338 ? -16.699 1.042 11.019 1.00 96.81 338 LEU A C 1
ATOM 2548 O O . LEU A 1 338 ? -17.413 1.980 11.381 1.00 96.81 338 LEU A O 1
ATOM 2552 N N . SER A 1 339 ? -15.584 0.694 11.652 1.00 97.44 339 SER A N 1
ATOM 2553 C CA . SER A 1 339 ? -14.994 1.477 12.739 1.00 97.44 339 SER A CA 1
ATOM 2554 C C . SER A 1 339 ? -13.709 2.139 12.249 1.00 97.44 339 SER A C 1
ATOM 2556 O O . SER A 1 339 ? -12.829 1.455 11.728 1.00 97.44 339 SER A O 1
ATOM 2558 N N . ILE A 1 340 ? -13.598 3.464 12.404 1.00 97.94 340 ILE A N 1
ATOM 2559 C CA . ILE A 1 340 ? -12.477 4.262 11.880 1.00 97.94 340 ILE A CA 1
ATOM 2560 C C . ILE A 1 340 ? -11.722 4.994 12.999 1.00 97.94 340 ILE A C 1
ATOM 2562 O O . ILE A 1 340 ? -12.309 5.686 13.825 1.00 97.94 340 ILE A O 1
ATOM 2566 N N . GLY A 1 341 ? -10.397 4.915 12.993 1.00 96.81 341 GLY A N 1
ATOM 2567 C CA . GLY A 1 341 ? -9.506 5.753 13.793 1.00 96.81 341 GLY A CA 1
ATOM 2568 C C . GLY A 1 341 ? -8.767 6.754 12.923 1.00 96.81 341 GLY A C 1
ATOM 2569 O O . GLY A 1 341 ? -8.188 6.370 11.911 1.00 96.81 341 GLY A O 1
ATOM 2570 N N . ILE A 1 342 ? -8.789 8.033 13.293 1.00 96.44 342 ILE A N 1
ATOM 2571 C CA . ILE A 1 342 ? -8.267 9.128 12.469 1.00 96.44 342 ILE A CA 1
ATOM 2572 C C . ILE A 1 342 ? -7.059 9.770 13.156 1.00 96.44 342 ILE A C 1
ATOM 2574 O O . ILE A 1 342 ? -7.169 10.260 14.278 1.00 96.44 342 ILE A O 1
ATOM 2578 N N . CYS A 1 343 ? -5.931 9.844 12.453 1.00 95.75 343 CYS A N 1
ATOM 2579 C CA . CYS A 1 343 ? -4.768 10.640 12.837 1.00 95.75 343 CYS A CA 1
ATOM 2580 C C . CYS A 1 343 ? -4.486 11.736 11.816 1.00 95.75 343 CYS A C 1
ATOM 2582 O O . CYS A 1 343 ? -4.482 11.487 10.614 1.00 95.75 343 CYS A O 1
ATOM 2584 N N . MET A 1 344 ? -4.173 12.931 12.304 1.00 94.75 344 MET A N 1
ATOM 2585 C CA . MET A 1 344 ? -3.763 14.076 11.501 1.00 94.75 344 MET A CA 1
ATOM 2586 C C . MET A 1 344 ? -2.244 14.247 11.527 1.00 94.75 344 MET A C 1
ATOM 2588 O O . MET A 1 344 ? -1.607 14.149 12.581 1.00 94.75 344 MET A O 1
ATOM 2592 N N . TYR A 1 345 ? -1.667 14.564 10.371 1.00 94.12 345 TYR A N 1
ATOM 2593 C CA . TYR A 1 345 ? -0.284 15.008 10.250 1.00 94.12 345 TYR A CA 1
ATOM 2594 C C . TYR A 1 345 ? -0.223 16.396 9.594 1.00 94.12 345 TYR A C 1
ATOM 2596 O O . TYR A 1 345 ? -0.845 16.587 8.545 1.00 94.12 345 TYR A O 1
ATOM 2604 N N . PRO A 1 346 ? 0.541 17.349 10.158 1.00 90.12 346 PRO A N 1
ATOM 2605 C CA . PRO A 1 346 ? 1.307 17.243 11.406 1.00 90.12 346 PRO A CA 1
ATOM 2606 C C . PRO A 1 346 ? 0.398 17.272 12.655 1.00 90.12 346 PRO A C 1
ATOM 2608 O O . PRO A 1 346 ? -0.664 17.887 12.630 1.00 90.12 346 PRO A O 1
ATOM 2611 N N . GLY A 1 347 ? 0.812 16.627 13.756 1.00 86.19 347 GLY A N 1
ATOM 2612 C CA . GLY A 1 347 ? 0.155 16.767 15.071 1.00 86.19 347 GLY A CA 1
ATOM 2613 C C . GLY A 1 347 ? -0.022 15.476 15.875 1.00 86.19 347 GLY A C 1
ATOM 2614 O O . GLY A 1 347 ? 0.272 15.461 17.067 1.00 86.19 347 GLY A O 1
ATOM 2615 N N . ASN A 1 348 ? -0.455 14.378 15.248 1.00 88.44 348 ASN A N 1
ATOM 2616 C CA . ASN A 1 348 ? -0.716 13.103 15.937 1.00 88.44 348 ASN A CA 1
ATOM 2617 C C . ASN A 1 348 ? 0.420 12.075 15.797 1.00 88.44 348 ASN A C 1
ATOM 2619 O O . ASN A 1 348 ? 0.202 10.883 16.000 1.00 88.44 348 ASN A O 1
ATOM 2623 N N . GLY A 1 349 ? 1.625 12.519 15.448 1.00 88.81 349 GLY A N 1
ATOM 2624 C CA . GLY A 1 349 ? 2.819 11.682 15.362 1.00 88.81 349 GLY A CA 1
ATOM 2625 C C . GLY A 1 349 ? 3.905 12.321 14.501 1.00 88.81 349 GLY A C 1
ATOM 2626 O O . GLY A 1 349 ? 3.611 13.109 13.602 1.00 88.81 349 GLY A O 1
ATOM 2627 N N . ASN A 1 350 ? 5.161 11.975 14.778 1.00 89.00 350 ASN A N 1
ATOM 2628 C CA . ASN A 1 350 ? 6.332 12.468 14.044 1.00 89.00 350 ASN A CA 1
ATOM 2629 C C . ASN A 1 350 ? 6.936 11.415 13.113 1.00 89.00 350 ASN A C 1
ATOM 2631 O O . ASN A 1 350 ? 7.776 11.738 12.276 1.00 89.00 350 ASN A O 1
ATOM 2635 N N . THR A 1 351 ? 6.527 10.155 13.260 1.00 92.00 351 THR A N 1
ATOM 2636 C CA . THR A 1 351 ? 6.995 9.044 12.430 1.00 92.00 351 THR A CA 1
ATOM 2637 C C . THR A 1 351 ? 5.820 8.299 11.819 1.00 92.00 351 THR A C 1
ATOM 2639 O O . THR A 1 351 ? 4.729 8.245 12.387 1.00 92.00 351 THR A O 1
ATOM 2642 N N . GLN A 1 352 ? 6.061 7.669 10.674 1.00 92.31 352 GLN A N 1
ATOM 2643 C CA . GLN A 1 352 ? 5.086 6.821 9.997 1.00 92.31 352 GLN A CA 1
ATOM 2644 C C . GLN A 1 352 ? 4.540 5.708 10.913 1.00 92.31 352 GLN A C 1
ATOM 2646 O O . GLN A 1 352 ? 3.340 5.440 10.934 1.00 92.31 352 GLN A O 1
ATOM 2651 N N . HIS A 1 353 ? 5.420 5.081 11.700 1.00 90.38 353 HIS A N 1
ATOM 2652 C CA . HIS A 1 353 ? 5.044 4.026 12.639 1.00 90.38 353 HIS A CA 1
ATOM 2653 C C . HIS A 1 353 ? 4.134 4.545 13.760 1.00 90.38 353 HIS A C 1
ATOM 2655 O O . HIS A 1 353 ? 3.138 3.907 14.090 1.00 90.38 353 HIS A O 1
ATOM 2661 N N . GLU A 1 354 ? 4.450 5.719 14.309 1.00 92.38 354 GLU A N 1
ATOM 2662 C CA . GLU A 1 354 ? 3.653 6.363 15.353 1.00 92.38 354 GLU A CA 1
ATOM 2663 C C . GLU A 1 354 ? 2.262 6.761 14.845 1.00 92.38 354 GLU A C 1
ATOM 2665 O O . GLU A 1 354 ? 1.277 6.491 15.524 1.00 92.38 354 GLU A O 1
ATOM 2670 N N . LEU A 1 355 ? 2.160 7.314 13.629 1.00 94.06 355 LEU A N 1
ATOM 2671 C CA . LEU A 1 355 ? 0.870 7.643 13.010 1.00 94.06 355 LEU A CA 1
ATOM 2672 C C . LEU A 1 355 ? -0.020 6.404 12.843 1.00 94.06 355 LEU A C 1
ATOM 2674 O O . LEU A 1 355 ? -1.209 6.466 13.141 1.00 94.06 355 LEU A O 1
ATOM 2678 N N . LEU A 1 356 ? 0.548 5.276 12.400 1.00 93.50 356 LEU A N 1
ATOM 2679 C CA . LEU A 1 356 ? -0.196 4.020 12.257 1.00 93.50 356 LEU A CA 1
ATOM 2680 C C . LEU A 1 356 ? -0.674 3.471 13.608 1.00 93.50 356 LEU A C 1
ATOM 2682 O O . LEU A 1 356 ? -1.831 3.079 13.714 1.00 93.50 356 LEU A O 1
ATOM 2686 N N . ILE A 1 357 ? 0.185 3.470 14.635 1.00 91.38 357 ILE A N 1
ATOM 2687 C CA . ILE A 1 357 ? -0.182 3.018 15.990 1.00 91.38 357 ILE A CA 1
ATOM 2688 C C . ILE A 1 357 ? -1.282 3.898 16.583 1.00 91.38 357 ILE A C 1
ATOM 2690 O O . ILE A 1 357 ? -2.240 3.394 17.163 1.00 91.38 357 ILE A O 1
ATOM 2694 N N . ASN A 1 358 ? -1.152 5.214 16.446 1.00 94.06 358 ASN A N 1
ATOM 2695 C CA . ASN A 1 358 ? -2.116 6.152 17.002 1.00 94.06 358 ASN A CA 1
ATOM 2696 C C . ASN A 1 358 ? -3.470 6.050 16.276 1.00 94.06 358 ASN A C 1
ATOM 2698 O O . ASN A 1 358 ? -4.519 6.102 16.920 1.00 94.06 358 ASN A O 1
ATOM 2702 N N . ALA A 1 359 ? -3.464 5.823 14.958 1.00 95.00 359 ALA A N 1
ATOM 2703 C CA . ALA A 1 359 ? -4.691 5.626 14.192 1.00 95.00 359 ALA A CA 1
ATOM 2704 C C . ALA A 1 359 ? -5.381 4.305 14.577 1.00 95.00 359 ALA A C 1
ATOM 2706 O O . ALA A 1 359 ? -6.596 4.283 14.764 1.00 95.00 359 ALA A O 1
ATOM 2707 N N . ASP A 1 360 ? -4.613 3.232 14.782 1.00 93.00 360 ASP A N 1
ATOM 2708 C CA . ASP A 1 360 ? -5.117 1.952 15.296 1.00 93.00 360 ASP A CA 1
ATOM 2709 C C . ASP A 1 360 ? -5.729 2.101 16.704 1.00 93.00 360 ASP A C 1
ATOM 2711 O O . ASP A 1 360 ? -6.860 1.680 16.954 1.00 93.00 360 ASP A O 1
ATOM 2715 N N . ALA A 1 361 ? -5.060 2.822 17.611 1.00 89.00 361 ALA A N 1
ATOM 2716 C CA . ALA A 1 361 ? -5.586 3.097 18.949 1.00 89.00 361 ALA A CA 1
ATOM 2717 C C . ALA A 1 361 ? -6.931 3.853 18.915 1.00 89.00 361 ALA A C 1
ATOM 2719 O O . ALA A 1 361 ? -7.851 3.529 19.673 1.00 89.00 361 ALA A O 1
ATOM 2720 N N . ALA A 1 362 ? -7.077 4.829 18.014 1.00 93.00 362 ALA A N 1
ATOM 2721 C CA . ALA A 1 362 ? -8.327 5.563 17.817 1.00 93.00 362 ALA A CA 1
ATOM 2722 C C . ALA A 1 362 ? -9.446 4.687 17.213 1.00 93.00 362 ALA A C 1
ATOM 2724 O O . ALA A 1 362 ? -10.621 4.813 17.575 1.00 93.00 362 ALA A O 1
ATOM 2725 N N . MET A 1 363 ? -9.093 3.754 16.326 1.00 94.56 363 MET A N 1
ATOM 2726 C CA . MET A 1 363 ? -10.029 2.788 15.744 1.00 94.56 363 MET A CA 1
ATOM 2727 C C . MET A 1 363 ? -10.526 1.817 16.819 1.00 94.56 363 MET A C 1
ATOM 2729 O O . MET A 1 363 ? -11.732 1.604 16.966 1.00 94.56 363 MET A O 1
ATOM 2733 N N . TYR A 1 364 ? -9.620 1.312 17.658 1.00 88.12 364 TYR A N 1
ATOM 2734 C CA . TYR A 1 364 ? -9.978 0.450 18.777 1.00 88.12 364 TYR A CA 1
ATOM 2735 C C . TYR A 1 364 ? -10.864 1.169 19.805 1.00 88.12 364 TYR A C 1
ATOM 2737 O O . TYR A 1 364 ? -11.821 0.586 20.320 1.00 88.12 364 TYR A O 1
ATOM 2745 N N . HIS A 1 365 ? -10.608 2.454 20.068 1.00 88.75 365 HIS A N 1
ATOM 2746 C CA . HIS A 1 365 ? -11.484 3.281 20.899 1.00 88.75 365 HIS A CA 1
ATOM 2747 C C . HIS A 1 365 ? -12.910 3.354 20.326 1.00 88.75 365 HIS A C 1
ATOM 2749 O O . HIS A 1 365 ? -13.880 3.159 21.059 1.00 88.75 365 HIS A O 1
ATOM 2755 N N . THR A 1 366 ? -13.04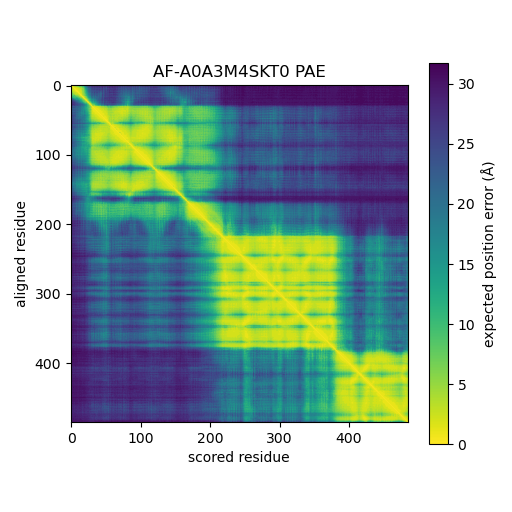7 3.535 19.010 1.00 90.00 366 THR A N 1
ATOM 2756 C CA . THR A 1 366 ? -14.347 3.524 18.316 1.00 90.00 366 THR A CA 1
ATOM 2757 C C . THR A 1 366 ? -15.066 2.185 18.487 1.00 90.00 366 THR A C 1
ATOM 2759 O O . THR A 1 366 ? -16.246 2.145 18.846 1.00 90.00 366 THR A O 1
ATOM 2762 N N . LYS A 1 367 ? -14.347 1.067 18.326 1.00 87.81 367 LYS A N 1
ATOM 2763 C CA . LYS A 1 367 ? -14.898 -0.273 18.579 1.00 87.81 367 LYS A CA 1
ATOM 2764 C C . LYS A 1 367 ? -15.373 -0.437 20.019 1.00 87.81 367 LYS A C 1
ATOM 2766 O O . LYS A 1 367 ? -16.430 -1.016 20.267 1.00 87.81 367 LYS A O 1
ATOM 2771 N N . ALA A 1 368 ? -14.602 0.071 20.978 1.00 81.00 368 ALA A N 1
ATOM 2772 C CA . ALA A 1 368 ? -14.938 -0.012 22.392 1.00 81.00 368 ALA A CA 1
ATOM 2773 C C . ALA A 1 368 ? -16.154 0.849 22.774 1.00 81.00 368 ALA A C 1
ATOM 2775 O O . ALA A 1 368 ? -16.847 0.475 23.724 1.00 81.00 368 ALA A O 1
ATOM 2776 N N . ALA A 1 369 ? -16.400 1.939 22.038 1.00 80.25 369 ALA A N 1
ATOM 2777 C CA . ALA A 1 369 ? -17.479 2.905 22.246 1.00 80.25 369 ALA A CA 1
ATOM 2778 C C . ALA A 1 369 ? -18.817 2.529 21.578 1.00 80.25 369 ALA A C 1
ATOM 2780 O O . ALA A 1 369 ? -19.793 3.256 21.742 1.00 80.25 369 ALA A O 1
ATOM 2781 N N . GLY A 1 370 ? -18.888 1.404 20.857 1.00 80.75 370 GLY A N 1
ATOM 2782 C CA . GLY A 1 370 ? -20.137 0.924 20.251 1.00 80.75 370 GLY A CA 1
ATOM 2783 C C . GLY A 1 370 ? -20.045 0.505 18.785 1.00 80.75 370 GLY A C 1
ATOM 2784 O O . GLY A 1 370 ? -21.052 0.029 18.266 1.00 80.75 370 GLY A O 1
ATOM 2785 N N . LYS A 1 371 ? -18.857 0.598 18.157 1.00 90.88 371 LYS A N 1
ATOM 2786 C CA . LYS A 1 371 ? -18.620 0.297 16.728 1.00 90.88 371 LYS A CA 1
ATOM 2787 C C . LYS A 1 371 ? -19.373 1.254 15.789 1.00 90.88 371 LYS A C 1
ATOM 2789 O O . LYS A 1 371 ? -20.003 2.198 16.258 1.00 90.88 371 LYS A O 1
ATOM 2794 N N . ASN A 1 372 ? -19.298 1.026 14.474 1.00 92.44 372 ASN A N 1
ATOM 2795 C CA . ASN A 1 372 ? -20.035 1.788 13.455 1.00 92.44 372 ASN A CA 1
ATOM 2796 C C . ASN A 1 372 ? -19.874 3.317 13.574 1.00 92.44 372 ASN A C 1
ATOM 2798 O O . ASN A 1 372 ? -20.833 4.054 13.811 1.00 92.44 372 ASN A O 1
ATOM 2802 N N . GLY A 1 373 ? -18.646 3.802 13.439 1.00 94.56 373 GLY A N 1
ATOM 2803 C CA . GLY A 1 373 ? -18.358 5.214 13.639 1.00 94.56 373 GLY A CA 1
ATOM 2804 C C . GLY A 1 373 ? -16.896 5.549 13.423 1.00 94.56 373 GLY A C 1
ATOM 2805 O O . GLY A 1 373 ? -16.149 4.798 12.794 1.00 94.56 373 GLY A O 1
ATOM 2806 N N . TYR A 1 374 ? -16.483 6.690 13.960 1.00 95.81 374 TYR A N 1
ATOM 2807 C CA . TYR A 1 374 ? -15.105 7.148 13.881 1.00 95.81 374 TYR A CA 1
ATOM 2808 C C . TYR A 1 374 ? -14.677 7.878 15.157 1.00 95.81 374 TYR A C 1
ATOM 2810 O O . TYR A 1 374 ? -15.506 8.429 15.880 1.00 95.81 374 TYR A O 1
ATOM 2818 N N . SER A 1 375 ? -13.374 7.921 15.419 1.00 93.25 375 SER A N 1
ATOM 2819 C CA . SER A 1 375 ? -12.769 8.726 16.485 1.00 93.25 375 SER A CA 1
ATOM 2820 C C . SER A 1 375 ? -11.461 9.341 16.004 1.00 93.25 375 SER A C 1
ATOM 2822 O O . SER A 1 375 ? -10.658 8.676 15.350 1.00 93.25 375 SER A O 1
ATOM 2824 N N . PHE A 1 376 ? -11.229 10.605 16.354 1.00 93.19 376 PHE A N 1
ATOM 2825 C CA . PHE A 1 376 ? -9.908 11.217 16.223 1.00 93.19 376 PHE A CA 1
ATOM 2826 C C . PHE A 1 376 ? -9.001 10.727 17.339 1.00 93.19 376 PHE A C 1
ATOM 2828 O O . PHE A 1 376 ? -9.450 10.553 18.469 1.00 93.19 376 PHE A O 1
ATOM 2835 N N . PHE A 1 377 ? -7.727 10.535 17.024 1.00 93.06 377 PHE A N 1
ATOM 2836 C CA . PHE A 1 377 ? -6.736 10.198 18.024 1.00 93.06 377 PHE A CA 1
ATOM 2837 C C . PHE A 1 377 ? -6.574 11.328 19.039 1.00 93.06 377 PHE A C 1
ATOM 2839 O O . PHE A 1 377 ? -6.282 12.473 18.688 1.00 93.06 377 PHE A O 1
ATOM 2846 N N . ASP A 1 378 ? -6.687 10.953 20.306 1.00 86.19 378 ASP A N 1
ATOM 2847 C CA . ASP A 1 378 ? -6.295 11.762 21.448 1.00 86.19 378 ASP A CA 1
ATOM 2848 C C . ASP A 1 378 ? -5.190 11.029 22.220 1.00 86.19 378 ASP A C 1
ATOM 2850 O O . ASP A 1 378 ? -5.205 9.800 22.326 1.00 86.19 378 ASP A O 1
ATOM 2854 N N . ALA A 1 379 ? -4.233 11.763 22.791 1.00 79.19 379 ALA A N 1
ATOM 2855 C CA . ALA A 1 379 ? -3.112 11.165 23.519 1.00 79.19 379 ALA A CA 1
ATOM 2856 C C . ALA A 1 379 ? -3.564 10.262 24.690 1.00 79.19 379 ALA A C 1
ATOM 2858 O O . ALA A 1 379 ? -2.872 9.298 25.027 1.00 79.19 379 ALA A O 1
ATOM 2859 N N . SER A 1 380 ? -4.744 10.520 25.270 1.00 72.69 380 SER A N 1
ATOM 2860 C CA . SER A 1 380 ? -5.361 9.679 26.306 1.00 72.69 380 SER A CA 1
ATOM 2861 C C . SER A 1 380 ? -5.832 8.302 25.804 1.00 72.69 380 SER A C 1
ATOM 2863 O O . SER A 1 380 ? -6.048 7.387 26.600 1.00 72.69 380 SER A O 1
ATOM 2865 N N . MET A 1 381 ? -5.953 8.091 24.490 1.00 73.19 381 MET A N 1
ATOM 2866 C CA . MET A 1 381 ? -6.359 6.797 23.926 1.00 73.19 381 MET A CA 1
ATOM 2867 C C . MET A 1 381 ? -5.261 5.738 24.065 1.00 73.19 381 MET A C 1
ATOM 2869 O O . MET A 1 381 ? -5.560 4.578 24.356 1.00 73.19 381 MET A O 1
ATOM 2873 N N . ASN A 1 382 ? -3.988 6.132 23.957 1.00 63.56 382 ASN A N 1
ATOM 2874 C CA . ASN A 1 382 ? -2.857 5.214 24.139 1.00 63.56 382 ASN A CA 1
ATOM 2875 C C . ASN A 1 382 ? -2.738 4.706 25.583 1.00 63.56 382 ASN A C 1
ATOM 2877 O O . ASN A 1 382 ? -2.408 3.537 25.805 1.00 63.56 382 ASN A O 1
ATOM 2881 N N . SER A 1 383 ? -3.024 5.554 26.576 1.00 64.19 383 SER A N 1
ATOM 2882 C CA . SER A 1 383 ? -3.084 5.115 27.973 1.00 64.19 383 SER A CA 1
ATOM 2883 C C . SER A 1 383 ? -4.288 4.205 28.208 1.00 64.19 383 SER A C 1
ATOM 2885 O O . SER A 1 383 ? -4.134 3.157 28.831 1.00 64.19 383 SER A O 1
ATOM 2887 N N . ASN A 1 384 ? -5.457 4.526 27.646 1.00 65.94 384 ASN A N 1
ATOM 2888 C CA . ASN A 1 384 ? -6.659 3.705 27.800 1.00 65.94 384 ASN A CA 1
ATOM 2889 C C . ASN A 1 384 ? -6.511 2.297 27.201 1.00 65.94 384 ASN A C 1
ATOM 2891 O O . ASN A 1 384 ? -6.889 1.326 27.855 1.00 65.94 384 ASN A O 1
ATOM 2895 N N . ALA A 1 385 ? -5.917 2.157 26.012 1.00 62.91 385 ALA A N 1
ATOM 2896 C CA . ALA A 1 385 ? -5.694 0.850 25.387 1.00 62.91 385 ALA A CA 1
ATOM 2897 C C . ALA A 1 385 ? -4.746 -0.038 26.218 1.00 62.91 385 ALA A C 1
ATOM 2899 O O . ALA A 1 385 ? -5.043 -1.209 26.473 1.00 62.91 385 ALA A O 1
ATOM 2900 N N . ARG A 1 386 ? -3.636 0.529 26.719 1.00 71.19 386 ARG A N 1
ATOM 2901 C CA . ARG A 1 386 ? -2.720 -0.178 27.632 1.00 71.19 386 ARG A CA 1
ATOM 2902 C C . ARG A 1 386 ? -3.399 -0.561 28.942 1.00 71.19 386 ARG A C 1
ATOM 2904 O O . ARG A 1 386 ? -3.290 -1.711 29.360 1.00 71.19 386 ARG A O 1
ATOM 2911 N N . ASN A 1 387 ? -4.137 0.368 29.547 1.00 73.06 387 ASN A N 1
ATOM 2912 C CA . ASN A 1 387 ? -4.860 0.127 30.793 1.00 73.06 387 ASN A CA 1
ATOM 2913 C C . ASN A 1 387 ? -5.899 -0.988 30.628 1.00 73.06 387 ASN A C 1
ATOM 2915 O O . ASN A 1 387 ? -6.023 -1.836 31.504 1.00 73.06 387 ASN A O 1
ATOM 2919 N N . GLN A 1 388 ? -6.606 -1.043 29.496 1.00 75.12 388 GLN A N 1
ATOM 2920 C CA . GLN A 1 388 ? -7.565 -2.111 29.207 1.00 75.12 388 GLN A CA 1
ATOM 2921 C C . GLN A 1 388 ? -6.897 -3.481 29.057 1.00 75.12 388 GLN A C 1
ATOM 2923 O O . GLN A 1 388 ? -7.390 -4.465 29.615 1.00 75.12 388 GLN A O 1
ATOM 2928 N N . LEU A 1 389 ? -5.773 -3.558 28.337 1.00 77.56 389 LEU A N 1
ATOM 2929 C CA . LEU A 1 389 ? -5.015 -4.804 28.203 1.00 77.56 389 LEU A CA 1
ATOM 2930 C C . LEU A 1 389 ? -4.517 -5.291 29.569 1.00 77.56 389 LEU A C 1
ATOM 2932 O O . LEU A 1 389 ? -4.662 -6.469 29.898 1.00 77.56 389 LEU A O 1
ATOM 2936 N N . GLN A 1 390 ? -3.967 -4.380 30.370 1.00 84.81 390 GLN A N 1
ATOM 2937 C CA . GLN A 1 390 ? -3.477 -4.688 31.706 1.00 84.81 390 GLN A CA 1
ATOM 2938 C C . GLN A 1 390 ? -4.618 -5.133 32.632 1.00 84.81 390 GLN A C 1
ATOM 2940 O O . GLN A 1 390 ? -4.532 -6.207 33.220 1.00 84.81 390 GLN A O 1
ATOM 2945 N N . MET A 1 391 ? -5.749 -4.420 32.632 1.00 85.12 391 MET A N 1
ATOM 2946 C CA . MET A 1 391 ? -6.955 -4.793 33.382 1.00 85.12 391 MET A CA 1
ATOM 2947 C C . MET A 1 391 ? -7.463 -6.194 33.004 1.00 85.12 391 MET A C 1
ATOM 2949 O O . MET A 1 391 ? -7.829 -6.981 33.874 1.00 85.12 391 MET A O 1
ATOM 2953 N N . SER A 1 392 ? -7.452 -6.549 31.714 1.00 85.19 392 SER A N 1
ATOM 2954 C CA . SER A 1 392 ? -7.831 -7.893 31.252 1.00 85.19 392 SER A CA 1
ATOM 2955 C C . SER A 1 392 ? -6.895 -8.980 31.798 1.00 85.19 392 SER A C 1
ATOM 2957 O O . SER A 1 392 ? -7.346 -10.040 32.243 1.00 85.19 392 SER A O 1
ATOM 2959 N N . GLN A 1 393 ? -5.584 -8.722 31.797 1.00 88.00 393 GLN A N 1
ATOM 2960 C CA . GLN A 1 393 ? -4.597 -9.642 32.363 1.00 88.00 393 GLN A CA 1
ATOM 2961 C C . GLN A 1 393 ? -4.754 -9.776 33.880 1.00 88.00 393 GLN A C 1
ATOM 2963 O O . GLN A 1 393 ? -4.692 -10.891 34.406 1.00 88.00 393 GLN A O 1
ATOM 2968 N N . ASP A 1 394 ? -4.988 -8.668 34.573 1.00 91.25 394 ASP A N 1
ATOM 2969 C CA . ASP A 1 394 ? -5.120 -8.646 36.023 1.00 91.25 394 ASP A CA 1
ATOM 2970 C C . ASP A 1 394 ? -6.428 -9.299 36.479 1.00 91.25 394 ASP A C 1
ATOM 2972 O O . ASP A 1 394 ? -6.394 -10.089 37.420 1.00 91.25 394 ASP A O 1
ATOM 2976 N N . LEU A 1 395 ? -7.536 -9.148 35.743 1.00 90.56 395 LEU A N 1
ATOM 2977 C CA . LEU A 1 395 ? -8.779 -9.892 35.996 1.00 90.56 395 LEU A CA 1
ATOM 2978 C C . LEU A 1 395 ? -8.575 -11.412 35.916 1.00 90.56 395 LEU A C 1
ATOM 2980 O O . LEU A 1 395 ? -9.044 -12.158 36.778 1.00 90.56 395 LEU A O 1
ATOM 2984 N N . ARG A 1 396 ? -7.818 -11.899 34.923 1.00 88.94 396 ARG A N 1
ATOM 2985 C CA . ARG A 1 396 ? -7.490 -13.335 34.825 1.00 88.94 396 ARG A CA 1
ATOM 2986 C C . ARG A 1 396 ? -6.659 -13.819 36.011 1.00 88.94 396 ARG A C 1
ATOM 2988 O O . ARG A 1 396 ? -6.845 -14.947 36.472 1.00 88.94 396 ARG A O 1
ATOM 2995 N N . LYS A 1 397 ? -5.730 -12.994 36.506 1.00 91.25 397 LYS A N 1
ATOM 2996 C CA . LYS A 1 397 ? -4.961 -13.303 37.722 1.00 91.25 397 LYS A CA 1
ATOM 2997 C C . LYS A 1 397 ? -5.856 -13.257 38.959 1.00 91.25 397 LYS A C 1
ATOM 2999 O O . LYS A 1 397 ? -5.694 -14.121 39.816 1.00 91.25 397 LYS A O 1
ATOM 3004 N N . ALA A 1 398 ? -6.791 -12.315 39.039 1.00 92.50 398 ALA A N 1
ATOM 3005 C CA . ALA A 1 398 ? -7.669 -12.112 40.184 1.00 92.50 398 ALA A CA 1
ATOM 3006 C C . ALA A 1 398 ? -8.539 -13.330 40.485 1.00 92.50 398 ALA A C 1
ATOM 3008 O O . ALA A 1 398 ? -8.631 -13.739 41.644 1.00 92.50 398 ALA A O 1
ATOM 3009 N N . ILE A 1 399 ? -9.089 -13.964 39.443 1.00 87.81 399 ILE A N 1
ATOM 3010 C CA . ILE A 1 399 ? -9.856 -15.212 39.571 1.00 87.81 399 ILE A CA 1
ATOM 3011 C C . ILE A 1 399 ? -8.972 -16.317 40.172 1.00 87.81 399 ILE A C 1
ATOM 3013 O O . ILE A 1 399 ? -9.346 -16.956 41.154 1.00 87.81 399 ILE A O 1
ATOM 3017 N N . LYS A 1 400 ? -7.757 -16.507 39.639 1.00 89.81 400 LYS A N 1
ATOM 3018 C CA . LYS A 1 400 ? -6.826 -17.553 40.106 1.00 89.81 400 LYS A CA 1
ATOM 3019 C C . LYS A 1 400 ? -6.334 -17.328 41.535 1.00 89.81 400 LYS A C 1
ATOM 3021 O O . LYS A 1 400 ? -6.182 -18.287 42.285 1.00 89.81 400 LYS A O 1
ATOM 3026 N N . HIS A 1 401 ? -6.086 -16.076 41.907 1.00 92.69 401 HIS A N 1
ATOM 3027 C CA . HIS A 1 401 ? -5.535 -15.708 43.212 1.00 92.69 401 HIS A CA 1
ATOM 3028 C C . HIS A 1 401 ? -6.610 -15.338 44.245 1.00 92.69 401 HIS A C 1
ATOM 3030 O O . HIS A 1 401 ? -6.260 -14.843 45.312 1.00 92.69 401 HIS A O 1
ATOM 3036 N N . ARG A 1 402 ? -7.900 -15.575 43.950 1.00 89.25 402 ARG A N 1
ATOM 3037 C CA . ARG A 1 402 ? -9.037 -15.291 44.847 1.00 89.25 402 ARG A CA 1
ATOM 3038 C C . ARG A 1 402 ? -9.026 -13.859 45.396 1.00 89.25 402 ARG A C 1
ATOM 3040 O O . ARG A 1 402 ? -9.166 -13.633 46.592 1.00 89.25 402 ARG A O 1
ATOM 3047 N N . GLN A 1 403 ? -8.841 -12.890 44.505 1.00 94.69 403 GLN A N 1
ATOM 3048 C CA . GLN A 1 403 ? -8.766 -11.468 44.866 1.00 94.69 403 GLN A CA 1
ATOM 3049 C C . GLN A 1 403 ? -10.140 -10.784 44.941 1.00 94.69 403 GLN A C 1
ATOM 3051 O O . GLN A 1 403 ? -10.223 -9.601 45.265 1.00 94.69 403 GLN A O 1
ATOM 3056 N N . PHE A 1 404 ? -11.220 -11.500 44.636 1.00 95.00 404 PHE A N 1
ATOM 3057 C CA . PHE A 1 404 ? -12.577 -10.982 44.761 1.00 95.00 404 PHE A CA 1
ATOM 3058 C C . PHE A 1 404 ? -13.111 -11.152 46.182 1.00 95.00 404 PHE A C 1
ATOM 3060 O O . PHE A 1 404 ? -12.790 -12.113 46.880 1.00 95.00 404 PHE A O 1
ATOM 3067 N N . CYS A 1 405 ? -13.939 -10.206 46.608 1.00 94.56 405 CYS A N 1
ATOM 3068 C CA . CYS A 1 405 ? -14.652 -10.243 47.877 1.00 94.56 405 CYS A CA 1
ATOM 3069 C C . CYS A 1 405 ? -16.074 -9.694 47.697 1.00 94.56 405 CYS A C 1
ATOM 3071 O O . CYS A 1 405 ? -16.368 -8.994 46.727 1.00 94.56 405 CYS A O 1
ATOM 3073 N N . ILE A 1 406 ? -16.974 -10.030 48.621 1.00 95.50 406 ILE A N 1
ATOM 3074 C CA . ILE A 1 406 ? -18.361 -9.558 48.604 1.00 95.50 406 ILE A CA 1
ATOM 3075 C C . ILE A 1 406 ? -18.570 -8.633 49.794 1.00 95.50 406 ILE A C 1
ATOM 3077 O O . ILE A 1 406 ? -18.296 -8.995 50.937 1.00 95.50 406 ILE A O 1
ATOM 3081 N N . TYR A 1 407 ? -19.055 -7.430 49.513 1.00 96.19 407 TYR A N 1
ATOM 3082 C CA . TYR A 1 407 ? -19.542 -6.506 50.528 1.00 96.19 407 TYR A CA 1
ATOM 3083 C C . TYR A 1 407 ? -21.058 -6.646 50.616 1.00 96.19 407 TYR A C 1
ATOM 3085 O O . TYR A 1 407 ? -21.722 -6.833 49.601 1.00 96.19 407 TYR A O 1
ATOM 3093 N N . TYR A 1 408 ? -21.609 -6.535 51.821 1.00 95.31 408 TYR A N 1
ATOM 3094 C CA . TYR A 1 408 ? -23.040 -6.703 52.052 1.00 95.31 408 TYR A CA 1
ATOM 3095 C C . TYR A 1 408 ? -23.675 -5.371 52.429 1.00 95.31 408 TYR A C 1
ATOM 3097 O O . TYR A 1 408 ? -23.358 -4.803 53.474 1.00 95.31 408 TYR A O 1
ATOM 3105 N N . GLN A 1 409 ? -24.575 -4.870 51.581 1.00 95.81 409 GLN A N 1
ATOM 3106 C CA . GLN A 1 409 ? -25.348 -3.668 51.884 1.00 95.81 409 GLN A CA 1
ATOM 3107 C C . GLN A 1 409 ? -26.693 -4.061 52.507 1.00 95.81 409 GLN A C 1
ATOM 3109 O O . GLN A 1 409 ? -27.477 -4.740 51.843 1.00 95.81 409 GLN A O 1
ATOM 3114 N N . PRO A 1 410 ? -26.988 -3.671 53.758 1.00 94.19 410 PRO A N 1
ATOM 3115 C CA . PRO A 1 410 ? -28.205 -4.098 54.439 1.00 94.19 410 PRO A CA 1
ATOM 3116 C C . PRO A 1 410 ? -29.462 -3.505 53.791 1.00 94.19 410 PRO A C 1
ATOM 3118 O O . PRO A 1 410 ? -29.478 -2.347 53.373 1.00 94.19 410 PRO A O 1
ATOM 3121 N N . LYS A 1 411 ? -30.531 -4.303 53.753 1.00 93.88 411 LYS A N 1
ATOM 3122 C CA . LYS A 1 411 ? -31.878 -3.897 53.336 1.00 93.88 411 LYS A CA 1
ATOM 3123 C C . LYS A 1 411 ? -32.787 -3.885 54.555 1.00 93.88 411 LYS A C 1
ATOM 3125 O O . LYS A 1 411 ? -32.815 -4.854 55.312 1.00 93.88 411 LYS A O 1
ATOM 3130 N N . PHE A 1 412 ? -33.536 -2.804 54.724 1.00 93.25 412 PHE A N 1
ATOM 3131 C CA . PHE A 1 412 ? -34.449 -2.618 55.847 1.00 93.25 412 PHE A CA 1
ATOM 3132 C C . PHE A 1 412 ? -35.893 -2.607 55.366 1.00 93.25 412 PHE A C 1
ATOM 3134 O O . PHE A 1 412 ? -36.198 -2.119 54.278 1.00 93.25 412 PHE A O 1
ATOM 3141 N N . ASP A 1 413 ? -36.778 -3.144 56.193 1.00 92.69 413 ASP A N 1
ATOM 3142 C CA . ASP A 1 413 ? -38.212 -2.990 56.024 1.00 92.69 413 ASP A CA 1
ATOM 3143 C C . ASP A 1 413 ? -38.604 -1.523 56.264 1.00 92.69 413 ASP A C 1
ATOM 3145 O O . ASP A 1 41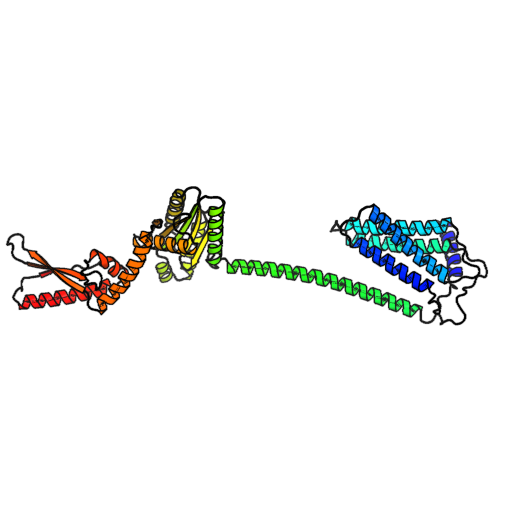3 ? -38.264 -0.944 57.296 1.00 92.69 413 ASP A O 1
ATOM 3149 N N . ALA A 1 414 ? -39.317 -0.913 55.315 1.00 92.38 414 ALA A N 1
ATOM 3150 C CA . ALA A 1 414 ? -39.659 0.508 55.381 1.00 92.38 414 ALA A CA 1
ATOM 3151 C C . ALA A 1 414 ? -40.676 0.852 56.486 1.00 92.38 414 ALA A C 1
ATOM 3153 O O . ALA A 1 414 ? -40.727 1.999 56.924 1.00 92.38 414 ALA A O 1
ATOM 3154 N N . LEU A 1 415 ? -41.492 -0.113 56.924 1.00 93.19 415 LEU A N 1
ATOM 3155 C CA . LEU A 1 415 ? -42.517 0.086 57.950 1.00 93.19 415 LEU A CA 1
ATOM 3156 C C . LEU A 1 415 ? -41.970 -0.200 59.349 1.00 93.19 415 LEU A C 1
ATOM 3158 O O . LEU A 1 415 ? -42.246 0.547 60.284 1.00 93.19 415 LEU A O 1
ATOM 3162 N N . THR A 1 416 ? -41.216 -1.290 59.501 1.00 90.94 416 THR A N 1
ATOM 3163 C CA . THR A 1 416 ? -40.745 -1.769 60.811 1.00 90.94 416 THR A CA 1
ATOM 3164 C C . THR A 1 416 ? -39.322 -1.333 61.151 1.00 90.94 416 THR A C 1
ATOM 3166 O O . THR A 1 416 ? -38.931 -1.402 62.314 1.00 90.94 416 THR A O 1
ATOM 3169 N N . GLY A 1 417 ? -38.531 -0.896 60.164 1.00 90.44 417 GLY A N 1
ATOM 3170 C CA . GLY A 1 417 ? -37.123 -0.532 60.344 1.00 90.44 417 GLY A CA 1
ATOM 3171 C C . GLY A 1 417 ? -36.201 -1.719 60.645 1.00 90.44 417 GLY A C 1
ATOM 3172 O O . GLY A 1 417 ? -35.022 -1.520 60.936 1.00 90.44 417 GLY A O 1
ATOM 3173 N N . LEU A 1 418 ? -36.711 -2.953 60.588 1.00 89.25 418 LEU A N 1
ATOM 3174 C CA . LEU A 1 418 ? -35.934 -4.159 60.853 1.00 89.25 418 LEU A CA 1
ATOM 3175 C C . LEU A 1 418 ? -35.120 -4.580 59.618 1.00 89.25 418 LEU A C 1
ATOM 3177 O O . LEU A 1 418 ? -35.587 -4.414 58.487 1.00 89.25 418 LEU A O 1
ATOM 3181 N N . PRO A 1 419 ? -33.914 -5.146 59.800 1.00 89.31 419 PRO A N 1
ATOM 3182 C CA . PRO A 1 419 ? -33.127 -5.679 58.696 1.00 89.31 419 PRO A CA 1
ATOM 3183 C C . PRO A 1 419 ? -33.797 -6.929 58.109 1.00 89.31 419 PRO A C 1
ATOM 3185 O O . PRO A 1 419 ? -34.067 -7.899 58.815 1.00 89.31 419 PRO A O 1
ATOM 3188 N N . LEU A 1 420 ? -34.036 -6.910 56.798 1.00 92.00 420 LEU A N 1
ATOM 3189 C CA . LEU A 1 420 ? -34.616 -8.012 56.021 1.00 92.00 420 LEU A CA 1
ATOM 3190 C C . LEU A 1 420 ? -33.552 -8.875 55.329 1.00 92.00 420 LEU A C 1
ATOM 3192 O O . LEU A 1 420 ? -33.872 -9.911 54.747 1.00 92.00 420 LEU A O 1
ATOM 3196 N N . GLY A 1 421 ? -32.296 -8.437 55.337 1.00 92.62 421 GLY A N 1
ATOM 3197 C CA . GLY A 1 421 ? -31.194 -9.103 54.656 1.00 92.62 421 GLY A CA 1
ATOM 3198 C C . GLY A 1 421 ? -30.244 -8.105 54.010 1.00 92.62 421 GLY A C 1
ATOM 3199 O O . GLY A 1 421 ? -30.099 -6.986 54.502 1.00 92.62 421 GLY A O 1
ATOM 3200 N N . ALA A 1 422 ? -29.590 -8.499 52.919 1.00 95.50 422 ALA A N 1
ATOM 3201 C CA . ALA A 1 422 ? -28.556 -7.685 52.290 1.00 95.50 422 ALA A CA 1
ATOM 3202 C C . ALA A 1 422 ? -28.472 -7.860 50.768 1.00 95.50 422 ALA A C 1
ATOM 3204 O O . ALA A 1 422 ? -28.923 -8.852 50.203 1.00 95.50 422 ALA A O 1
ATOM 3205 N N . GLU A 1 423 ? -27.865 -6.891 50.093 1.00 96.69 423 GLU A N 1
ATOM 3206 C CA . GLU A 1 423 ? -27.372 -7.035 48.725 1.00 96.69 423 GLU A CA 1
ATOM 3207 C C . GLU A 1 423 ? -25.902 -7.437 48.730 1.00 96.69 423 GLU A C 1
ATOM 3209 O O . GLU A 1 423 ? -25.096 -6.801 49.411 1.00 96.69 423 GLU A O 1
ATOM 3214 N N . ALA A 1 424 ? -25.562 -8.476 47.972 1.00 95.69 424 ALA A N 1
ATOM 3215 C CA . ALA A 1 424 ? -24.193 -8.888 47.718 1.00 95.69 424 ALA A CA 1
ATOM 3216 C C . ALA A 1 424 ? -23.594 -8.009 46.613 1.00 95.69 424 ALA A C 1
ATOM 3218 O O . ALA A 1 424 ? -24.003 -8.062 45.453 1.00 95.69 424 ALA A O 1
ATOM 3219 N N . LEU A 1 425 ? -22.604 -7.203 46.982 1.00 94.88 425 LEU A N 1
ATOM 3220 C CA . LEU A 1 425 ? -21.921 -6.275 46.096 1.00 94.88 425 LEU A CA 1
ATOM 3221 C C . LEU A 1 425 ? -20.481 -6.738 45.888 1.00 94.88 425 LEU A C 1
ATOM 3223 O O . LEU A 1 425 ? -19.656 -6.677 46.801 1.00 94.88 425 LEU A O 1
ATOM 3227 N N . LEU A 1 426 ? -20.176 -7.173 44.668 1.00 95.19 426 LEU A N 1
ATOM 3228 C CA . LEU A 1 426 ? -18.836 -7.610 44.294 1.00 95.19 426 LEU A CA 1
ATOM 3229 C C . LEU A 1 426 ? -17.819 -6.472 44.450 1.00 95.19 426 LEU A C 1
ATOM 3231 O O . LEU A 1 426 ? -18.069 -5.319 44.082 1.00 95.19 426 LEU A O 1
ATOM 3235 N N . ARG A 1 427 ? -16.650 -6.813 44.979 1.00 95.75 427 ARG A N 1
ATOM 3236 C CA . ARG A 1 427 ? -15.474 -5.957 45.091 1.00 95.75 427 ARG A CA 1
ATOM 3237 C C . ARG A 1 427 ? -14.245 -6.736 44.654 1.00 95.75 427 ARG A C 1
ATOM 3239 O O . ARG A 1 427 ? -14.181 -7.957 44.798 1.00 95.75 427 ARG A O 1
ATOM 3246 N N . TRP A 1 428 ? -13.262 -6.020 44.131 1.00 95.81 428 TRP A N 1
ATOM 3247 C CA . TRP A 1 428 ? -11.976 -6.603 43.773 1.00 95.81 428 TRP A CA 1
ATOM 3248 C C . TRP A 1 428 ? -10.873 -5.963 44.605 1.00 95.81 428 TRP A C 1
ATOM 3250 O O . TRP A 1 428 ? -10.624 -4.768 44.498 1.00 95.81 428 TRP A O 1
ATOM 3260 N N . ASN A 1 429 ? -10.201 -6.766 45.424 1.00 93.44 429 ASN A N 1
ATOM 3261 C CA . ASN A 1 429 ? -9.009 -6.360 46.154 1.00 93.44 429 ASN A CA 1
ATOM 3262 C C . ASN A 1 429 ? -7.790 -6.428 45.223 1.00 93.44 429 ASN A C 1
ATOM 3264 O O . ASN A 1 429 ? -7.082 -7.437 45.177 1.00 93.44 429 ASN A O 1
ATOM 3268 N N . HIS A 1 430 ? -7.557 -5.363 44.459 1.00 92.75 430 HIS A N 1
ATOM 3269 C CA . HIS A 1 430 ? -6.399 -5.263 43.580 1.00 92.75 430 HIS A CA 1
ATOM 3270 C C . HIS A 1 430 ? -5.113 -5.054 44.399 1.00 92.75 430 HIS A C 1
ATOM 3272 O O . HIS A 1 430 ? -5.091 -4.162 45.252 1.00 92.75 430 HIS A O 1
ATOM 3278 N N . PRO A 1 431 ? -4.016 -5.788 44.122 1.00 89.00 431 PRO A N 1
ATOM 3279 C CA . PRO A 1 431 ? -2.759 -5.646 44.864 1.00 89.00 431 PRO A CA 1
ATOM 3280 C C . PRO A 1 431 ? -2.178 -4.228 44.832 1.00 89.00 431 PRO A C 1
ATOM 3282 O O . PRO A 1 431 ? -1.600 -3.778 45.814 1.00 89.00 431 PRO A O 1
ATOM 3285 N N . GLU A 1 432 ? -2.342 -3.531 43.706 1.00 89.25 432 GLU A N 1
ATOM 3286 C CA . GLU A 1 432 ? -1.754 -2.201 43.484 1.00 89.25 432 GLU A CA 1
ATOM 3287 C C . GLU A 1 432 ? -2.767 -1.051 43.595 1.00 89.25 432 GLU A C 1
ATOM 3289 O O . GLU A 1 432 ? -2.389 0.062 43.938 1.00 89.25 432 GLU A O 1
ATOM 3294 N N . GLN A 1 433 ? -4.051 -1.301 43.308 1.00 85.88 433 GLN A N 1
ATOM 3295 C CA . GLN A 1 433 ? -5.084 -0.252 43.202 1.00 85.88 433 GLN A CA 1
ATOM 3296 C C . GLN A 1 433 ? -6.052 -0.263 44.395 1.00 85.88 433 GLN A C 1
ATOM 3298 O O . GLN A 1 433 ? -6.931 0.589 44.495 1.00 85.88 433 GLN A O 1
ATOM 3303 N N . GLY A 1 434 ? -5.883 -1.207 45.327 1.00 90.94 434 GLY A N 1
ATOM 3304 C CA . GLY A 1 434 ? -6.759 -1.361 46.482 1.00 90.94 434 GLY A CA 1
ATOM 3305 C C . GLY A 1 434 ? -8.126 -1.937 46.113 1.00 90.94 434 GLY A C 1
ATOM 3306 O O . GLY A 1 434 ? -8.262 -2.708 45.164 1.00 90.94 434 GLY A O 1
ATOM 3307 N N . VAL A 1 435 ? -9.146 -1.604 46.907 1.00 92.75 435 VAL A N 1
ATOM 3308 C CA . VAL A 1 435 ? -10.502 -2.140 46.730 1.00 92.75 435 VAL A CA 1
ATOM 3309 C C . VAL A 1 435 ? -11.216 -1.401 45.601 1.00 92.75 435 VAL A C 1
ATOM 3311 O O . VAL A 1 435 ? -11.575 -0.233 45.741 1.00 92.75 435 VAL A O 1
ATOM 3314 N N . MET A 1 436 ? -11.468 -2.100 44.500 1.00 92.62 436 MET A N 1
ATOM 3315 C CA . MET A 1 436 ? -12.156 -1.566 43.332 1.00 92.62 436 MET A CA 1
ATOM 3316 C C . MET A 1 436 ? -13.641 -1.929 43.319 1.00 92.62 436 MET A C 1
ATOM 3318 O O . MET A 1 436 ? -14.051 -3.033 43.698 1.00 92.62 436 MET A O 1
ATOM 3322 N N . GLY A 1 437 ? -14.448 -0.972 42.858 1.00 91.00 437 GLY A N 1
ATOM 3323 C CA . GLY A 1 437 ? -15.880 -1.138 42.630 1.00 91.00 437 GLY A CA 1
ATOM 3324 C C . GLY A 1 437 ? -16.195 -1.778 41.270 1.00 91.00 437 GLY A C 1
ATOM 3325 O O . GLY A 1 437 ? -15.360 -1.730 40.365 1.00 91.00 437 GLY A O 1
ATOM 3326 N N . PRO A 1 438 ? -17.400 -2.354 41.112 1.00 88.75 438 PRO A N 1
ATOM 3327 C CA . PRO A 1 438 ? -17.805 -3.079 39.906 1.00 88.75 438 PRO A CA 1
ATOM 3328 C C . PRO A 1 438 ? -17.736 -2.227 38.631 1.00 88.75 438 PRO A C 1
ATOM 3330 O O . PRO A 1 438 ? -17.310 -2.733 37.595 1.00 88.75 438 PRO A O 1
ATOM 3333 N N . ASP A 1 439 ? -18.040 -0.929 38.716 1.00 86.69 439 ASP A N 1
ATOM 3334 C CA . ASP A 1 439 ? -18.044 0.001 37.573 1.00 86.69 439 ASP A CA 1
ATOM 3335 C C . ASP A 1 439 ? -16.699 0.066 36.830 1.00 86.69 439 ASP A C 1
ATOM 3337 O O . ASP A 1 439 ? -16.647 0.397 35.648 1.00 86.69 439 ASP A O 1
ATOM 3341 N N . GLN A 1 440 ? -15.598 -0.268 37.509 1.00 85.69 440 GLN A N 1
ATOM 3342 C CA . GLN A 1 440 ? -14.253 -0.182 36.943 1.00 85.69 440 GLN A CA 1
ATOM 3343 C C . GLN A 1 440 ? -13.838 -1.433 36.159 1.00 85.69 440 GLN A C 1
ATOM 3345 O O . GLN A 1 440 ? -12.958 -1.345 35.304 1.00 85.69 440 GLN A O 1
ATOM 3350 N N . PHE A 1 441 ? -14.437 -2.600 36.427 1.00 90.25 441 PHE A N 1
ATOM 3351 C CA . PHE A 1 441 ? -13.955 -3.870 35.866 1.00 90.25 441 PHE A CA 1
ATOM 3352 C C . PHE A 1 441 ? -15.040 -4.777 35.273 1.00 90.25 441 PHE A C 1
ATOM 3354 O O . PHE A 1 441 ? -14.703 -5.637 34.457 1.00 90.25 441 PHE A O 1
ATOM 3361 N N . ILE A 1 442 ? -16.322 -4.597 35.615 1.00 89.56 442 ILE A N 1
ATOM 3362 C CA . ILE A 1 442 ? -17.413 -5.456 35.118 1.00 89.56 442 ILE A CA 1
ATOM 3363 C C . ILE A 1 442 ? -17.513 -5.404 33.594 1.00 89.56 442 ILE A C 1
ATOM 3365 O O . ILE A 1 442 ? -17.510 -6.454 32.958 1.00 89.56 442 ILE A O 1
ATOM 3369 N N . ALA A 1 443 ? -17.462 -4.212 32.993 1.00 84.00 443 ALA A N 1
ATOM 3370 C CA . ALA A 1 443 ? -17.511 -4.065 31.536 1.00 84.00 443 ALA A CA 1
ATOM 3371 C C . ALA A 1 443 ? -16.379 -4.834 30.821 1.00 84.00 443 ALA A C 1
ATOM 3373 O O . ALA A 1 443 ? -16.557 -5.359 29.722 1.00 84.00 443 ALA A O 1
ATOM 3374 N N . MET A 1 444 ? -15.197 -4.925 31.443 1.00 84.19 444 MET A N 1
ATOM 3375 C CA . MET A 1 444 ? -14.082 -5.714 30.910 1.00 84.19 444 MET A CA 1
ATOM 3376 C C . MET A 1 444 ? -14.300 -7.218 31.123 1.00 84.19 444 MET A C 1
ATOM 3378 O O . MET A 1 444 ? -14.000 -8.021 30.236 1.00 84.19 444 MET A O 1
ATOM 3382 N N . ALA A 1 445 ? -14.837 -7.616 32.277 1.00 87.50 445 ALA A N 1
ATOM 3383 C CA . ALA A 1 445 ? -15.177 -9.006 32.561 1.00 87.50 445 ALA A CA 1
ATOM 3384 C C . ALA A 1 445 ? -16.234 -9.548 31.583 1.00 87.50 445 ALA A C 1
ATOM 3386 O O . ALA A 1 445 ? -16.102 -10.678 31.115 1.00 87.50 445 ALA A O 1
ATOM 3387 N N . GLU A 1 446 ? -17.228 -8.738 31.219 1.00 85.25 446 GLU A N 1
ATOM 3388 C CA . GLU A 1 446 ? -18.246 -9.074 30.217 1.00 85.25 446 GLU A CA 1
ATOM 3389 C C . GLU A 1 446 ? -17.627 -9.238 28.828 1.00 85.25 446 GLU A C 1
ATOM 3391 O O . GLU A 1 446 ? -17.743 -10.300 28.217 1.00 85.25 446 GLU A O 1
ATOM 3396 N N . LYS A 1 447 ? -16.864 -8.237 28.363 1.00 77.56 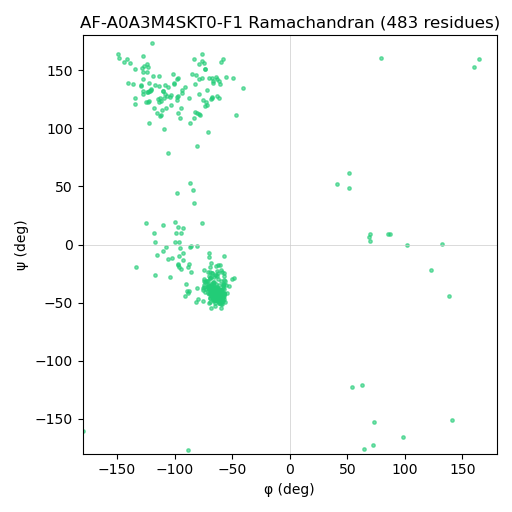447 LYS A N 1
ATOM 3397 C CA . LYS A 1 447 ? -16.186 -8.279 27.053 1.00 77.56 447 LYS A CA 1
ATOM 3398 C C . LYS A 1 447 ? -15.261 -9.487 26.887 1.00 77.56 447 LYS A C 1
ATOM 3400 O O . LYS A 1 447 ? -15.071 -9.969 25.774 1.00 77.56 447 LYS A O 1
ATOM 3405 N N . THR A 1 448 ? -14.657 -9.957 27.976 1.00 80.56 448 THR A N 1
ATOM 3406 C CA . THR A 1 448 ? -13.705 -11.080 27.962 1.00 80.56 448 THR A CA 1
ATOM 3407 C C . THR A 1 448 ? -14.345 -12.432 28.276 1.00 80.56 448 THR A C 1
ATOM 3409 O O . THR A 1 448 ? -13.642 -13.444 28.257 1.00 80.56 448 THR A O 1
ATOM 3412 N N . GLY A 1 449 ? -15.646 -12.466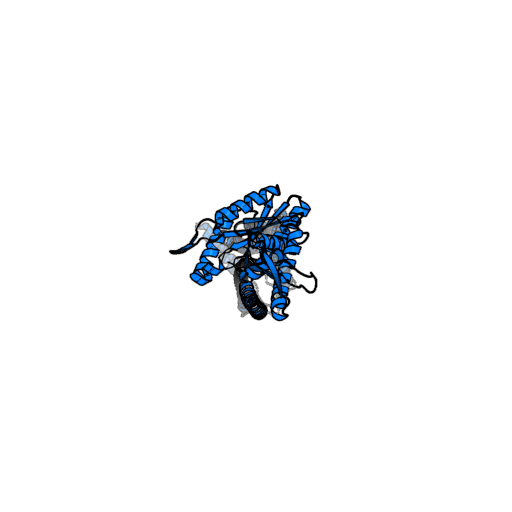 28.585 1.00 84.00 449 GLY A N 1
ATOM 3413 C CA . GLY A 1 449 ? -16.359 -13.667 29.028 1.00 84.00 449 GLY A CA 1
ATOM 3414 C C . GLY A 1 449 ? -15.973 -14.154 30.431 1.00 84.00 449 GLY A C 1
ATOM 3415 O O . GLY A 1 449 ? -16.482 -15.173 30.892 1.00 84.00 449 GLY A O 1
ATOM 3416 N N . LEU A 1 450 ? -15.095 -13.434 31.140 1.00 89.50 450 LEU A N 1
ATOM 3417 C CA . LEU A 1 450 ? -14.695 -13.760 32.513 1.00 89.50 450 LEU A CA 1
ATOM 3418 C C . LEU A 1 450 ? -15.828 -13.534 33.518 1.00 89.50 450 LEU A C 1
ATOM 3420 O O . LEU A 1 450 ? -15.796 -14.113 34.603 1.00 89.50 450 LEU A O 1
ATOM 3424 N N . ILE A 1 451 ? -16.833 -12.734 33.152 1.00 92.19 451 ILE A N 1
ATOM 3425 C CA . ILE A 1 451 ? -17.998 -12.461 33.994 1.00 92.19 451 ILE A CA 1
ATOM 3426 C C . ILE A 1 451 ? -18.744 -13.735 34.399 1.00 92.19 451 ILE A C 1
ATOM 3428 O O . ILE A 1 451 ? -19.251 -13.799 35.510 1.00 92.19 451 ILE A O 1
ATOM 3432 N N . ILE A 1 452 ? -18.733 -14.775 33.558 1.00 90.44 452 ILE A N 1
ATOM 3433 C CA . ILE A 1 452 ? -19.398 -16.053 33.847 1.00 90.44 452 ILE A CA 1
ATOM 3434 C C . ILE A 1 452 ? -18.731 -16.733 35.050 1.00 90.44 452 ILE A C 1
ATOM 3436 O O . ILE A 1 452 ? -19.396 -17.056 36.028 1.00 90.44 452 ILE A O 1
ATOM 3440 N N . GLN A 1 453 ? -17.400 -16.861 35.025 1.00 91.31 453 GLN A N 1
ATOM 3441 C CA . GLN A 1 453 ? -16.632 -17.472 36.120 1.00 91.31 453 GLN A CA 1
ATOM 3442 C C . GLN A 1 453 ? -16.728 -16.651 37.412 1.00 91.31 453 GLN A C 1
ATOM 3444 O O . GLN A 1 453 ? -16.782 -17.201 38.509 1.00 91.31 453 GLN A O 1
ATOM 3449 N N . ILE A 1 454 ? -16.741 -15.322 37.285 1.00 92.50 454 ILE A N 1
ATOM 3450 C CA . ILE A 1 454 ? -16.907 -14.422 38.428 1.00 92.50 454 ILE A CA 1
ATOM 3451 C C . ILE A 1 454 ? -18.319 -14.567 39.010 1.00 92.50 454 ILE A C 1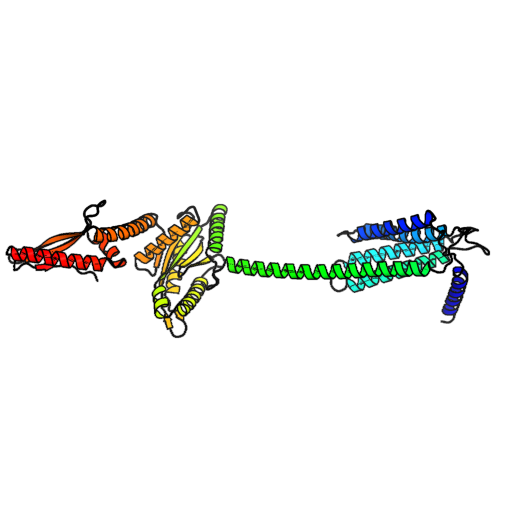
ATOM 3453 O O . ILE A 1 454 ? -18.462 -14.647 40.226 1.00 92.50 454 ILE A O 1
ATOM 3457 N N . GLY A 1 455 ? -19.348 -14.634 38.165 1.00 92.31 455 GLY A N 1
ATOM 3458 C CA . GLY A 1 455 ? -20.744 -14.791 38.569 1.00 92.31 455 GLY A CA 1
ATOM 3459 C C . GLY A 1 455 ? -21.004 -16.101 39.310 1.00 92.31 455 GLY A C 1
ATOM 3460 O O . GLY A 1 455 ? -21.636 -16.078 40.365 1.00 92.31 455 GLY A O 1
ATOM 3461 N N . GLU A 1 456 ? -20.457 -17.217 38.820 1.00 92.44 456 GLU A N 1
ATOM 3462 C CA . GLU A 1 456 ? -20.501 -18.512 39.519 1.00 92.44 456 GLU A CA 1
ATOM 3463 C C . GLU A 1 456 ? -19.894 -18.404 40.922 1.00 92.44 456 GLU A C 1
ATOM 3465 O O . GLU A 1 456 ? -20.537 -18.754 41.911 1.00 92.44 456 GLU A O 1
ATOM 3470 N N . TRP A 1 457 ? -18.697 -17.819 41.027 1.00 93.00 457 TRP A N 1
ATOM 3471 C CA . TRP A 1 457 ? -18.036 -17.627 42.315 1.00 93.00 457 TRP A CA 1
ATOM 3472 C C . TRP A 1 457 ? -18.837 -16.722 43.268 1.00 93.00 457 TRP A C 1
ATOM 3474 O O . TRP A 1 457 ? -18.929 -17.011 44.462 1.00 93.00 457 TRP A O 1
ATOM 3484 N N . VAL A 1 458 ? -19.442 -15.641 42.759 1.00 94.75 458 VAL A N 1
ATOM 3485 C CA . VAL A 1 458 ? -20.276 -14.732 43.564 1.00 94.75 458 VAL A CA 1
ATOM 3486 C C . VAL A 1 458 ? -21.500 -15.453 44.124 1.00 94.75 458 VAL A C 1
ATOM 3488 O O . VAL A 1 458 ? -21.839 -15.251 45.291 1.00 94.75 458 VAL A O 1
ATOM 3491 N N . LEU A 1 459 ? -22.160 -16.286 43.317 1.00 94.81 459 LEU A N 1
ATOM 3492 C CA . LEU A 1 459 ? -23.324 -17.059 43.752 1.00 94.81 459 LEU A CA 1
ATOM 3493 C C . LEU A 1 459 ? -22.948 -18.078 44.828 1.00 94.81 459 LEU A C 1
ATOM 3495 O O . LEU A 1 459 ? -23.613 -18.132 45.864 1.00 94.81 459 LEU A O 1
ATOM 3499 N N . ASP A 1 460 ? -21.861 -18.823 44.622 1.00 94.50 460 ASP A N 1
ATOM 3500 C CA . ASP A 1 460 ? -21.365 -19.796 45.596 1.00 94.50 460 ASP A CA 1
ATOM 3501 C C . ASP A 1 460 ? -21.066 -19.135 46.947 1.00 94.50 460 ASP A C 1
ATOM 3503 O O . ASP A 1 460 ? -21.499 -19.619 47.998 1.00 94.50 460 ASP A O 1
ATOM 3507 N N . GLU A 1 461 ? -20.380 -17.991 46.932 1.00 94.50 461 GLU A N 1
ATOM 3508 C CA . GLU A 1 461 ? -20.008 -17.273 48.150 1.00 94.50 461 GLU A CA 1
ATOM 3509 C C . GLU A 1 461 ? -21.220 -16.625 48.840 1.00 94.50 461 GLU A C 1
ATOM 3511 O O . GLU A 1 461 ? -21.340 -16.687 50.067 1.00 94.50 461 GLU A O 1
ATOM 3516 N N . ALA A 1 462 ? -22.174 -16.079 48.077 1.00 95.06 462 ALA A N 1
ATOM 3517 C CA . ALA A 1 462 ? -23.425 -15.556 48.624 1.00 95.06 462 ALA A CA 1
ATOM 3518 C C . ALA A 1 462 ? -24.268 -16.666 49.279 1.00 95.06 462 ALA A C 1
ATOM 3520 O O . ALA A 1 462 ? -24.786 -16.489 50.386 1.00 95.06 462 ALA A O 1
ATOM 3521 N N . CYS A 1 463 ? -24.373 -17.839 48.647 1.00 95.00 463 CYS A N 1
ATOM 3522 C CA . CYS A 1 463 ? -25.061 -18.996 49.218 1.00 95.00 463 CYS A CA 1
ATOM 3523 C C . CYS A 1 463 ? -24.350 -19.525 50.472 1.00 95.00 463 CYS A C 1
ATOM 3525 O O . CYS A 1 463 ? -25.013 -19.817 51.475 1.00 95.00 463 CYS A O 1
ATOM 3527 N N . ARG A 1 464 ? -23.011 -19.603 50.451 1.00 95.69 464 ARG A N 1
ATOM 3528 C CA . ARG A 1 464 ? -22.192 -19.979 51.613 1.00 95.69 464 ARG A CA 1
ATOM 3529 C C . ARG A 1 464 ? -22.446 -19.035 52.790 1.00 95.69 464 ARG A C 1
ATOM 3531 O O . ARG A 1 464 ? -22.719 -19.507 53.894 1.00 95.69 464 ARG A O 1
ATOM 3538 N N . GLN A 1 465 ? -22.417 -17.721 52.559 1.00 94.94 465 GLN A N 1
ATOM 3539 C CA . GLN A 1 465 ? -22.638 -16.726 53.609 1.00 94.94 465 GLN A CA 1
ATOM 3540 C C . GLN A 1 465 ? -24.076 -16.752 54.143 1.00 94.94 465 GLN A C 1
ATOM 3542 O O . GLN A 1 465 ? -24.288 -16.668 55.354 1.00 94.94 465 GLN A O 1
ATOM 3547 N N . MET A 1 466 ? -25.074 -16.927 53.269 1.00 94.19 466 MET A N 1
ATOM 3548 C CA . MET A 1 466 ? -26.473 -17.039 53.692 1.00 94.19 466 MET A CA 1
ATOM 3549 C C . MET A 1 466 ? -26.694 -18.260 54.589 1.00 94.19 466 MET A C 1
ATOM 3551 O O . MET A 1 466 ? -27.439 -18.189 55.567 1.00 94.19 466 MET A O 1
ATOM 3555 N N . ARG A 1 467 ? -26.027 -19.383 54.294 1.00 94.69 467 ARG A N 1
ATOM 3556 C CA . ARG A 1 467 ? -26.075 -20.582 55.140 1.00 94.69 467 ARG A CA 1
ATOM 3557 C C . ARG A 1 467 ? -25.537 -20.304 56.539 1.00 94.69 467 ARG A C 1
ATOM 3559 O O . ARG A 1 467 ? -26.135 -20.755 57.513 1.00 94.69 467 ARG A O 1
ATOM 3566 N N . GLU A 1 468 ? -24.451 -19.550 56.638 1.00 95.44 468 GLU A N 1
ATOM 3567 C CA . GLU A 1 468 ? -23.847 -19.166 57.912 1.00 95.44 468 GLU A CA 1
ATOM 3568 C C . GLU A 1 468 ? -24.794 -18.279 58.736 1.00 95.44 468 GLU A C 1
ATOM 3570 O O . GLU A 1 468 ? -25.089 -18.591 59.892 1.00 95.44 468 GLU A O 1
ATOM 3575 N N . TRP A 1 469 ? -25.392 -17.251 58.126 1.00 94.38 469 TRP A N 1
ATOM 3576 C CA . TRP A 1 469 ? -26.399 -16.419 58.798 1.00 94.38 469 TRP A CA 1
ATOM 3577 C C . TRP A 1 469 ? -27.659 -17.189 59.188 1.00 94.38 469 TRP A C 1
ATOM 3579 O O . TRP A 1 469 ? -28.206 -16.971 60.270 1.00 94.38 469 TRP A O 1
ATOM 3589 N N . TYR A 1 470 ? -28.085 -18.143 58.361 1.00 93.62 470 TYR A N 1
ATOM 3590 C CA . TYR A 1 470 ? -29.195 -19.028 58.698 1.00 93.62 470 TYR A CA 1
ATOM 3591 C C . TYR A 1 470 ? -28.901 -19.819 59.980 1.00 93.62 470 TYR A C 1
ATOM 3593 O O . TYR A 1 470 ? -29.743 -19.875 60.875 1.00 93.62 470 TYR A O 1
ATOM 3601 N N . THR A 1 471 ? -27.692 -20.380 60.115 1.00 94.69 471 THR A N 1
ATOM 3602 C CA . THR A 1 471 ? -27.290 -21.111 61.333 1.00 94.69 471 THR A CA 1
ATOM 3603 C C . THR A 1 471 ? -27.149 -20.222 62.568 1.00 94.69 471 THR A C 1
ATOM 3605 O O . THR A 1 471 ? -27.328 -20.705 63.681 1.00 94.69 471 THR A O 1
ATOM 3608 N N . GLN A 1 472 ? -26.897 -18.923 62.385 1.00 94.38 472 GLN A N 1
ATOM 3609 C CA . GLN A 1 472 ? -26.847 -17.930 63.465 1.00 94.38 472 GLN A CA 1
ATOM 3610 C C . GLN A 1 472 ? -28.238 -17.434 63.908 1.00 94.38 472 GLN A C 1
ATOM 3612 O O . GLN A 1 472 ? -28.332 -16.627 64.828 1.00 94.38 472 GLN A O 1
ATOM 3617 N N . GLY A 1 473 ? -29.322 -17.917 63.285 1.00 92.19 473 GLY A N 1
ATOM 3618 C CA . GLY A 1 473 ? -30.703 -17.590 63.657 1.00 92.19 473 GLY A CA 1
ATOM 3619 C C . GLY A 1 473 ? -31.389 -16.557 62.758 1.00 92.19 473 GLY A C 1
ATOM 3620 O O . GLY A 1 473 ? -32.574 -16.278 62.944 1.00 92.19 473 GLY A O 1
ATOM 3621 N N . TYR A 1 474 ? -30.712 -16.036 61.731 1.00 91.44 474 TYR A N 1
ATOM 3622 C CA . TYR A 1 474 ? -31.276 -15.069 60.779 1.00 91.44 474 TYR A CA 1
ATOM 3623 C C . TYR A 1 474 ? -32.067 -15.751 59.647 1.00 91.44 474 TYR A C 1
ATOM 3625 O O . TYR A 1 474 ? -31.909 -15.438 58.469 1.00 91.44 474 TYR A O 1
ATOM 3633 N N . ALA A 1 475 ? -32.940 -16.703 59.988 1.00 88.06 475 ALA A N 1
ATOM 3634 C CA . ALA A 1 475 ? -33.636 -17.558 59.017 1.00 88.06 475 ALA A CA 1
ATOM 3635 C C . ALA A 1 475 ? -34.595 -16.810 58.065 1.00 88.06 475 ALA A C 1
ATOM 3637 O O . ALA A 1 475 ? -34.976 -17.344 57.027 1.00 88.06 475 ALA A O 1
ATOM 3638 N N . HIS A 1 476 ? -34.993 -15.586 58.417 1.00 88.44 476 HIS A N 1
ATOM 3639 C CA . HIS A 1 476 ? -35.883 -14.739 57.621 1.00 88.44 476 HIS A CA 1
ATOM 3640 C C . HIS A 1 476 ? -35.130 -13.785 56.680 1.00 88.44 476 HIS A C 1
ATOM 3642 O O . HIS A 1 476 ? -35.770 -13.114 55.869 1.00 88.44 476 HIS A O 1
ATOM 3648 N N . TRP A 1 477 ? -33.797 -13.712 56.776 1.00 93.06 477 TRP A N 1
ATOM 3649 C CA . TRP A 1 477 ? -32.998 -12.829 55.930 1.00 93.06 477 TRP A CA 1
ATOM 3650 C C . TRP A 1 477 ? -32.897 -13.350 54.498 1.00 93.06 477 TRP A C 1
ATOM 3652 O O . TRP A 1 477 ? -32.953 -14.553 54.244 1.00 93.06 477 TRP A O 1
ATOM 3662 N N . ARG A 1 478 ? -32.740 -12.430 53.544 1.00 92.50 478 ARG A N 1
ATOM 3663 C CA . ARG A 1 478 ? -32.530 -12.747 52.124 1.00 92.50 478 ARG A CA 1
ATOM 3664 C C . ARG A 1 478 ? -31.298 -12.032 51.586 1.00 92.50 478 ARG A C 1
ATOM 3666 O O . ARG A 1 478 ? -31.061 -10.874 51.923 1.00 92.50 478 ARG A O 1
ATOM 3673 N N . ILE A 1 479 ? -30.550 -12.702 50.712 1.00 95.44 479 ILE A N 1
ATOM 3674 C CA . ILE A 1 479 ? -29.462 -12.078 49.954 1.00 95.44 479 ILE A CA 1
ATOM 3675 C C . ILE A 1 479 ? -29.925 -11.841 48.519 1.00 95.44 479 ILE A C 1
ATOM 3677 O O . ILE A 1 479 ? -30.402 -12.762 47.860 1.00 95.44 479 ILE A O 1
ATOM 3681 N N . ALA A 1 480 ? -29.792 -10.604 48.048 1.00 95.50 480 ALA A N 1
ATOM 3682 C CA . ALA A 1 480 ? -29.948 -10.257 46.641 1.00 95.50 480 ALA A CA 1
ATOM 3683 C C . ALA A 1 480 ? -28.579 -10.290 45.949 1.00 95.50 480 ALA A C 1
ATOM 3685 O O . ALA A 1 480 ? -27.620 -9.732 46.479 1.00 95.50 480 ALA A O 1
ATOM 3686 N N . VAL A 1 481 ? -28.499 -10.924 44.779 1.00 94.38 481 VAL A N 1
ATOM 3687 C CA . VAL A 1 481 ? -27.290 -10.999 43.947 1.00 94.38 481 VAL A CA 1
ATOM 3688 C C . VAL A 1 481 ? -27.617 -10.417 42.576 1.00 94.38 481 VAL A C 1
ATOM 3690 O O . VAL A 1 481 ? -28.639 -10.772 41.990 1.00 94.38 481 VAL A O 1
ATOM 3693 N N . ASN A 1 482 ? -26.760 -9.526 42.079 1.00 90.94 482 ASN A N 1
ATOM 3694 C CA . ASN A 1 482 ? -26.899 -8.946 40.746 1.00 90.94 482 ASN A CA 1
ATOM 3695 C C . ASN A 1 482 ? -26.329 -9.901 39.689 1.00 90.94 482 ASN A C 1
ATOM 3697 O O . ASN A 1 482 ? -25.264 -10.483 39.891 1.00 90.94 482 ASN A O 1
ATOM 3701 N N . LEU A 1 483 ? -27.033 -10.045 38.566 1.00 84.81 483 LEU A N 1
ATOM 3702 C CA . LEU A 1 483 ? -26.629 -10.875 37.430 1.00 84.81 483 LEU A CA 1
ATOM 3703 C C . LEU A 1 483 ? -26.339 -9.976 36.224 1.00 84.81 483 LEU A C 1
ATOM 3705 O O . LEU A 1 483 ? -27.093 -9.038 35.965 1.00 84.81 483 LEU A O 1
ATOM 3709 N N . SER A 1 484 ? -25.247 -10.256 35.511 1.00 77.50 484 SER A N 1
ATOM 3710 C CA . SER A 1 484 ? -24.928 -9.607 34.234 1.00 77.50 484 SER A CA 1
ATOM 3711 C C . SER A 1 484 ? -25.826 -10.139 33.113 1.00 77.50 484 SER A C 1
ATOM 3713 O O . SER A 1 484 ? -26.344 -11.254 33.219 1.00 77.50 484 SER A O 1
ATOM 3715 N N . ALA A 1 485 ? -26.001 -9.333 32.063 1.00 60.75 485 ALA A N 1
ATOM 3716 C CA . ALA A 1 485 ? -26.866 -9.628 30.918 1.00 60.75 485 ALA A CA 1
ATOM 3717 C C . ALA A 1 485 ? -26.325 -10.726 29.989 1.00 60.75 485 ALA A C 1
ATOM 3719 O O . ALA A 1 485 ? -25.085 -10.913 29.939 1.00 60.75 485 ALA A O 1
#

Mean predicted aligned error: 17.44 Å

Nearest PDB structures (foldseek):
  5m3c-assembly1_B  TM=8.910E-01  e=1.399E-24  Pseudomonas aeruginosa
  4rnh-assembly1_A-2  TM=5.644E-01  e=5.688E-24  Pseudomonas aeruginosa PAO1
  4rnf-assembly1_A  TM=5.636E-01  e=7.529E-24  Pseudomonas aeruginosa PAO1
  4urs-assembly1_A  TM=9.650E-01  e=1.211E-12  Thermotoga maritima
  4urg-assembly1_A  TM=9.618E-01  e=2.809E-12  Thermotoga maritima

Solvent-accessible surface area (backbone atoms only — not comparable to full-atom values): 26168 Å² total; per-residue (Å²): 123,66,69,62,54,50,53,51,48,53,46,49,53,57,47,56,69,65,55,77,77,64,83,74,45,80,63,62,82,43,73,43,44,57,47,22,52,52,41,46,53,53,30,50,51,51,52,51,58,58,68,69,49,95,77,79,54,73,66,54,38,49,52,48,5,42,52,37,8,48,28,56,46,47,30,51,53,35,47,61,58,57,44,44,43,44,66,63,76,44,68,44,69,68,39,43,51,47,18,43,50,44,24,21,55,35,34,22,50,30,51,44,54,61,59,73,41,75,79,47,84,92,53,44,68,64,54,50,52,49,32,53,51,49,41,52,54,27,54,52,49,21,50,54,33,40,54,70,12,48,45,73,58,92,86,50,45,67,67,71,68,95,72,70,54,67,67,84,54,60,64,56,49,54,49,52,52,52,54,49,52,51,50,51,53,51,50,52,52,52,51,50,56,51,50,56,55,51,52,54,53,52,53,49,53,53,49,52,52,49,51,52,51,51,47,63,71,31,29,32,90,83,62,68,30,33,16,58,64,42,45,50,55,51,48,54,52,49,52,52,47,31,74,75,73,50,68,36,33,36,39,34,27,33,37,49,45,66,52,65,63,44,27,75,73,63,35,62,70,51,39,52,53,48,50,37,51,48,50,51,60,66,50,74,81,55,59,95,82,40,46,61,25,41,69,51,98,62,34,34,37,38,39,39,78,36,89,49,83,69,56,50,55,60,52,52,54,46,52,32,57,62,46,50,46,73,42,80,59,90,94,42,79,46,74,43,32,26,17,24,1,32,24,45,38,81,80,51,44,94,44,73,68,46,33,54,53,39,4,45,39,14,16,50,49,20,47,74,74,71,38,66,39,67,29,68,53,50,83,67,39,60,54,49,55,51,50,50,55,49,50,56,53,48,52,60,47,30,67,77,68,63,29,63,47,75,44,74,49,77,38,60,39,90,86,78,67,45,79,45,30,27,36,53,40,65,32,34,53,40,95,86,76,40,80,38,58,50,92,81,46,46,72,57,25,53,78,69,57,48,38,59,64,50,48,54,51,50,51,54,52,52,53,55,52,51,53,53,42,36,75,75,68,48,70,80,48,46,77,46,73,83,79,83,135

InterPro domains:
  IPR000160 GGDEF domain [PF00990] (217-372)
  IPR000160 GGDEF domain [PS50887] (247-379)
  IPR000160 GGDEF domain [SM00267] (206-377)
  IPR000160 GGDEF domain [TIGR00254] (213-375)
  IPR000160 GGDEF domain [cd01949] (218-374)
  IPR001633 EAL domain [PF00563] (393-485)
  IPR001633 EAL domain [PS50883] (388-485)
  IPR001633 EAL domain [SM00052] (387-485)
  IPR001633 EAL domain [cd01948] (393-485)
  IPR005330 MHYT domain [PF03707] (69-124)
  IPR005330 MHYT domain [PF03707] (136-188)
  IPR005330 MHYT domain [PS50924] (1-153)
  IPR029787 Nucleotide cyclase [SSF55073] (222-378)
  IPR035919 EAL domain superfamily [G3DSA:3.20.20.450] (387-485)
  IPR035919 EAL domain superfamily [SSF141868] (393-485)
  IPR043128 Reverse transcriptase/Diguanylate cyclase domain [G3DSA:3.30.70.270] (206-379)
  IPR052155 Bacterial biofilm regulation/maintenance [PTHR44757] (205-485)

Secondary structure (DSSP, 8-state):
-HHHHHHHHHHHHHHHHHHTT----S----HHHHHHHHHHHHHHHHHHHHHH-S---HHHHHHHHHHHHHHHHHHHHHHHHHT-EESPPEE-HHHHHHHHHHHHHHHHHHHHHHHHTTT-TTSHHHHHHHHHHHHHHHHHHHHHHHHHHEE--TT-EE---SS---STTHHHHHHHHHHHHHHHHHHHHHHHHHHHHHHHHHHHHHHHHHHHHHHHHHB-TTT-SB-HHHHHHHHHHHHHHHHHH--EEEEEEEEEETHHHHHHHHHHHHHHHHHHHHHHHHHTT--TT-EEEEEETTEEEEEEEESSTTHHHHHHHHHHHHHHSPEEETTEEE--EEEEEEEEETTS-SSHHHHHHHHHHHHHHHHHTTSSEEEE--HHHHHHHHHHHHHHHHHHHHHHTT-EEEEEEEEE-TTT--EEEEEEEEEEEETTTEEE-GGGTHHHHHHTTHHHHHHHHHHHHHHHHHHHHHHTT-TT-EEEE----

Radius of gyration: 50.76 Å; Cα contacts (8 Å, |Δi|>4): 598; chains: 1; bounding box: 106×45×150 Å

Sequence (485 aa):
MYGLREVLSQWALAVGRRTSSVCWHSSCLSTLALLSLLIAILSSGFALLLAARPLLSAAQIGLGGLLLGLGISATHYTGMAAMRMQPGIEYTPWLFALSLAISIAASAAALWIAFRLRQQRPRIYLMRAVATILLGTAIIGMHYTGMAAATFADGSFCGALPEGLSSDGLDRIVLVASLSILGIALLSCILDSHLETRTAVLANSLTEANQELTHLALHDNLTGLPNRVLLTDRIEQAMKKVSESGGCFALMFMDLDGFKPVNDAFGHHTGDLLLRQVALRLRNNLHRHDTLARIGGDEFVLLVELHDPQDALAVATRQVNEIGNPFTIGEHQLQISLSIGICMYPGNGNTQHELLINADAAMYHTKAAGKNGYSFFDASMNSNARNQLQMSQDLRKAIKHRQFCIYYQPKFDALTGLPLGAEALLRWNHPEQGVMGPDQFIAMAEKTGLIIQIGEWVLDEACRQMREWYTQGYAHWRIAVNLSA

pLDDT: mean 82.96, std 15.03, range [29.98, 97.94]

Foldseek 3Di:
DVVVVVVVVVVCVVCVVVVPPQDPFPVQPDVLLVVLVVLVVVLVVLLVVLLPDLDDDLVRLLVNLLSNLVSLLSSLVSVVVSLQKVVDWAFDVVLSVVLSVLSSVLSSVLSCLSNVCPPPPPCNVVSNVVSVVSNVVSSVVSNVSRVVRTDDDPPMDRPSDDDTDDPPCPVVVVVVVVVVVVVVVVVVVVVVVVVVVVVVVVVVVVVVVVVVVVQVVQADPLQSAGEPVVVQVLVVVVLVCCVVPNAKKKKKKKFKACLVVCCVPVNVVLSSVVLNVLSVQLPPPDDPSKGWYAHDDRIIMIMGGDRDPVVVQVSQVVSQVSLQDWDDRPPDTDGIGMQMFMEMPPPQDDDPVSSVVQRVLQSVVCVLVPGSGGGYGDPVSVVVVVVLVVLLVQLVVCLVVVQKDWDWAWDADPPPRHTQATETFIWGQRPPPGIDHCVVRVSSCVVVVVLVSVLVVSVVVLVVVVVVVVVVVSVRHDYHYDHDD

Organism: NCBI:txid251720